Protein AF-A0A7S0BZ80-F1 (afdb_monomer_lite)

Radius of gyration: 44.47 Å; chains: 1; bounding box: 113×100×94 Å

pLDDT: mean 71.18, std 17.41, range [28.52, 96.19]

Structure (mmCIF, N/CA/C/O backbone):
data_AF-A0A7S0BZ80-F1
#
_entry.id   AF-A0A7S0BZ80-F1
#
loop_
_atom_site.group_PDB
_atom_site.id
_atom_site.type_symbol
_atom_site.label_atom_id
_atom_site.label_alt_id
_atom_site.label_comp_id
_atom_site.label_asym_id
_atom_site.label_entity_id
_atom_site.label_seq_id
_atom_site.pdbx_PDB_ins_code
_atom_site.Cartn_x
_atom_site.Cartn_y
_atom_site.Cartn_z
_atom_site.occupancy
_atom_site.B_iso_or_equiv
_atom_site.auth_seq_id
_atom_site.auth_comp_id
_atom_site.auth_asym_id
_atom_site.auth_atom_id
_atom_site.pdbx_PDB_model_num
ATOM 1 N N . THR A 1 1 ? 2.570 -4.871 -7.411 1.00 61.09 1 THR A N 1
ATOM 2 C CA . THR A 1 1 ? 2.122 -5.530 -8.653 1.00 61.09 1 THR A CA 1
ATOM 3 C C . THR A 1 1 ? 2.652 -4.822 -9.875 1.00 61.09 1 THR A C 1
ATOM 5 O O . THR A 1 1 ? 3.580 -5.373 -10.426 1.00 61.09 1 THR A O 1
ATOM 8 N N . LEU A 1 2 ? 2.209 -3.601 -10.216 1.00 59.81 2 LEU A N 1
ATOM 9 C CA . LEU A 1 2 ? 2.655 -2.862 -11.418 1.00 59.81 2 LEU A CA 1
ATOM 10 C C . LEU A 1 2 ? 4.177 -2.859 -11.657 1.00 59.81 2 LEU A C 1
ATOM 12 O O . LEU A 1 2 ? 4.611 -3.184 -12.752 1.00 59.81 2 LEU A O 1
ATOM 16 N N . ILE A 1 3 ? 4.985 -2.576 -10.628 1.00 62.12 3 ILE A N 1
ATOM 17 C CA . ILE A 1 3 ? 6.459 -2.603 -10.733 1.00 62.12 3 ILE A CA 1
ATOM 18 C C . ILE A 1 3 ? 6.972 -4.005 -11.102 1.00 62.12 3 ILE A C 1
ATOM 20 O O . ILE A 1 3 ? 7.811 -4.151 -11.981 1.00 62.12 3 ILE A O 1
ATOM 24 N N . ILE A 1 4 ? 6.429 -5.048 -10.468 1.00 64.81 4 ILE A N 1
ATOM 25 C CA . ILE A 1 4 ? 6.793 -6.447 -10.745 1.00 64.81 4 ILE A CA 1
ATOM 26 C C . ILE A 1 4 ? 6.360 -6.822 -12.167 1.00 64.81 4 ILE A C 1
ATOM 28 O O . ILE A 1 4 ? 7.112 -7.454 -12.892 1.00 64.81 4 ILE A O 1
ATOM 32 N N . SER A 1 5 ? 5.173 -6.389 -12.590 1.00 70.88 5 SER A N 1
ATOM 33 C CA . SER A 1 5 ? 4.642 -6.600 -13.941 1.00 70.88 5 SER A CA 1
ATOM 34 C C . SER A 1 5 ? 5.512 -5.948 -15.002 1.00 70.88 5 SER A C 1
ATOM 36 O O . SER A 1 5 ? 5.752 -6.551 -16.038 1.00 70.88 5 SER A O 1
ATOM 38 N N . TYR A 1 6 ? 6.006 -4.743 -14.722 1.00 68.50 6 TYR A N 1
ATOM 39 C CA . TYR A 1 6 ? 6.910 -4.013 -15.598 1.00 68.50 6 TYR A CA 1
ATOM 40 C C . TYR A 1 6 ? 8.269 -4.699 -15.730 1.00 68.50 6 TYR A C 1
ATOM 42 O O . TYR A 1 6 ? 8.770 -4.857 -16.838 1.00 68.50 6 TYR A O 1
ATOM 50 N N . VAL A 1 7 ? 8.831 -5.192 -14.626 1.00 64.06 7 VAL A N 1
ATOM 51 C CA . VAL A 1 7 ? 10.096 -5.938 -14.670 1.00 64.06 7 VAL A CA 1
ATOM 52 C C . VAL A 1 7 ? 9.931 -7.287 -15.376 1.00 64.06 7 VAL A C 1
ATOM 54 O O . VAL A 1 7 ? 10.749 -7.630 -16.220 1.00 64.06 7 VAL A O 1
ATOM 57 N N . VAL A 1 8 ? 8.842 -8.015 -15.112 1.00 66.00 8 VAL A N 1
ATOM 58 C CA . VAL A 1 8 ? 8.511 -9.263 -15.825 1.00 66.00 8 VAL A CA 1
ATOM 59 C C . VAL A 1 8 ? 8.281 -9.002 -17.318 1.00 66.00 8 VAL A C 1
ATOM 61 O O . VAL A 1 8 ? 8.725 -9.789 -18.147 1.00 66.00 8 VAL A O 1
ATOM 64 N N . TYR A 1 9 ? 7.646 -7.884 -17.675 1.00 68.88 9 TYR A N 1
ATOM 65 C CA . TYR A 1 9 ? 7.471 -7.464 -19.064 1.00 68.88 9 TYR A CA 1
ATOM 66 C C . TYR A 1 9 ? 8.809 -7.209 -19.760 1.00 68.88 9 TYR A C 1
ATOM 68 O O . TYR A 1 9 ? 9.027 -7.744 -20.843 1.00 68.88 9 TYR A O 1
ATOM 76 N N . ILE A 1 10 ? 9.709 -6.444 -19.132 1.00 67.38 10 ILE A N 1
ATOM 77 C CA . ILE A 1 10 ? 11.065 -6.209 -19.650 1.00 67.38 10 ILE A CA 1
ATOM 78 C C . ILE A 1 10 ? 11.790 -7.540 -19.866 1.00 67.38 10 ILE A C 1
ATOM 80 O O . ILE A 1 10 ? 12.389 -7.753 -20.916 1.00 67.38 10 ILE A O 1
ATOM 84 N N . PHE A 1 11 ? 11.689 -8.447 -18.894 1.00 62.00 11 PHE A N 1
ATOM 85 C CA . PHE A 1 11 ? 12.370 -9.736 -18.929 1.00 62.00 11 PHE A CA 1
ATOM 86 C C . PHE A 1 11 ? 11.834 -10.664 -20.032 1.00 62.00 11 PHE A C 1
ATOM 88 O O . PHE A 1 11 ? 12.603 -11.363 -20.684 1.00 62.00 11 PHE A O 1
ATOM 95 N N . LEU A 1 12 ? 10.518 -10.670 -20.265 1.00 64.88 12 LEU A N 1
ATOM 96 C CA . LEU A 1 12 ? 9.877 -11.576 -21.224 1.00 64.88 12 LEU A CA 1
ATOM 97 C C . LEU A 1 12 ? 9.815 -11.022 -22.655 1.00 64.88 12 LEU A C 1
ATOM 99 O O . LEU A 1 12 ? 9.837 -11.805 -23.600 1.00 64.88 12 LEU A O 1
ATOM 103 N N . ASN A 1 13 ? 9.745 -9.698 -22.829 1.00 63.22 13 ASN A N 1
ATOM 104 C CA . ASN A 1 13 ? 9.523 -9.052 -24.130 1.00 63.22 13 ASN A CA 1
ATOM 105 C C . ASN A 1 13 ? 10.693 -8.187 -24.614 1.00 63.2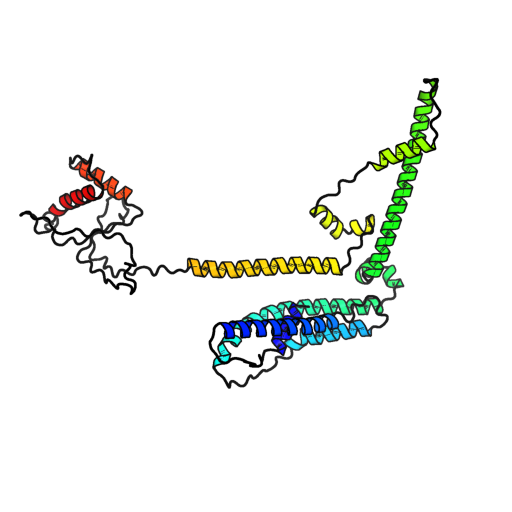2 13 ASN A C 1
ATOM 107 O O . ASN A 1 13 ? 10.500 -7.349 -25.494 1.00 63.22 13 ASN A O 1
ATOM 111 N N . GLY A 1 14 ? 11.916 -8.408 -24.118 1.00 56.41 14 GLY A N 1
ATOM 112 C CA . GLY A 1 14 ? 13.125 -7.765 -24.659 1.00 56.41 14 GLY A CA 1
ATOM 113 C C . GLY A 1 14 ? 13.329 -7.971 -26.173 1.00 56.41 14 GLY A C 1
ATOM 114 O O . GLY A 1 14 ? 14.105 -7.257 -26.797 1.00 56.41 14 GLY A O 1
ATOM 115 N N . LYS A 1 15 ? 12.590 -8.900 -26.795 1.00 53.91 15 LYS A N 1
ATOM 116 C CA . LYS A 1 15 ? 12.457 -9.022 -28.249 1.00 53.91 15 LYS A CA 1
ATOM 117 C C . LYS A 1 15 ? 11.191 -8.300 -28.717 1.00 53.91 15 LYS A C 1
ATOM 119 O O . LYS A 1 15 ? 10.129 -8.912 -28.808 1.00 53.91 15 LYS A O 1
ATOM 124 N N . GLN A 1 16 ? 11.296 -7.008 -29.036 1.00 56.62 16 GLN A N 1
ATOM 125 C CA . GLN A 1 16 ? 10.261 -6.334 -29.826 1.00 56.62 16 GLN A CA 1
ATOM 126 C C . GLN A 1 16 ? 10.130 -7.070 -31.164 1.00 56.62 16 GLN A C 1
ATOM 128 O O . GLN A 1 16 ? 11.043 -7.072 -31.985 1.00 56.62 16 GLN A O 1
ATOM 133 N N . SER A 1 17 ? 9.000 -7.734 -31.383 1.00 53.72 17 SER A N 1
ATOM 134 C CA . SER A 1 17 ? 8.664 -8.285 -32.690 1.00 53.72 17 SER A CA 1
ATOM 135 C C . SER A 1 17 ? 8.482 -7.122 -33.664 1.00 53.72 17 SER A C 1
ATOM 137 O O . SER A 1 17 ? 7.561 -6.322 -33.483 1.00 53.72 17 SER A O 1
ATOM 139 N N . ASN A 1 18 ? 9.353 -7.036 -34.672 1.00 54.84 18 ASN A N 1
ATOM 140 C CA . ASN A 1 18 ? 9.304 -6.079 -35.779 1.00 54.84 18 ASN A CA 1
ATOM 141 C C . ASN A 1 18 ? 8.043 -6.282 -36.643 1.00 54.84 18 ASN A C 1
ATOM 143 O O . ASN A 1 18 ? 8.123 -6.714 -37.787 1.00 54.84 18 ASN A O 1
ATOM 147 N N . LEU A 1 19 ? 6.857 -5.996 -36.108 1.00 56.94 19 LEU A N 1
ATOM 148 C CA . LEU A 1 19 ? 5.666 -5.781 -36.922 1.00 56.94 19 LEU A CA 1
ATOM 149 C C . LEU A 1 19 ? 5.657 -4.304 -37.332 1.00 56.94 19 LEU A C 1
ATOM 151 O O . LEU A 1 19 ? 5.110 -3.462 -36.620 1.00 56.94 19 LEU A O 1
ATOM 155 N N . SER A 1 20 ? 6.287 -3.969 -38.461 1.00 58.31 20 SER A N 1
ATOM 156 C CA . SER A 1 20 ? 6.087 -2.674 -39.121 1.00 58.31 20 SER A CA 1
ATOM 157 C C . SER A 1 20 ? 5.028 -2.816 -40.221 1.00 58.31 20 SER A C 1
ATOM 159 O O . SER A 1 20 ? 5.311 -3.347 -41.289 1.00 58.31 20 SER A O 1
ATOM 161 N N . PRO A 1 21 ? 3.792 -2.332 -40.013 1.00 62.00 21 PRO A N 1
ATOM 162 C CA . PRO A 1 21 ? 2.815 -2.226 -41.097 1.00 62.00 21 PRO A CA 1
ATOM 163 C C . PRO A 1 21 ? 3.090 -1.052 -42.059 1.00 62.00 21 PRO A C 1
ATOM 165 O O . PRO A 1 21 ? 2.369 -0.905 -43.039 1.00 62.00 21 PRO A O 1
ATOM 168 N N . CYS A 1 22 ? 4.110 -0.221 -41.806 1.00 71.94 22 CYS A N 1
ATOM 169 C CA . CYS A 1 22 ? 4.495 0.890 -42.677 1.00 71.94 22 CYS A CA 1
ATOM 170 C C . CYS A 1 22 ? 6.020 1.087 -42.694 1.00 71.94 22 CYS A C 1
ATOM 172 O O . CYS A 1 22 ? 6.618 1.317 -41.644 1.00 71.94 22 CYS A O 1
ATOM 174 N N . ASP A 1 23 ? 6.604 1.090 -43.894 1.00 75.31 23 ASP A N 1
ATOM 175 C CA . ASP A 1 23 ? 8.025 1.391 -44.153 1.00 75.31 23 ASP A CA 1
ATOM 176 C C . ASP A 1 23 ? 8.291 2.870 -44.481 1.00 75.31 23 ASP A C 1
ATOM 178 O O . ASP A 1 23 ? 9.432 3.280 -44.668 1.00 75.31 23 ASP A O 1
ATOM 182 N N . SER A 1 24 ? 7.258 3.715 -44.559 1.00 76.38 24 SER A N 1
ATOM 183 C CA . SER A 1 24 ? 7.467 5.127 -44.897 1.00 76.38 24 SER A CA 1
ATOM 184 C C . SER A 1 24 ? 7.975 5.928 -43.693 1.00 76.38 24 SER A C 1
ATOM 186 O O . SER A 1 24 ? 7.347 5.890 -42.633 1.00 76.38 24 SER A O 1
ATOM 188 N N . ASP A 1 25 ? 8.987 6.770 -43.898 1.00 81.56 25 ASP A N 1
ATOM 189 C CA . ASP A 1 25 ? 9.518 7.747 -42.930 1.00 81.56 25 ASP A CA 1
ATOM 190 C C . ASP A 1 25 ? 8.553 8.897 -42.569 1.00 81.56 25 ASP A C 1
ATOM 192 O O . ASP A 1 25 ? 8.912 9.848 -41.867 1.00 81.56 25 ASP A O 1
ATOM 196 N N . SER A 1 26 ? 7.308 8.824 -43.050 1.00 88.69 26 SER A N 1
ATOM 197 C CA . SER A 1 26 ? 6.290 9.842 -42.826 1.00 88.69 26 SER A CA 1
ATOM 198 C C . SER A 1 26 ? 5.999 10.033 -41.331 1.00 88.69 26 SER A C 1
ATOM 200 O O . SER A 1 26 ? 5.928 9.084 -40.546 1.00 88.69 26 SER A O 1
ATOM 202 N N . PHE A 1 27 ? 5.785 11.286 -40.927 1.00 83.31 27 PHE A N 1
ATOM 203 C CA . PHE A 1 27 ? 5.466 11.655 -39.544 1.00 83.31 27 PHE A CA 1
ATOM 204 C C . PHE A 1 27 ? 4.273 10.860 -38.977 1.00 83.31 27 PHE A C 1
ATOM 206 O O . PHE A 1 27 ? 4.323 10.376 -37.845 1.00 83.31 27 PHE A O 1
ATOM 213 N N . GLY A 1 28 ? 3.231 10.641 -39.791 1.00 81.31 28 GLY A N 1
ATOM 214 C CA . GLY A 1 28 ? 2.059 9.846 -39.409 1.00 81.31 28 GLY A CA 1
ATOM 215 C C . GLY A 1 28 ? 2.381 8.374 -39.128 1.00 81.31 28 GLY A C 1
ATOM 216 O O . GLY A 1 28 ? 1.832 7.789 -38.190 1.00 81.31 28 GLY A O 1
ATOM 217 N N . CYS A 1 29 ? 3.322 7.787 -39.874 1.00 81.12 29 CYS A N 1
ATOM 218 C CA . CYS A 1 29 ? 3.819 6.437 -39.619 1.00 81.12 29 CYS A CA 1
ATOM 219 C C . CYS A 1 29 ? 4.552 6.356 -38.269 1.00 81.12 29 CYS A C 1
ATOM 221 O O . CYS A 1 29 ? 4.257 5.471 -37.465 1.00 81.12 29 CYS A O 1
ATOM 223 N N . LYS A 1 30 ? 5.431 7.323 -37.965 1.00 80.62 30 LYS A N 1
ATOM 224 C CA . LYS A 1 30 ? 6.173 7.379 -36.689 1.00 80.62 30 LYS A CA 1
ATOM 225 C C . LYS A 1 30 ? 5.237 7.484 -35.480 1.00 80.62 30 LYS A C 1
ATOM 227 O O . LYS A 1 30 ? 5.409 6.744 -34.510 1.00 80.62 30 LYS A O 1
ATOM 232 N N . ILE A 1 31 ? 4.204 8.329 -35.558 1.00 82.19 31 ILE A N 1
ATOM 233 C CA . ILE A 1 31 ? 3.186 8.441 -34.499 1.00 82.19 31 ILE A CA 1
ATOM 234 C C . ILE A 1 31 ? 2.406 7.138 -34.346 1.00 82.19 31 ILE A C 1
ATOM 236 O O . ILE A 1 31 ? 2.258 6.649 -33.229 1.00 82.19 31 ILE A O 1
ATOM 240 N N . THR A 1 32 ? 1.924 6.558 -35.448 1.00 76.69 32 THR A N 1
ATOM 241 C CA . THR A 1 32 ? 1.112 5.333 -35.396 1.00 76.69 32 THR A CA 1
ATOM 242 C C . THR A 1 32 ? 1.921 4.166 -34.831 1.00 76.69 32 THR A C 1
ATOM 244 O O . THR A 1 32 ? 1.434 3.453 -33.958 1.00 76.69 32 THR A O 1
ATOM 247 N N . LYS A 1 33 ? 3.189 4.020 -35.242 1.00 79.31 33 LYS A N 1
ATOM 248 C CA . LYS A 1 33 ? 4.122 3.027 -34.691 1.00 79.31 33 LYS A CA 1
ATOM 249 C C . LYS A 1 33 ? 4.334 3.224 -33.188 1.00 79.31 33 LYS A C 1
ATOM 251 O O . LYS A 1 33 ? 4.295 2.253 -32.436 1.00 79.31 33 LYS A O 1
ATOM 256 N N . SER A 1 34 ? 4.500 4.472 -32.744 1.00 78.81 34 SER A N 1
ATOM 257 C CA . SER A 1 34 ? 4.619 4.802 -31.320 1.00 78.81 34 SER A CA 1
ATOM 258 C C . SER A 1 34 ? 3.344 4.441 -30.550 1.00 78.81 34 SER A C 1
ATOM 260 O O . SER A 1 34 ? 3.411 3.701 -29.572 1.00 78.81 34 SER A O 1
ATOM 262 N N . LEU A 1 35 ? 2.168 4.869 -31.022 1.00 76.50 35 LEU A N 1
ATOM 263 C CA . LEU A 1 35 ? 0.882 4.577 -30.381 1.00 76.50 35 LEU A CA 1
ATOM 264 C C . LEU A 1 35 ? 0.604 3.074 -30.287 1.00 76.50 35 LEU A C 1
ATOM 266 O O . LEU A 1 35 ? 0.235 2.596 -29.217 1.00 76.50 35 LEU A O 1
ATOM 270 N N . VAL A 1 36 ? 0.805 2.321 -31.373 1.00 77.94 36 VAL A N 1
ATOM 271 C CA . VAL A 1 36 ? 0.606 0.863 -31.386 1.00 77.94 36 VAL A CA 1
ATOM 272 C C . VAL A 1 36 ? 1.561 0.180 -30.407 1.00 77.94 36 VAL A C 1
ATOM 274 O O . VAL A 1 36 ? 1.120 -0.663 -29.628 1.00 77.94 36 VAL A O 1
ATOM 277 N N . SER A 1 37 ? 2.833 0.593 -30.378 1.00 77.94 37 SER A N 1
ATOM 278 C CA . SER A 1 37 ? 3.817 0.090 -29.413 1.00 77.94 37 SER A CA 1
ATOM 279 C C . SER A 1 37 ? 3.386 0.366 -27.968 1.00 77.94 37 SER A C 1
ATOM 281 O O . SER A 1 37 ? 3.345 -0.550 -27.149 1.00 77.94 37 SER A O 1
ATOM 283 N N . TRP A 1 38 ? 2.962 1.595 -27.657 1.00 81.44 38 TRP A N 1
ATOM 284 C CA . TRP A 1 38 ? 2.463 1.964 -26.329 1.00 81.44 38 TRP A CA 1
ATOM 285 C C . TRP A 1 38 ? 1.221 1.170 -25.919 1.00 81.44 38 TRP A C 1
ATOM 287 O O . TRP A 1 38 ? 1.160 0.675 -24.794 1.00 81.44 38 TRP A O 1
ATOM 297 N N . VAL A 1 39 ? 0.243 1.015 -26.815 1.00 77.12 39 VAL A N 1
ATOM 298 C CA . VAL A 1 39 ? -0.971 0.228 -26.550 1.00 77.12 39 VAL A CA 1
ATOM 299 C C . VAL A 1 39 ? -0.620 -1.238 -26.311 1.00 77.12 39 VAL A C 1
ATOM 301 O O . VAL A 1 39 ? -1.129 -1.835 -25.363 1.00 77.12 39 VAL A O 1
ATOM 304 N N . GLN A 1 40 ? 0.284 -1.808 -27.112 1.00 79.19 40 GLN A N 1
ATOM 305 C CA . GLN A 1 40 ? 0.754 -3.178 -26.935 1.00 79.19 40 GLN A CA 1
ATOM 306 C C . GLN A 1 40 ? 1.470 -3.351 -25.592 1.00 79.19 40 GLN A C 1
ATOM 308 O O . GLN A 1 40 ? 1.123 -4.270 -24.852 1.00 79.19 40 GLN A O 1
ATOM 313 N N . ILE A 1 41 ? 2.399 -2.452 -25.240 1.00 78.75 41 ILE A N 1
ATOM 314 C CA . ILE A 1 41 ? 3.088 -2.441 -23.940 1.00 78.75 41 ILE A CA 1
ATOM 315 C C . ILE A 1 41 ? 2.063 -2.380 -22.803 1.00 78.75 41 ILE A C 1
ATOM 317 O O . ILE A 1 41 ? 2.105 -3.205 -21.892 1.00 78.75 41 ILE A O 1
ATOM 321 N N . MET A 1 42 ? 1.109 -1.447 -22.861 1.00 78.88 42 MET A N 1
ATOM 322 C CA . MET A 1 42 ? 0.085 -1.282 -21.826 1.00 78.88 42 MET A CA 1
ATOM 323 C C . MET A 1 42 ? -0.787 -2.526 -21.679 1.00 78.88 42 MET A C 1
ATOM 325 O O . MET A 1 42 ? -1.009 -2.994 -20.564 1.00 78.88 42 MET A O 1
ATOM 329 N N . PHE A 1 43 ? -1.245 -3.104 -22.788 1.00 80.94 43 PHE A N 1
ATOM 330 C CA . PHE A 1 43 ? -2.045 -4.324 -22.774 1.00 80.94 43 PHE A CA 1
ATOM 331 C C . PHE A 1 43 ? -1.282 -5.496 -22.142 1.00 80.94 43 PHE A C 1
ATOM 333 O O . PHE A 1 43 ? -1.806 -6.193 -21.270 1.00 80.94 43 PHE A O 1
ATOM 340 N N . LEU A 1 44 ? -0.014 -5.671 -22.518 1.00 79.62 44 LEU A N 1
ATOM 341 C CA . LEU A 1 44 ? 0.841 -6.723 -21.979 1.00 79.62 44 LEU A CA 1
ATOM 342 C C . LEU A 1 44 ? 1.143 -6.515 -20.489 1.00 79.62 44 LEU A C 1
ATOM 344 O O . LEU A 1 44 ? 1.063 -7.468 -19.714 1.00 79.62 44 LEU A O 1
ATOM 348 N N . LEU A 1 45 ? 1.399 -5.275 -20.065 1.00 78.00 45 LEU A N 1
ATOM 349 C CA . LEU A 1 45 ? 1.559 -4.912 -18.655 1.00 78.00 45 LEU A CA 1
ATOM 350 C C . LEU A 1 45 ? 0.295 -5.194 -17.840 1.00 78.00 45 LEU A C 1
ATOM 352 O O . LEU A 1 45 ? 0.397 -5.659 -16.705 1.00 78.00 45 LEU A O 1
ATOM 356 N N . VAL A 1 46 ? -0.891 -4.956 -18.405 1.00 83.31 46 VAL A N 1
ATOM 357 C CA . VAL A 1 46 ? -2.171 -5.261 -17.751 1.00 83.31 46 VAL A CA 1
ATOM 358 C C . VAL A 1 46 ? -2.360 -6.768 -17.599 1.00 83.31 46 VAL A C 1
ATOM 360 O O . VAL A 1 46 ? -2.688 -7.221 -16.500 1.00 83.31 46 VAL A O 1
ATOM 363 N N . ILE A 1 47 ? -2.117 -7.564 -18.646 1.00 86.50 47 ILE A N 1
ATOM 364 C CA . ILE A 1 47 ? -2.238 -9.030 -18.576 1.00 86.50 47 ILE A CA 1
ATOM 365 C C . ILE A 1 47 ? -1.232 -9.601 -17.580 1.00 86.50 47 ILE A C 1
ATOM 367 O O . ILE A 1 47 ? -1.619 -10.308 -16.646 1.00 86.50 47 ILE A O 1
ATOM 371 N N . MET A 1 48 ? 0.051 -9.260 -17.733 1.00 84.31 48 MET A N 1
ATOM 372 C CA . MET A 1 48 ? 1.104 -9.736 -16.838 1.00 84.31 48 MET A CA 1
ATOM 373 C C . MET A 1 48 ? 0.865 -9.260 -15.412 1.00 84.31 48 MET A C 1
ATOM 375 O O . MET A 1 48 ? 1.032 -10.028 -14.469 1.00 84.31 48 MET A O 1
ATOM 379 N N . GLY A 1 49 ? 0.418 -8.020 -15.223 1.00 81.12 49 GLY A N 1
ATOM 380 C CA . GLY A 1 49 ? 0.139 -7.501 -13.895 1.00 81.12 49 GLY A CA 1
ATOM 381 C C . GLY A 1 49 ? -1.074 -8.097 -13.228 1.00 81.12 49 GLY A C 1
ATOM 382 O O . GLY A 1 49 ? -1.028 -8.359 -12.027 1.00 81.12 49 GLY A O 1
ATOM 383 N N . THR A 1 50 ? -2.109 -8.416 -13.990 1.00 86.19 50 THR A N 1
ATOM 384 C CA . THR A 1 50 ? -3.256 -9.154 -13.467 1.00 86.19 50 THR A CA 1
ATOM 385 C C . THR A 1 50 ? -2.852 -10.581 -13.110 1.00 86.19 50 THR A C 1
ATOM 387 O O . THR A 1 50 ? -3.197 -11.048 -12.026 1.00 86.19 50 THR A O 1
ATOM 390 N N . GLY A 1 51 ? -2.063 -11.252 -13.956 1.00 89.38 51 GLY A N 1
ATOM 391 C CA . GLY A 1 51 ? -1.551 -12.602 -13.707 1.00 89.38 51 GLY A CA 1
ATOM 392 C C . GLY A 1 51 ? -0.656 -12.672 -12.469 1.00 89.38 51 GLY A C 1
ATOM 393 O O . GLY A 1 51 ? -0.954 -13.413 -11.534 1.00 89.38 51 GLY A O 1
ATOM 394 N N . VAL A 1 52 ? 0.386 -11.837 -12.413 1.00 88.19 52 VAL A N 1
ATOM 395 C CA . VAL A 1 52 ? 1.306 -11.734 -11.268 1.00 88.19 52 VAL A CA 1
ATOM 396 C C . VAL A 1 52 ? 0.558 -11.299 -10.010 1.00 88.19 52 VAL A C 1
ATOM 398 O O . VAL A 1 52 ? 0.746 -11.879 -8.947 1.00 88.19 52 VAL A O 1
ATOM 401 N N . GLY A 1 53 ? -0.324 -10.303 -10.107 1.00 86.50 53 GLY A N 1
ATOM 402 C CA . GLY A 1 53 ? -1.116 -9.828 -8.974 1.00 86.50 53 GLY A CA 1
ATOM 403 C C . GLY A 1 53 ? -2.036 -10.905 -8.415 1.00 86.50 53 GLY A C 1
ATOM 404 O O . GLY A 1 53 ? -2.108 -11.076 -7.200 1.00 86.50 53 GLY A O 1
ATOM 405 N N . SER A 1 54 ? -2.687 -11.664 -9.295 1.00 89.94 54 SER A N 1
ATOM 406 C CA . SER A 1 54 ? -3.539 -12.785 -8.907 1.00 89.94 54 SER A CA 1
ATOM 407 C C . SER A 1 54 ? -2.709 -13.888 -8.264 1.00 89.94 54 SER A C 1
ATOM 409 O O . SER A 1 54 ? -3.033 -14.292 -7.154 1.00 89.94 54 SER A O 1
ATOM 411 N N . ALA A 1 55 ? -1.605 -14.306 -8.891 1.00 90.81 55 ALA A N 1
ATOM 412 C CA . ALA A 1 55 ? -0.723 -15.355 -8.385 1.00 90.81 55 ALA A CA 1
ATOM 413 C C . ALA A 1 55 ? -0.119 -15.016 -7.015 1.00 90.81 55 ALA A C 1
ATOM 415 O O . ALA A 1 55 ? -0.189 -15.825 -6.096 1.00 90.81 55 ALA A O 1
ATOM 416 N N . LEU A 1 56 ? 0.391 -13.793 -6.837 1.00 89.88 56 LEU A N 1
ATOM 417 C CA . LEU A 1 56 ? 0.907 -13.318 -5.547 1.00 89.88 56 LEU A CA 1
ATOM 418 C C . LEU A 1 56 ? -0.200 -13.141 -4.499 1.00 89.88 56 LEU A C 1
ATOM 420 O O . LEU A 1 56 ? 0.073 -13.138 -3.298 1.00 89.88 56 LEU A O 1
ATOM 424 N N . SER A 1 57 ? -1.449 -12.981 -4.942 1.00 88.88 57 SER A N 1
ATOM 425 C CA . SER A 1 57 ? -2.613 -12.906 -4.062 1.00 88.88 57 SER A CA 1
ATOM 426 C C . SER A 1 57 ? -3.185 -14.283 -3.699 1.00 88.88 57 SER A C 1
ATOM 428 O O . SER A 1 57 ? -3.979 -14.363 -2.752 1.00 88.88 57 SER A O 1
ATOM 430 N N . ILE A 1 58 ? -2.811 -15.362 -4.398 1.00 89.56 58 ILE A N 1
ATOM 431 C CA . ILE A 1 58 ? -3.162 -16.728 -3.999 1.00 89.56 58 ILE A CA 1
ATOM 432 C C . ILE A 1 58 ? -2.458 -16.990 -2.661 1.00 89.56 58 ILE A C 1
ATOM 434 O O . ILE A 1 58 ? -1.249 -16.844 -2.544 1.00 89.56 58 ILE A O 1
ATOM 438 N N . GLY A 1 59 ? -3.234 -17.271 -1.613 1.00 82.62 59 GLY A N 1
ATOM 439 C CA . GLY A 1 59 ? -2.714 -17.456 -0.251 1.00 82.62 59 GLY A CA 1
ATOM 440 C C . GLY A 1 59 ? -2.936 -16.295 0.714 1.00 82.62 59 GLY A C 1
ATOM 441 O O . GLY A 1 59 ? -2.879 -16.501 1.920 1.00 82.62 59 GLY A O 1
ATOM 442 N N . ASN A 1 60 ? -3.332 -15.116 0.224 1.00 84.06 60 ASN A N 1
ATOM 443 C CA . ASN A 1 60 ? -3.789 -14.018 1.089 1.00 84.06 60 ASN A CA 1
ATOM 444 C C . ASN A 1 60 ? -5.280 -14.110 1.460 1.00 84.06 60 ASN A C 1
ATOM 446 O O . ASN A 1 60 ? -5.846 -13.180 2.040 1.00 84.06 60 ASN A O 1
ATOM 450 N N . LYS A 1 61 ? -5.943 -15.229 1.140 1.00 81.44 61 LYS A N 1
ATOM 451 C CA . LYS A 1 61 ? -7.297 -15.490 1.629 1.00 81.44 61 LYS A CA 1
ATOM 452 C C . LYS A 1 61 ? -7.227 -15.800 3.118 1.00 81.44 61 LYS A C 1
ATOM 454 O O . LYS A 1 61 ? -6.637 -16.781 3.546 1.00 81.44 61 LYS A O 1
ATOM 459 N N . MET A 1 62 ? -7.876 -14.942 3.886 1.00 61.41 62 MET A N 1
ATOM 460 C CA . MET A 1 62 ? -7.843 -14.934 5.343 1.00 61.41 62 MET A CA 1
ATOM 461 C C . MET A 1 62 ? -8.527 -16.133 6.014 1.00 61.41 62 MET A C 1
ATOM 463 O O . MET A 1 62 ? -8.340 -16.357 7.203 1.00 61.41 62 MET A O 1
ATOM 467 N N . GLN A 1 63 ? -9.342 -16.860 5.254 1.00 66.12 63 GLN A N 1
ATOM 468 C CA . GLN A 1 63 ? -10.065 -18.069 5.656 1.00 66.12 63 GLN A CA 1
ATOM 469 C C . GLN A 1 63 ? -9.699 -19.210 4.704 1.00 66.12 63 GLN A C 1
ATOM 471 O O . GLN A 1 63 ? -10.555 -19.863 4.117 1.00 66.12 63 GLN A O 1
ATOM 476 N N . ALA A 1 64 ? -8.406 -19.373 4.431 1.00 71.69 64 ALA A N 1
ATOM 477 C CA . ALA A 1 64 ? -7.959 -20.585 3.776 1.00 71.69 64 ALA A CA 1
ATOM 478 C C . ALA A 1 64 ? -7.966 -21.700 4.827 1.00 71.69 64 ALA A C 1
ATOM 480 O O . ALA A 1 64 ? -7.067 -21.767 5.659 1.00 71.69 64 ALA A O 1
ATOM 481 N N . ASP A 1 65 ? -8.961 -22.583 4.764 1.00 83.81 65 ASP A N 1
ATOM 482 C CA . ASP A 1 65 ? -9.000 -23.795 5.599 1.00 83.81 65 ASP A CA 1
ATOM 483 C C . ASP A 1 65 ? -7.857 -24.768 5.253 1.00 83.81 65 ASP A C 1
ATOM 485 O O . ASP A 1 65 ? -7.612 -25.749 5.949 1.00 83.81 65 ASP A O 1
ATOM 489 N N . THR A 1 66 ? -7.137 -24.500 4.160 1.00 92.31 66 THR A N 1
ATOM 490 C CA . THR A 1 66 ? -6.067 -25.344 3.639 1.00 92.31 66 THR A CA 1
ATOM 491 C C . THR A 1 66 ? -4.753 -24.578 3.495 1.00 92.31 66 THR A C 1
ATOM 493 O O . THR A 1 66 ? -4.704 -23.432 3.043 1.00 9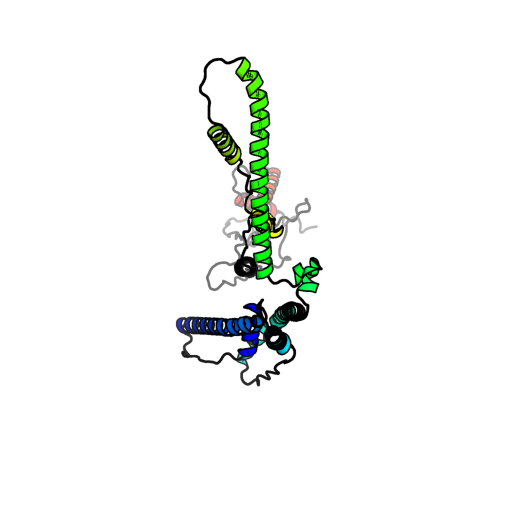2.31 66 THR A O 1
ATOM 496 N N . VAL A 1 67 ? -3.649 -25.256 3.821 1.00 93.75 67 VAL A N 1
ATOM 497 C CA . VAL A 1 67 ? -2.274 -24.725 3.736 1.00 93.75 67 VAL A CA 1
ATOM 498 C C . VAL A 1 67 ? -1.815 -24.513 2.282 1.00 93.75 67 VAL A C 1
ATOM 500 O O . VAL A 1 67 ? -0.882 -23.752 2.023 1.00 93.75 67 VAL A O 1
ATOM 503 N N . TYR A 1 68 ? -2.494 -25.134 1.312 1.00 94.19 68 TYR A N 1
ATOM 504 C CA . TYR A 1 68 ? -2.131 -25.071 -0.106 1.00 94.19 68 TYR A CA 1
ATOM 505 C C . TYR A 1 68 ? -2.127 -23.647 -0.671 1.00 94.19 68 TYR A C 1
ATOM 507 O O . TYR A 1 68 ? -1.256 -23.322 -1.472 1.00 94.19 68 TYR A O 1
ATOM 515 N N . GLY A 1 69 ? -3.050 -22.780 -0.242 1.00 93.81 69 GLY A N 1
ATOM 516 C CA . GLY A 1 69 ? -3.129 -21.404 -0.744 1.00 93.81 69 GLY A CA 1
ATOM 517 C C . GLY A 1 69 ? -1.839 -20.607 -0.498 1.00 93.81 69 GLY A C 1
ATOM 518 O O . GLY A 1 69 ? -1.201 -20.189 -1.465 1.00 93.81 69 GLY A O 1
ATOM 519 N N . PRO A 1 70 ? -1.432 -20.399 0.769 1.00 94.19 70 PRO A N 1
ATOM 520 C CA . PRO A 1 70 ? -0.179 -19.717 1.103 1.00 94.19 70 PRO A CA 1
ATOM 521 C C . PRO A 1 70 ? 1.070 -20.371 0.502 1.00 94.19 70 PRO A C 1
ATOM 523 O O . PRO A 1 70 ? 1.998 -19.666 0.109 1.00 94.19 70 PRO A O 1
ATOM 526 N N . LEU A 1 71 ? 1.088 -21.704 0.385 1.00 95.44 71 LEU A N 1
ATOM 527 C CA . LEU A 1 71 ? 2.208 -22.434 -0.211 1.00 95.44 71 LEU A CA 1
ATOM 528 C C . LEU A 1 71 ? 2.358 -22.127 -1.710 1.00 95.44 71 LEU A C 1
ATOM 530 O O . LEU A 1 71 ? 3.457 -21.812 -2.159 1.00 95.44 71 LEU A O 1
ATOM 534 N N . VAL A 1 72 ? 1.256 -22.129 -2.468 1.00 95.38 72 VAL A N 1
ATOM 535 C CA . VAL A 1 72 ? 1.251 -21.706 -3.880 1.00 95.38 72 VAL A CA 1
ATOM 536 C C . VAL A 1 72 ? 1.664 -20.237 -4.009 1.00 95.38 72 VAL A C 1
ATOM 538 O O . VAL A 1 72 ? 2.442 -19.903 -4.899 1.00 95.38 72 VAL A O 1
ATOM 541 N N . GLY A 1 73 ? 1.217 -19.370 -3.096 1.00 94.25 73 GLY A N 1
ATOM 542 C CA . GLY A 1 73 ? 1.647 -17.970 -3.042 1.00 94.25 73 GLY A CA 1
ATOM 543 C C . GLY A 1 73 ? 3.153 -17.807 -2.823 1.00 94.25 73 GLY A C 1
ATOM 544 O O . GLY A 1 73 ? 3.786 -16.975 -3.469 1.00 94.25 73 GLY A O 1
ATOM 545 N N . LEU A 1 74 ? 3.750 -18.625 -1.953 1.00 95.75 74 LEU A N 1
ATOM 546 C CA . LEU A 1 74 ? 5.192 -18.628 -1.694 1.00 95.75 74 LEU A CA 1
ATOM 547 C C . LEU A 1 74 ? 5.982 -19.110 -2.919 1.00 95.75 74 LEU A C 1
ATOM 549 O O . LEU A 1 74 ? 6.976 -18.486 -3.289 1.00 95.75 74 LEU A O 1
ATOM 553 N N . VAL A 1 75 ? 5.505 -20.158 -3.598 1.00 96.19 75 VAL A N 1
ATOM 554 C CA . VAL A 1 75 ? 6.084 -20.615 -4.873 1.00 96.19 75 VAL A CA 1
ATOM 555 C C . VAL A 1 75 ? 5.967 -19.528 -5.944 1.00 96.19 75 VAL A C 1
ATOM 557 O O . VAL A 1 75 ? 6.937 -19.262 -6.647 1.00 96.19 75 VAL A O 1
ATOM 560 N N . ALA A 1 76 ? 4.829 -18.833 -6.034 1.00 95.25 76 ALA A N 1
ATOM 561 C CA . ALA A 1 76 ? 4.657 -17.719 -6.962 1.00 95.25 76 ALA A CA 1
ATOM 562 C C . ALA A 1 76 ? 5.643 -16.573 -6.671 1.00 95.25 76 ALA A C 1
ATOM 564 O O . ALA A 1 76 ? 6.252 -16.046 -7.598 1.00 95.25 76 ALA A O 1
ATOM 565 N N . VAL A 1 77 ? 5.862 -16.217 -5.400 1.00 94.44 77 VAL A N 1
ATOM 566 C CA . VAL A 1 77 ? 6.898 -15.243 -5.010 1.00 94.44 77 VAL A CA 1
ATOM 567 C C . VAL A 1 77 ? 8.286 -15.710 -5.461 1.00 94.44 77 VAL A C 1
ATOM 569 O O . VAL A 1 77 ? 9.035 -14.920 -6.034 1.00 94.44 77 VAL A O 1
ATOM 572 N N . ALA A 1 78 ? 8.614 -16.992 -5.269 1.00 94.56 78 ALA A N 1
ATOM 573 C CA . ALA A 1 78 ? 9.885 -17.561 -5.708 1.00 94.56 78 ALA A CA 1
ATOM 574 C C . ALA A 1 78 ? 10.092 -17.472 -7.224 1.00 94.56 78 ALA A C 1
ATOM 576 O O . ALA A 1 78 ? 11.130 -16.990 -7.679 1.00 94.56 78 ALA A O 1
ATOM 577 N N . VAL A 1 79 ? 9.079 -17.861 -7.995 1.00 93.50 79 VAL A N 1
ATOM 578 C CA . VAL A 1 79 ? 9.128 -17.863 -9.459 1.00 93.50 79 VAL A CA 1
ATOM 579 C C . VAL A 1 79 ? 9.142 -16.446 -10.033 1.00 93.50 79 VAL A C 1
ATOM 581 O O . VAL A 1 79 ? 9.912 -16.174 -10.941 1.00 93.50 79 VAL A O 1
ATOM 584 N N . PHE A 1 80 ? 8.333 -15.516 -9.524 1.00 90.38 80 PHE A N 1
ATOM 585 C CA . PHE A 1 80 ? 8.229 -14.184 -10.134 1.00 90.38 80 PHE A CA 1
ATOM 586 C C . PHE A 1 80 ? 9.278 -13.182 -9.649 1.00 90.38 80 PHE A C 1
ATOM 588 O O . PHE A 1 80 ? 9.554 -12.223 -10.364 1.00 90.38 80 PHE A O 1
ATOM 595 N N . ILE A 1 81 ? 9.837 -13.356 -8.446 1.00 90.19 81 ILE A N 1
ATOM 596 C CA . ILE A 1 81 ? 10.764 -12.374 -7.862 1.00 90.19 81 ILE A CA 1
ATOM 597 C C . ILE A 1 81 ? 12.199 -12.894 -7.832 1.00 90.19 81 ILE A C 1
ATOM 599 O O . ILE A 1 81 ? 13.116 -12.157 -8.186 1.00 90.19 81 ILE A O 1
ATOM 603 N N . PHE A 1 82 ? 12.414 -14.144 -7.418 1.00 89.81 82 PHE A N 1
ATOM 604 C CA . PHE A 1 82 ? 13.768 -14.676 -7.262 1.00 89.81 82 PHE A CA 1
ATOM 605 C C . PHE A 1 82 ? 14.294 -15.317 -8.551 1.00 89.81 82 PHE A C 1
ATOM 607 O O . PHE A 1 82 ? 15.455 -15.106 -8.890 1.00 89.81 82 PHE A O 1
ATOM 614 N N . LEU A 1 83 ? 13.459 -16.039 -9.305 1.00 88.50 83 LEU A N 1
ATOM 615 C CA . LEU A 1 83 ? 13.895 -16.749 -10.514 1.00 88.50 83 LEU A CA 1
ATOM 616 C C . LEU A 1 83 ? 14.514 -15.840 -11.593 1.00 88.50 83 LEU A C 1
ATOM 618 O O . LEU A 1 83 ? 15.579 -16.215 -12.076 1.00 88.50 83 LEU A O 1
ATOM 622 N N . PRO A 1 84 ? 13.977 -14.641 -11.919 1.00 83.25 84 PRO A N 1
ATOM 623 C CA . PRO A 1 84 ? 14.583 -13.760 -12.927 1.00 83.25 84 PRO A CA 1
ATOM 624 C C . PRO A 1 84 ? 15.993 -13.274 -12.568 1.00 83.25 84 PRO A C 1
ATOM 626 O O . PRO A 1 84 ? 16.721 -12.807 -13.432 1.00 83.25 84 PRO A O 1
ATOM 629 N N . LYS A 1 85 ? 16.376 -13.348 -11.286 1.00 81.62 85 LYS A N 1
ATOM 630 C CA . LYS A 1 85 ? 17.731 -13.016 -10.832 1.00 81.62 85 LYS A CA 1
ATOM 631 C C . LYS A 1 85 ? 18.701 -14.185 -11.012 1.00 81.62 85 LYS A C 1
ATOM 633 O O . LYS A 1 85 ? 19.878 -13.957 -11.244 1.00 81.62 85 LYS A O 1
ATOM 638 N N . PHE A 1 86 ? 18.230 -15.415 -10.811 1.00 82.56 86 PHE A N 1
ATOM 639 C CA . PHE A 1 86 ? 19.078 -16.611 -10.860 1.00 82.56 86 PHE A CA 1
ATOM 640 C C . PHE A 1 86 ? 19.189 -17.199 -12.263 1.00 82.56 86 PHE A C 1
ATOM 642 O O . PHE A 1 86 ? 20.213 -17.781 -12.599 1.00 82.56 86 PHE A O 1
ATOM 649 N N . TYR A 1 87 ? 18.146 -17.040 -13.072 1.00 80.88 87 TYR A N 1
ATOM 650 C CA . TYR A 1 87 ? 18.225 -17.235 -14.507 1.00 80.88 87 TYR A CA 1
ATOM 651 C C . TYR A 1 87 ? 18.699 -15.920 -15.120 1.00 80.88 87 TYR A C 1
ATOM 653 O O . TYR A 1 87 ? 17.893 -15.136 -15.617 1.00 80.88 87 TYR A O 1
ATOM 661 N N . GLU A 1 88 ? 20.009 -15.673 -15.074 1.00 65.06 88 GLU A N 1
ATOM 662 C CA . GLU A 1 88 ? 20.628 -14.865 -16.121 1.00 65.06 88 GLU A CA 1
ATOM 663 C C . GLU A 1 88 ? 20.317 -15.604 -17.418 1.00 65.06 88 GLU A C 1
ATOM 665 O O . GLU A 1 88 ? 20.878 -16.656 -17.725 1.00 65.06 88 GLU A O 1
ATOM 670 N N . PHE A 1 89 ? 19.280 -15.145 -18.113 1.00 59.62 89 PHE A N 1
ATOM 671 C CA . PHE A 1 89 ? 19.045 -15.595 -19.463 1.00 59.62 89 PHE A CA 1
ATOM 672 C C . PHE A 1 89 ? 20.274 -15.096 -20.211 1.00 59.62 89 PHE A C 1
ATOM 674 O O . PHE A 1 89 ? 20.375 -13.895 -20.464 1.00 59.62 89 PHE A O 1
ATOM 681 N N . ASP A 1 90 ? 21.203 -16.000 -20.528 1.00 54.56 90 ASP A N 1
ATOM 682 C CA . ASP A 1 90 ? 22.160 -15.826 -21.615 1.00 54.56 90 ASP A CA 1
ATOM 683 C C . ASP A 1 90 ? 21.325 -15.679 -22.889 1.00 54.56 90 ASP A C 1
ATOM 685 O O . ASP A 1 90 ? 21.205 -16.569 -23.735 1.00 54.56 90 ASP A O 1
ATOM 689 N N . ALA A 1 91 ? 20.665 -14.531 -23.014 1.00 55.69 91 ALA A N 1
ATOM 690 C CA . ALA A 1 91 ? 20.177 -14.001 -24.251 1.00 55.69 91 ALA A CA 1
ATOM 691 C C . ALA A 1 91 ? 21.437 -13.599 -25.011 1.00 55.69 91 ALA A C 1
ATOM 693 O O . ALA A 1 91 ? 21.730 -12.423 -25.193 1.00 55.69 91 ALA A O 1
ATOM 694 N N . ASN A 1 92 ? 22.178 -14.616 -25.455 1.00 50.06 92 ASN A N 1
ATOM 695 C CA . ASN A 1 92 ? 23.088 -14.543 -26.575 1.00 50.06 92 ASN A CA 1
ATOM 696 C C . ASN A 1 92 ? 22.216 -14.185 -27.779 1.00 50.06 92 ASN A C 1
ATOM 698 O O . ASN A 1 92 ? 21.816 -15.030 -28.583 1.00 50.06 92 ASN A O 1
ATOM 702 N N . VAL A 1 93 ? 21.820 -12.914 -27.837 1.00 54.56 93 VAL A N 1
ATOM 703 C CA . VAL A 1 93 ? 21.288 -12.262 -29.016 1.00 54.56 93 VAL A CA 1
ATOM 704 C C . VAL A 1 93 ? 22.461 -12.289 -29.971 1.00 54.56 93 VAL A C 1
ATOM 706 O O . VAL A 1 93 ? 23.372 -11.472 -29.885 1.00 54.56 93 VAL A O 1
ATOM 709 N N . SER A 1 94 ? 22.486 -13.338 -30.792 1.00 54.56 94 SER A N 1
ATOM 710 C CA . SER A 1 94 ? 23.407 -13.472 -31.905 1.00 54.56 94 SER A CA 1
ATOM 711 C C . SER A 1 94 ? 23.369 -12.154 -32.670 1.00 54.56 94 SER A C 1
ATOM 713 O O . SER A 1 94 ? 22.336 -11.757 -33.208 1.00 54.56 94 SER A O 1
ATOM 715 N N . SER A 1 95 ? 24.484 -11.444 -32.581 1.00 49.53 95 SER A N 1
ATOM 716 C CA . SER A 1 95 ? 24.759 -10.116 -33.102 1.00 49.53 95 SER A CA 1
ATOM 717 C C . SER A 1 95 ? 24.768 -10.141 -34.631 1.00 49.53 95 SER A C 1
ATOM 719 O O . SER A 1 95 ? 25.819 -10.105 -35.262 1.00 49.53 95 SER A O 1
ATOM 721 N N . GLY A 1 96 ? 23.580 -10.266 -35.225 1.00 55.75 96 GLY A N 1
ATOM 722 C CA . GLY A 1 96 ? 23.373 -10.192 -36.670 1.00 55.75 96 GLY A CA 1
ATOM 723 C C . GLY A 1 96 ? 23.210 -8.766 -37.197 1.00 55.75 96 GLY A C 1
ATOM 724 O O . GLY A 1 96 ? 23.625 -8.505 -38.317 1.00 55.75 96 GLY A O 1
ATOM 725 N N . ASP A 1 97 ? 22.689 -7.837 -36.385 1.00 57.84 97 ASP A N 1
ATOM 726 C CA . ASP A 1 97 ? 22.357 -6.476 -36.826 1.00 57.84 97 ASP A CA 1
ATOM 727 C C . ASP A 1 97 ? 23.002 -5.424 -35.911 1.00 57.84 97 ASP A C 1
ATOM 729 O O . ASP A 1 97 ? 22.655 -5.293 -34.735 1.00 57.84 97 ASP A O 1
ATOM 733 N N . GLN A 1 98 ? 23.960 -4.666 -36.454 1.00 57.88 98 GLN A N 1
ATOM 734 C CA . GLN A 1 98 ? 24.722 -3.636 -35.731 1.00 57.88 98 GLN A CA 1
ATOM 735 C C . GLN A 1 98 ? 23.865 -2.440 -35.273 1.00 57.88 98 GLN A C 1
ATOM 737 O O . GLN A 1 98 ? 24.256 -1.747 -34.332 1.00 57.88 98 GLN A O 1
ATOM 742 N N . ASP A 1 99 ? 22.674 -2.250 -35.843 1.00 56.66 99 ASP A N 1
ATOM 743 C CA . ASP A 1 99 ? 21.819 -1.088 -35.568 1.00 56.66 99 ASP A CA 1
ATOM 744 C C . ASP A 1 99 ? 20.931 -1.245 -34.318 1.00 56.66 99 ASP A C 1
ATOM 746 O O . ASP A 1 99 ? 20.392 -0.266 -33.801 1.00 56.66 99 ASP A O 1
ATOM 750 N N . ALA A 1 100 ? 20.812 -2.455 -33.760 1.00 54.91 100 ALA A N 1
ATOM 751 C CA . ALA A 1 100 ? 20.054 -2.692 -32.525 1.00 54.91 100 ALA A CA 1
ATOM 752 C C . ALA A 1 100 ? 20.825 -2.309 -31.239 1.00 54.91 100 ALA A C 1
ATOM 754 O O . ALA A 1 100 ? 20.251 -2.288 -30.147 1.00 54.91 100 ALA A O 1
ATOM 755 N N . ASN A 1 101 ? 22.116 -1.974 -31.348 1.00 53.09 101 ASN A N 1
ATOM 756 C CA . ASN A 1 101 ? 23.021 -1.810 -30.203 1.00 53.09 101 ASN A CA 1
ATOM 757 C C . ASN A 1 101 ? 22.879 -0.476 -29.444 1.00 53.09 101 ASN A C 1
ATOM 759 O O . ASN A 1 101 ? 23.424 -0.336 -28.349 1.00 53.09 101 ASN A O 1
ATOM 763 N N . MET A 1 102 ? 22.142 0.508 -29.974 1.00 50.16 102 MET A N 1
ATOM 764 C CA . MET A 1 102 ? 22.016 1.821 -29.318 1.00 50.16 102 MET A CA 1
ATOM 765 C C . MET A 1 102 ? 20.931 1.861 -28.224 1.00 50.16 102 MET A C 1
ATOM 767 O O . MET A 1 102 ? 20.965 2.726 -27.353 1.00 50.16 102 MET A O 1
ATOM 771 N N . PHE A 1 103 ? 19.976 0.920 -28.230 1.00 51.09 103 PHE A N 1
ATOM 772 C CA . PHE A 1 103 ? 18.922 0.855 -27.205 1.00 51.09 103 PHE A CA 1
ATOM 773 C C . PHE A 1 103 ? 19.256 -0.113 -26.056 1.00 51.09 103 PHE A C 1
ATOM 775 O O . PHE A 1 103 ? 18.734 0.049 -24.954 1.00 51.09 103 PHE A O 1
ATOM 782 N N . SER A 1 104 ? 20.139 -1.097 -26.275 1.00 54.25 104 SER A N 1
ATOM 783 C CA . SER A 1 104 ? 20.490 -2.095 -25.251 1.00 54.25 104 SER A CA 1
ATOM 784 C C . SER A 1 104 ? 21.436 -1.549 -24.176 1.00 54.25 104 SER A C 1
ATOM 786 O O . SER A 1 104 ? 21.241 -1.833 -22.996 1.00 54.25 104 SER A O 1
ATOM 788 N N . THR A 1 105 ? 22.395 -0.699 -24.548 1.00 54.91 105 THR A N 1
ATOM 789 C CA . THR A 1 105 ? 23.431 -0.178 -23.637 1.00 54.91 105 THR A CA 1
ATOM 790 C C . THR A 1 105 ? 22.874 0.736 -22.544 1.00 54.91 105 THR A C 1
ATOM 792 O O . THR A 1 105 ? 23.294 0.649 -21.394 1.00 54.91 105 THR A O 1
ATOM 795 N N . ASN A 1 106 ? 21.845 1.535 -22.838 1.00 55.69 106 ASN A N 1
ATOM 796 C CA . ASN A 1 106 ? 21.200 2.384 -21.825 1.00 55.69 106 ASN A CA 1
ATOM 797 C C . ASN A 1 106 ? 20.281 1.604 -20.867 1.00 55.69 106 ASN A C 1
ATOM 799 O O . ASN A 1 106 ? 19.901 2.105 -19.806 1.00 55.69 106 ASN A O 1
ATOM 803 N N . MET A 1 107 ? 19.888 0.382 -21.233 1.00 55.81 107 MET A N 1
ATOM 804 C CA . MET A 1 107 ? 18.993 -0.436 -20.416 1.00 55.81 107 MET A CA 1
ATOM 805 C C . MET A 1 107 ? 19.754 -1.212 -19.330 1.00 55.81 107 MET A C 1
ATOM 807 O O . MET A 1 107 ? 19.205 -1.469 -18.254 1.00 55.81 107 MET A O 1
ATOM 811 N N . GLU A 1 108 ? 21.029 -1.518 -19.583 1.00 60.44 108 GLU A N 1
ATOM 812 C CA . GLU A 1 108 ? 21.902 -2.283 -18.691 1.00 60.44 108 GLU A CA 1
ATOM 813 C C . GLU A 1 108 ? 22.229 -1.524 -17.390 1.00 60.44 108 GLU A C 1
ATOM 815 O O . GLU A 1 108 ? 22.227 -2.118 -16.311 1.00 60.44 108 GLU A O 1
ATOM 820 N N . GLU A 1 109 ? 22.371 -0.193 -17.438 1.00 63.72 109 GLU A N 1
ATOM 821 C CA . GLU A 1 109 ? 22.621 0.619 -16.233 1.00 63.72 109 GLU A CA 1
ATOM 822 C C . GLU A 1 109 ? 21.382 0.805 -15.338 1.00 63.72 109 GLU A C 1
ATOM 824 O O . GLU A 1 109 ? 21.505 0.963 -14.119 1.00 63.72 109 GLU A O 1
ATOM 829 N N . SER A 1 110 ? 20.166 0.750 -15.896 1.00 64.19 110 SER A N 1
ATOM 830 C CA . SER A 1 110 ? 18.930 0.996 -15.130 1.00 64.19 110 SER A CA 1
ATOM 831 C C . SER A 1 110 ? 18.397 -0.260 -14.417 1.00 64.19 110 SER A C 1
ATOM 833 O O . SER A 1 110 ? 17.793 -0.188 -13.340 1.00 64.19 110 SER A O 1
ATOM 835 N N . TYR A 1 111 ? 18.666 -1.443 -14.976 1.00 66.12 111 TYR A N 1
ATOM 836 C CA . TYR A 1 111 ? 18.234 -2.737 -14.441 1.00 66.12 111 TYR A CA 1
ATOM 837 C C . TYR A 1 111 ? 18.707 -3.062 -13.003 1.00 66.12 111 TYR A C 1
ATOM 839 O O . TYR A 1 111 ? 17.872 -3.486 -12.186 1.00 66.12 111 TYR A O 1
ATOM 847 N N . PRO A 1 112 ? 19.981 -2.835 -12.606 1.00 72.69 112 PRO A N 1
ATOM 848 C CA . PRO A 1 112 ? 20.448 -3.189 -11.264 1.00 72.69 112 PRO A CA 1
ATOM 849 C C . PRO A 1 112 ? 19.730 -2.408 -10.156 1.00 72.69 112 PRO A C 1
ATOM 851 O O . PRO A 1 112 ? 19.589 -2.921 -9.043 1.00 72.69 112 PRO A O 1
ATOM 854 N N . GLY A 1 113 ? 19.230 -1.199 -10.439 1.00 74.44 113 GLY A N 1
ATOM 855 C CA . GLY A 1 113 ? 18.476 -0.393 -9.475 1.00 74.44 113 GLY A CA 1
ATOM 856 C C . GLY A 1 113 ? 17.132 -1.023 -9.097 1.00 74.44 113 GLY A C 1
ATOM 857 O O . GLY A 1 113 ? 16.826 -1.190 -7.915 1.00 74.44 113 GLY A O 1
ATOM 858 N N . MET A 1 114 ? 16.348 -1.443 -10.093 1.00 71.25 114 MET A N 1
ATOM 859 C CA . MET A 1 114 ? 15.032 -2.065 -9.880 1.00 71.25 114 MET A CA 1
ATOM 860 C C . MET A 1 114 ? 15.142 -3.438 -9.207 1.00 71.25 114 MET A C 1
ATOM 862 O O . MET A 1 114 ? 14.383 -3.743 -8.281 1.00 71.25 114 MET A O 1
ATOM 866 N N . ALA A 1 115 ? 16.123 -4.249 -9.615 1.00 77.00 115 ALA A N 1
ATOM 867 C CA . ALA A 1 115 ? 16.365 -5.566 -9.028 1.00 77.00 115 ALA A CA 1
ATOM 868 C C . ALA A 1 115 ? 16.683 -5.484 -7.522 1.00 77.00 115 ALA A C 1
ATOM 870 O O . ALA A 1 115 ? 16.216 -6.314 -6.737 1.00 77.00 115 ALA A O 1
ATOM 871 N N . ARG A 1 116 ? 17.411 -4.443 -7.087 1.00 82.75 116 ARG A N 1
ATOM 872 C CA . ARG A 1 116 ? 17.718 -4.205 -5.664 1.00 82.75 116 ARG A CA 1
ATOM 873 C C . ARG A 1 116 ? 16.476 -3.918 -4.819 1.00 82.75 116 ARG A C 1
ATOM 875 O O . ARG A 1 116 ? 16.460 -4.301 -3.655 1.00 82.75 116 ARG A O 1
ATOM 882 N N . ILE A 1 117 ? 15.438 -3.294 -5.384 1.00 82.69 117 ILE A N 1
ATOM 883 C CA . ILE A 1 117 ? 14.173 -2.997 -4.682 1.00 82.69 117 ILE A CA 1
ATOM 884 C C . ILE A 1 117 ? 13.253 -4.228 -4.649 1.00 82.69 117 ILE A C 1
ATOM 886 O O . ILE A 1 117 ? 12.523 -4.446 -3.680 1.00 82.69 117 ILE A O 1
ATOM 890 N N . LEU A 1 118 ? 13.302 -5.071 -5.682 1.00 85.06 118 LEU A N 1
ATOM 891 C CA . LEU A 1 118 ? 12.471 -6.273 -5.778 1.00 85.06 118 LEU A CA 1
ATOM 892 C C . LEU A 1 118 ? 12.812 -7.331 -4.726 1.00 85.06 118 LEU A C 1
ATOM 894 O O . LEU A 1 118 ? 11.903 -7.946 -4.173 1.00 85.06 118 LEU A O 1
ATOM 898 N N . ILE A 1 119 ? 14.095 -7.518 -4.410 1.00 88.19 119 ILE A N 1
ATOM 899 C CA . ILE A 1 119 ? 14.551 -8.509 -3.421 1.00 88.19 119 ILE A CA 1
ATOM 900 C C . ILE A 1 119 ? 13.925 -8.286 -2.030 1.00 88.19 119 ILE A C 1
ATOM 902 O O . ILE A 1 119 ? 13.277 -9.211 -1.532 1.00 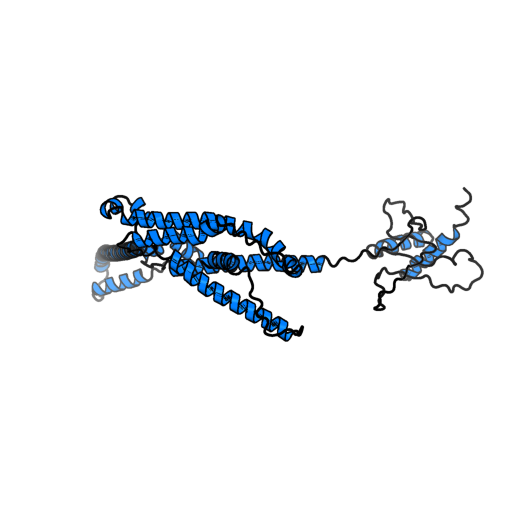88.19 119 ILE A O 1
ATOM 906 N N . PRO A 1 120 ? 14.050 -7.108 -1.381 1.00 91.31 120 PRO A N 1
ATOM 907 C CA . PRO A 1 120 ? 13.454 -6.887 -0.065 1.00 91.31 120 PRO A CA 1
ATOM 908 C C . PRO A 1 120 ? 11.926 -6.978 -0.110 1.00 91.31 120 PRO A C 1
ATOM 910 O O . PRO A 1 120 ? 11.320 -7.493 0.830 1.00 91.31 120 PRO A O 1
ATOM 913 N N . LEU A 1 121 ? 11.295 -6.561 -1.215 1.00 89.12 121 LEU A N 1
ATOM 914 C CA . LEU A 1 121 ? 9.855 -6.727 -1.402 1.00 89.12 121 LEU A CA 1
ATOM 915 C C . LEU A 1 121 ? 9.461 -8.211 -1.477 1.00 89.12 121 LEU A C 1
ATOM 917 O O . LEU A 1 121 ? 8.476 -8.613 -0.863 1.00 89.12 121 LEU A O 1
ATOM 921 N N . GLY A 1 122 ? 10.240 -9.039 -2.175 1.00 91.00 122 GLY A N 1
ATOM 922 C CA . GLY A 1 122 ? 10.034 -10.485 -2.247 1.00 91.00 122 GLY A CA 1
ATOM 923 C C . GLY A 1 122 ? 10.218 -11.183 -0.906 1.00 91.00 122 GLY A C 1
ATOM 924 O O . GLY A 1 122 ? 9.406 -12.036 -0.544 1.00 91.00 122 GLY A O 1
ATOM 925 N N . VAL A 1 123 ? 11.221 -10.778 -0.124 1.00 94.38 123 VAL A N 1
ATOM 926 C CA . VAL A 1 123 ? 11.408 -11.265 1.252 1.00 94.38 123 VAL A CA 1
ATOM 927 C C . VAL A 1 123 ? 10.207 -10.883 2.117 1.00 94.38 123 VAL A C 1
ATOM 929 O O . VAL A 1 123 ? 9.646 -11.743 2.793 1.00 94.38 123 VAL A O 1
ATOM 932 N N . LEU A 1 124 ? 9.748 -9.630 2.050 1.00 93.19 124 LEU A N 1
ATOM 933 C CA . LEU A 1 124 ? 8.579 -9.168 2.798 1.00 93.19 124 LEU A CA 1
ATOM 934 C C . LEU A 1 124 ? 7.313 -9.957 2.431 1.00 93.19 124 LEU A C 1
ATOM 936 O O . LEU A 1 124 ? 6.584 -10.400 3.318 1.00 93.19 124 LEU A O 1
ATOM 940 N N . LEU A 1 125 ? 7.064 -10.175 1.136 1.00 92.00 125 LEU A N 1
ATOM 941 C CA . LEU A 1 125 ? 5.932 -10.975 0.663 1.00 92.00 125 LEU A CA 1
ATOM 942 C C . LEU A 1 125 ? 6.036 -12.434 1.124 1.00 92.00 125 LEU A C 1
ATOM 944 O O . LEU A 1 125 ? 5.040 -13.004 1.565 1.00 92.00 125 LEU A O 1
ATOM 948 N N . SER A 1 126 ? 7.237 -13.013 1.102 1.00 94.69 126 SER A N 1
ATOM 949 C CA . SER A 1 126 ? 7.483 -14.370 1.606 1.00 94.69 126 SER A CA 1
ATOM 950 C C . SER A 1 126 ? 7.186 -14.473 3.102 1.00 94.69 126 SER A C 1
ATOM 952 O O . SER A 1 126 ? 6.497 -15.396 3.529 1.00 94.69 126 SER A O 1
ATOM 954 N N . LEU A 1 127 ? 7.625 -13.493 3.901 1.00 94.31 127 LEU A N 1
ATOM 955 C CA . LEU A 1 127 ? 7.332 -13.431 5.336 1.00 94.31 127 LEU A CA 1
ATOM 956 C C . LEU A 1 127 ? 5.827 -13.331 5.614 1.00 94.31 127 LEU A C 1
ATOM 958 O O . LEU A 1 127 ? 5.341 -13.956 6.556 1.00 94.31 127 LEU A O 1
ATOM 962 N N . ILE A 1 128 ? 5.074 -12.599 4.786 1.00 91.50 128 ILE A N 1
ATOM 963 C CA . ILE A 1 128 ? 3.608 -12.532 4.888 1.00 91.50 128 ILE A CA 1
ATOM 964 C C . ILE A 1 128 ? 2.977 -13.907 4.617 1.00 91.50 128 ILE A C 1
ATOM 966 O O . ILE A 1 128 ? 2.095 -14.323 5.367 1.00 91.50 128 ILE A O 1
ATOM 970 N N . GLN A 1 129 ? 3.446 -14.645 3.607 1.00 93.00 129 GLN A N 1
ATOM 971 C CA . GLN A 1 129 ? 2.931 -15.992 3.328 1.00 93.00 129 GLN A CA 1
ATOM 972 C C . GLN A 1 129 ? 3.296 -16.987 4.438 1.00 93.00 129 GLN A C 1
ATOM 974 O O . GLN A 1 129 ? 2.437 -17.738 4.895 1.00 93.00 129 GLN A O 1
ATOM 979 N N . ILE A 1 130 ? 4.532 -16.943 4.946 1.00 93.25 130 ILE A N 1
ATOM 980 C CA . ILE A 1 130 ? 4.973 -17.759 6.090 1.00 93.25 130 ILE A CA 1
ATOM 981 C C . ILE A 1 130 ? 4.108 -17.465 7.317 1.00 93.25 130 ILE A C 1
ATOM 983 O O . ILE A 1 130 ? 3.646 -18.383 7.992 1.00 93.25 130 ILE A O 1
ATOM 987 N N . LYS A 1 131 ? 3.825 -16.188 7.582 1.00 91.75 131 LYS A N 1
ATOM 988 C CA . LYS A 1 131 ? 2.922 -15.775 8.655 1.00 91.75 131 LYS A CA 1
ATOM 989 C C . LYS A 1 131 ? 1.525 -16.385 8.485 1.00 91.75 131 LYS A C 1
ATOM 991 O O . LYS A 1 131 ? 0.968 -16.854 9.474 1.00 91.75 131 LYS A O 1
ATOM 996 N N . ASN A 1 132 ? 0.972 -16.406 7.270 1.00 90.19 132 ASN A N 1
ATOM 997 C CA . ASN A 1 132 ? -0.329 -17.027 7.002 1.00 90.19 132 ASN A CA 1
ATOM 998 C C . ASN A 1 132 ? -0.296 -18.547 7.245 1.00 90.19 132 ASN A C 1
ATOM 1000 O O . ASN A 1 132 ? -1.227 -19.083 7.836 1.00 90.19 132 ASN A O 1
ATOM 1004 N N . ILE A 1 133 ? 0.790 -19.234 6.871 1.00 92.69 133 ILE A N 1
ATOM 1005 C CA . ILE A 1 133 ? 0.978 -20.668 7.165 1.00 92.69 133 ILE A CA 1
ATOM 1006 C C . ILE A 1 133 ? 1.002 -20.904 8.679 1.00 92.69 133 ILE A C 1
ATOM 1008 O O . ILE A 1 133 ? 0.284 -21.762 9.187 1.00 92.69 133 ILE A O 1
ATOM 1012 N N . ILE A 1 134 ? 1.782 -20.109 9.415 1.00 92.06 134 ILE A N 1
ATOM 1013 C CA . ILE A 1 134 ? 1.871 -20.200 10.877 1.00 92.06 134 ILE A CA 1
ATOM 1014 C C . ILE A 1 134 ? 0.503 -19.935 11.525 1.00 92.06 134 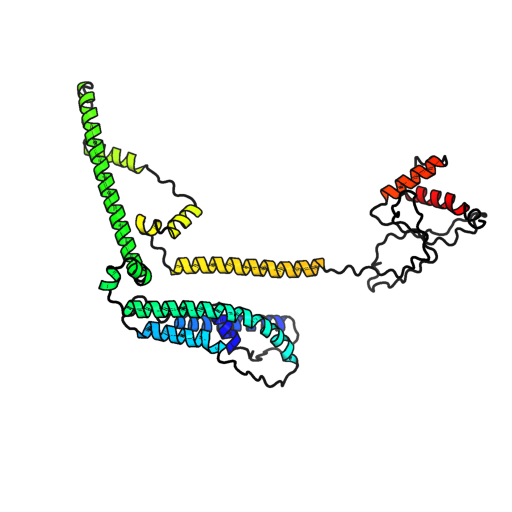ILE A C 1
ATOM 1016 O O . ILE A 1 134 ? 0.140 -20.633 12.469 1.00 92.06 134 ILE A O 1
ATOM 1020 N N . ALA A 1 135 ? -0.276 -18.977 11.008 1.00 89.12 135 ALA A N 1
ATOM 1021 C CA . ALA A 1 135 ? -1.620 -18.680 11.508 1.00 89.12 135 ALA A CA 1
ATOM 1022 C C . ALA A 1 135 ? -2.567 -19.886 11.408 1.00 89.12 135 ALA A C 1
ATOM 1024 O O . ALA A 1 135 ? -3.368 -20.090 12.311 1.00 89.12 135 ALA A O 1
ATOM 1025 N N . ILE A 1 136 ? -2.459 -20.682 10.337 1.00 89.69 136 ILE A N 1
ATOM 1026 C CA . ILE A 1 136 ? -3.271 -21.894 10.137 1.00 89.69 136 ILE A CA 1
ATOM 1027 C C . ILE A 1 136 ? -2.830 -23.013 11.095 1.00 89.69 136 ILE A C 1
ATOM 1029 O O . ILE A 1 136 ? -3.660 -23.764 11.599 1.00 89.69 136 ILE A O 1
ATOM 1033 N N . VAL A 1 137 ? -1.525 -23.128 11.362 1.00 91.56 137 VAL A N 1
ATOM 1034 C CA . VAL A 1 137 ? -0.962 -24.193 12.211 1.00 91.56 137 VAL A CA 1
ATOM 1035 C C . VAL A 1 137 ? -1.196 -23.937 13.705 1.00 91.56 137 VAL A C 1
ATOM 1037 O O . VAL A 1 137 ? -1.369 -24.882 14.478 1.00 91.56 137 VAL A O 1
ATOM 1040 N N . ILE A 1 138 ? -1.188 -22.678 14.152 1.00 91.69 138 ILE A N 1
ATOM 1041 C CA . ILE A 1 138 ? -1.403 -22.351 15.566 1.00 91.69 138 ILE A CA 1
ATOM 1042 C C . ILE A 1 138 ? -2.897 -22.419 15.893 1.00 91.69 138 ILE A C 1
ATOM 1044 O O . ILE A 1 138 ? -3.706 -21.705 15.310 1.00 91.69 138 ILE A O 1
ATOM 1048 N N . SER A 1 139 ? -3.267 -23.225 16.895 1.00 87.12 139 SER A N 1
ATOM 1049 C CA . SER A 1 139 ? -4.658 -23.304 17.346 1.00 87.12 139 SER A CA 1
ATOM 1050 C C . SER A 1 139 ? -5.183 -21.943 17.824 1.00 87.12 139 SER A C 1
ATOM 1052 O O . SER A 1 139 ? -4.509 -21.214 18.563 1.00 87.12 139 SER A O 1
ATOM 1054 N N . ASN A 1 140 ? -6.429 -21.628 17.455 1.00 84.69 140 ASN A N 1
ATOM 1055 C CA . ASN A 1 140 ? -7.113 -20.386 17.838 1.00 84.69 140 ASN A CA 1
ATOM 1056 C C . ASN A 1 140 ? -7.106 -20.141 19.359 1.00 84.69 140 ASN A C 1
ATOM 1058 O O . ASN A 1 140 ? -7.062 -18.997 19.808 1.00 84.69 140 ASN A O 1
ATOM 1062 N N . GLU A 1 141 ? -7.091 -21.213 20.154 1.00 88.31 141 GLU A N 1
ATOM 1063 C CA . GLU A 1 141 ? -7.036 -21.159 21.616 1.00 88.31 141 GLU A CA 1
ATOM 1064 C C . GLU A 1 141 ? -5.698 -20.616 22.146 1.00 88.31 141 GLU A C 1
ATOM 1066 O O . GLU A 1 141 ? -5.665 -19.780 23.049 1.00 88.31 141 GLU A O 1
ATOM 1071 N N . LYS A 1 142 ? -4.567 -21.020 21.549 1.00 89.31 142 LYS A N 1
ATOM 1072 C CA . LYS A 1 142 ? -3.254 -20.457 21.909 1.00 89.31 142 LYS A CA 1
ATOM 1073 C C . LYS A 1 142 ? -3.129 -19.008 21.448 1.00 89.31 142 LYS A C 1
ATOM 1075 O O . LYS A 1 142 ? -2.504 -18.196 22.133 1.00 89.31 142 LYS A O 1
ATOM 1080 N N . LEU A 1 143 ? -3.732 -18.688 20.303 1.00 87.31 143 LEU A N 1
ATOM 1081 C CA . LEU A 1 143 ? -3.718 -17.348 19.728 1.00 87.31 143 LEU A CA 1
ATOM 1082 C C . LEU A 1 143 ? -4.479 -16.345 20.607 1.00 87.31 143 LEU A C 1
ATOM 1084 O O . LEU A 1 143 ? -3.986 -15.243 20.836 1.00 87.31 143 LEU A O 1
ATOM 1088 N N . SER A 1 144 ? -5.644 -16.733 21.137 1.00 85.88 144 SER A N 1
ATOM 1089 C CA . SER A 1 144 ? -6.484 -15.864 21.974 1.00 85.88 144 SER A CA 1
ATOM 1090 C C . SER A 1 144 ? -5.846 -15.541 23.328 1.00 85.88 144 SER A C 1
ATOM 1092 O O . SER A 1 144 ? -6.021 -14.435 23.842 1.00 85.88 144 SER A O 1
ATOM 1094 N N . LYS A 1 145 ? -5.045 -16.463 23.882 1.00 93.69 145 LYS A N 1
ATOM 1095 C CA . LYS A 1 145 ? -4.364 -16.273 25.171 1.00 93.69 145 LYS A CA 1
ATOM 1096 C C . LYS A 1 145 ? -3.285 -15.187 25.122 1.00 93.69 145 LYS A C 1
ATOM 1098 O O . LYS A 1 145 ? -3.050 -14.515 26.125 1.00 93.69 145 LYS A O 1
ATOM 1103 N N . ASN A 1 146 ? -2.627 -14.991 23.978 1.00 91.88 146 ASN A N 1
ATOM 1104 C CA . ASN A 1 146 ? -1.580 -13.983 23.830 1.00 91.88 146 ASN A CA 1
ATOM 1105 C C . ASN A 1 146 ? -2.037 -12.834 22.922 1.00 91.88 146 ASN A C 1
ATOM 1107 O O . ASN A 1 146 ? -2.055 -12.954 21.699 1.00 91.88 146 ASN A O 1
ATOM 1111 N N . ARG A 1 147 ? -2.313 -11.670 23.526 1.00 87.25 147 ARG A N 1
ATOM 1112 C CA . ARG A 1 147 ? -2.754 -10.449 22.828 1.00 87.25 147 ARG A CA 1
ATOM 1113 C C . ARG A 1 147 ? -1.818 -10.032 21.682 1.00 87.25 147 ARG A C 1
ATOM 1115 O O . ARG A 1 147 ? -2.288 -9.476 20.690 1.00 87.25 147 ARG A O 1
ATOM 1122 N N . PHE A 1 148 ? -0.514 -10.281 21.801 1.00 88.25 148 PHE A N 1
ATOM 1123 C CA . PHE A 1 148 ? 0.447 -9.940 20.752 1.00 88.25 148 PHE A CA 1
ATOM 1124 C C . PHE A 1 148 ? 0.331 -10.876 19.541 1.00 88.25 148 PHE A C 1
ATOM 1126 O O . PHE A 1 148 ? 0.225 -10.401 18.410 1.00 88.25 148 PHE A O 1
ATOM 1133 N N . LEU A 1 149 ? 0.263 -12.192 19.777 1.00 87.75 149 LEU A N 1
ATOM 1134 C CA . LEU A 1 149 ? 0.048 -13.185 18.717 1.00 87.75 149 LEU A CA 1
ATOM 1135 C C . LEU A 1 149 ? -1.314 -12.991 18.053 1.00 87.75 149 LEU A C 1
ATOM 1137 O O . LEU A 1 149 ? -1.393 -12.983 16.831 1.00 87.75 149 LEU A O 1
ATOM 1141 N N . ALA A 1 150 ? -2.356 -12.736 18.844 1.00 86.44 150 ALA A N 1
ATOM 1142 C CA . ALA A 1 150 ? -3.670 -12.354 18.353 1.00 86.44 150 ALA A CA 1
ATOM 1143 C C . ALA A 1 150 ? -3.572 -11.172 17.374 1.00 86.44 150 ALA A C 1
ATOM 1145 O O . ALA A 1 150 ? -4.047 -11.261 16.249 1.00 86.44 150 ALA A O 1
ATOM 1146 N N . ARG A 1 151 ? -2.889 -10.080 17.739 1.00 85.00 151 ARG A N 1
ATOM 1147 C CA . ARG A 1 151 ? -2.759 -8.903 16.861 1.00 85.00 151 ARG A CA 1
ATOM 1148 C C . ARG A 1 151 ? -2.007 -9.200 15.562 1.00 85.00 151 ARG A C 1
ATOM 1150 O O . ARG A 1 151 ? -2.350 -8.628 14.528 1.00 85.00 151 ARG A O 1
ATOM 1157 N N . LEU A 1 152 ? -0.980 -10.048 15.612 1.00 86.19 152 LEU A N 1
ATOM 1158 C CA . LEU A 1 152 ? -0.217 -10.405 14.422 1.00 86.19 152 LEU A CA 1
ATOM 1159 C C . LEU A 1 152 ? -1.000 -11.368 13.530 1.00 86.19 152 LEU A C 1
ATOM 1161 O O . LEU A 1 152 ? -1.151 -11.082 12.349 1.00 86.19 152 LEU A O 1
ATOM 1165 N N . PHE A 1 153 ? -1.504 -12.475 14.065 1.00 86.94 153 PHE A N 1
ATOM 1166 C CA . PHE A 1 153 ? -2.006 -13.603 13.281 1.00 86.94 153 PHE A CA 1
ATOM 1167 C C . PHE A 1 153 ? -3.527 -13.610 13.071 1.00 86.94 153 PHE A C 1
ATOM 1169 O O . PHE A 1 153 ? -3.978 -14.227 12.110 1.00 86.94 153 PHE A O 1
ATOM 1176 N N . LEU A 1 154 ? -4.327 -12.903 13.887 1.00 83.06 154 LEU A N 1
ATOM 1177 C CA . LEU A 1 154 ? -5.754 -12.730 13.582 1.00 83.06 154 LEU A CA 1
ATOM 1178 C C . LEU A 1 154 ? -5.868 -11.909 12.310 1.00 83.06 154 LEU A C 1
ATOM 1180 O O . LEU A 1 154 ? -5.354 -10.792 12.235 1.00 83.06 154 LEU A O 1
ATOM 1184 N N . GLY A 1 155 ? -6.561 -12.438 11.313 1.00 81.38 155 GLY A N 1
ATOM 1185 C CA . GLY A 1 155 ? -6.716 -11.699 10.078 1.00 81.38 155 GLY A CA 1
ATOM 1186 C C . GLY A 1 155 ? -7.656 -10.488 10.219 1.00 81.38 155 GLY A C 1
ATOM 1187 O O . GLY A 1 155 ? -8.441 -10.375 11.166 1.00 81.38 155 GLY A O 1
ATOM 1188 N N . SER A 1 156 ? -7.594 -9.587 9.236 1.00 81.81 156 SER A N 1
ATOM 1189 C CA . SER A 1 156 ? -8.347 -8.331 9.180 1.00 81.81 156 SER A CA 1
ATOM 1190 C C . SER A 1 156 ? -9.849 -8.453 9.444 1.00 81.81 156 SER A C 1
ATOM 1192 O O . SER A 1 156 ? -10.366 -7.614 10.159 1.00 81.81 156 SER A O 1
ATOM 1194 N N . ASN A 1 157 ? -10.559 -9.457 8.920 1.00 83.62 157 ASN A N 1
ATOM 1195 C CA . ASN A 1 157 ? -12.014 -9.580 9.097 1.00 83.62 157 ASN A CA 1
ATOM 1196 C C . ASN A 1 157 ? -12.397 -9.921 10.540 1.00 83.62 157 ASN A C 1
ATOM 1198 O O . ASN A 1 157 ? -13.326 -9.334 11.078 1.00 83.62 157 ASN A O 1
ATOM 1202 N N . VAL A 1 158 ? -11.650 -10.818 11.188 1.00 84.00 158 VAL A N 1
ATOM 1203 C CA . VAL A 1 158 ? -11.872 -11.170 12.596 1.00 84.00 158 VAL A CA 1
ATOM 1204 C C . VAL A 1 158 ? -11.528 -9.976 13.480 1.00 84.00 158 VAL A C 1
ATOM 1206 O O . VAL A 1 158 ? -12.252 -9.666 14.420 1.00 84.00 158 VAL A O 1
ATOM 1209 N N . GLN A 1 159 ? -10.458 -9.246 13.145 1.00 85.06 159 GLN A N 1
ATOM 1210 C CA . GLN A 1 159 ? -10.150 -7.985 13.815 1.00 85.06 159 GLN A CA 1
ATOM 1211 C C . GLN A 1 159 ? -11.230 -6.922 13.579 1.00 85.06 159 GLN A C 1
ATOM 1213 O O . GLN A 1 159 ? -11.557 -6.194 14.512 1.00 85.06 159 GLN A O 1
ATOM 1218 N N . ALA A 1 160 ? -11.788 -6.836 12.371 1.00 86.56 160 ALA A N 1
ATOM 1219 C CA . ALA A 1 160 ? -12.861 -5.910 12.032 1.00 86.56 160 ALA A CA 1
ATOM 1220 C C . ALA A 1 160 ? -14.103 -6.206 12.863 1.00 86.56 160 ALA A C 1
ATOM 1222 O O . ALA A 1 160 ? -14.611 -5.323 13.542 1.00 86.56 160 ALA A O 1
ATOM 1223 N N . GLU A 1 161 ? -14.537 -7.465 12.880 1.00 88.75 161 GLU A N 1
ATOM 1224 C CA . GLU A 1 161 ? -15.678 -7.913 13.669 1.00 88.75 161 GLU A CA 1
ATOM 1225 C C . GLU A 1 161 ? -15.449 -7.673 15.166 1.00 88.75 161 GLU A C 1
ATOM 1227 O O . GLU A 1 161 ? -16.320 -7.132 15.846 1.00 88.75 161 GLU A O 1
ATOM 1232 N N . PHE A 1 162 ? -14.259 -8.004 15.678 1.00 88.75 162 PHE A N 1
ATOM 1233 C CA . PHE A 1 162 ? -13.891 -7.738 17.067 1.00 88.75 162 PHE A CA 1
ATOM 1234 C C . PHE A 1 162 ? -13.970 -6.243 17.401 1.00 88.75 162 PHE A C 1
ATOM 1236 O O . PHE A 1 162 ? -14.545 -5.877 18.425 1.00 88.75 162 PHE A O 1
ATOM 1243 N N . ARG A 1 163 ? -13.434 -5.367 16.540 1.00 88.31 163 ARG A N 1
ATOM 1244 C CA . ARG A 1 163 ? -13.462 -3.913 16.762 1.00 88.31 163 ARG A CA 1
ATOM 1245 C C . ARG A 1 163 ? -14.864 -3.330 16.635 1.00 88.31 163 ARG A C 1
ATOM 1247 O O . ARG A 1 163 ? -15.220 -2.484 17.443 1.00 88.31 163 ARG A O 1
ATOM 1254 N N . ILE A 1 164 ? -15.676 -3.812 15.696 1.00 92.31 164 ILE A N 1
ATOM 1255 C CA . ILE A 1 164 ? -17.082 -3.408 15.566 1.00 92.31 164 ILE A CA 1
ATOM 1256 C C . ILE A 1 164 ? -17.855 -3.789 16.833 1.00 92.31 164 ILE A C 1
ATOM 1258 O O . ILE A 1 164 ? -18.567 -2.956 17.390 1.00 92.31 164 ILE A O 1
ATOM 1262 N N . LYS A 1 165 ? -17.665 -5.012 17.348 1.00 94.06 165 LYS A N 1
ATOM 1263 C CA . LYS A 1 165 ? -18.263 -5.440 18.623 1.00 94.06 165 LYS A CA 1
ATOM 1264 C C . LYS A 1 165 ? -17.772 -4.585 19.789 1.00 94.06 165 LYS A C 1
ATOM 1266 O O . LYS A 1 165 ? -18.575 -4.170 20.616 1.00 94.06 165 LYS A O 1
ATOM 1271 N N . GLN A 1 166 ? -16.479 -4.270 19.829 1.00 92.56 166 GLN A N 1
ATOM 1272 C CA . GLN A 1 166 ? -15.902 -3.401 20.852 1.00 92.56 166 GLN A CA 1
ATOM 1273 C C . GLN A 1 166 ? -16.493 -1.983 20.811 1.00 92.56 166 GLN A C 1
ATOM 1275 O O . GLN A 1 166 ? -16.829 -1.446 21.864 1.00 92.56 166 GLN A O 1
ATOM 1280 N N . ALA A 1 167 ? -16.666 -1.402 19.623 1.00 94.31 167 ALA A N 1
ATOM 1281 C CA . ALA A 1 167 ? -17.285 -0.091 19.444 1.00 94.31 167 ALA A CA 1
ATOM 1282 C C . ALA A 1 167 ? -18.765 -0.096 19.840 1.00 94.31 167 ALA A C 1
ATOM 1284 O O . ALA A 1 167 ? -19.227 0.817 20.521 1.00 94.31 167 ALA A O 1
ATOM 1285 N N . ALA A 1 168 ? -19.499 -1.158 19.500 1.00 95.25 168 ALA A N 1
ATOM 1286 C CA . ALA A 1 168 ? -20.872 -1.336 19.957 1.00 95.25 168 ALA A CA 1
ATOM 1287 C C . ALA A 1 168 ? -20.945 -1.408 21.492 1.00 95.25 168 ALA A C 1
ATOM 1289 O O . ALA A 1 168 ? -21.735 -0.688 22.100 1.00 95.25 168 ALA A O 1
ATOM 1290 N N . SER A 1 169 ? -20.080 -2.201 22.137 1.00 95.69 169 SER A N 1
ATOM 1291 C CA . SER A 1 169 ? -19.997 -2.257 23.603 1.00 95.69 169 SER A CA 1
ATOM 1292 C C . SER A 1 169 ? -19.622 -0.908 24.218 1.00 95.69 169 SER A C 1
ATOM 1294 O O . SER A 1 169 ? -20.179 -0.534 25.246 1.00 95.69 169 SER A O 1
ATOM 1296 N N . TYR A 1 170 ? -18.713 -0.157 23.590 1.00 94.50 170 TYR A N 1
ATOM 1297 C CA . TYR A 1 170 ? -18.343 1.185 24.032 1.00 94.50 170 TYR A CA 1
ATOM 1298 C C . TYR A 1 170 ? -19.540 2.143 23.988 1.00 94.50 170 TYR A C 1
ATOM 1300 O O . TYR A 1 170 ? -19.850 2.766 25.002 1.00 94.50 170 TYR A O 1
ATOM 1308 N N . LYS A 1 171 ? -20.271 2.189 22.866 1.00 93.31 171 LYS A N 1
ATOM 1309 C CA . LYS A 1 171 ? -21.469 3.029 22.703 1.00 93.31 171 LYS A CA 1
ATOM 1310 C C . LYS A 1 171 ? -22.589 2.630 23.666 1.00 93.31 171 LYS A C 1
ATOM 1312 O O . LYS A 1 171 ? -23.216 3.501 24.258 1.00 93.31 171 LYS A O 1
ATOM 1317 N N . VAL A 1 172 ? -22.805 1.333 23.899 1.00 95.50 172 VAL A N 1
ATOM 1318 C CA . VAL A 1 172 ? -23.776 0.849 24.899 1.00 95.50 172 VAL A CA 1
ATOM 1319 C C . VAL A 1 172 ? -23.382 1.279 26.310 1.00 95.50 172 VAL A C 1
ATOM 1321 O O . VAL A 1 172 ? -24.213 1.822 27.034 1.00 95.50 172 VAL A O 1
ATOM 1324 N N . ASN A 1 173 ? -22.114 1.118 26.691 1.00 95.56 173 ASN A N 1
ATOM 1325 C CA . ASN A 1 173 ? -21.629 1.572 27.995 1.00 95.56 173 ASN A CA 1
ATOM 1326 C C . ASN A 1 173 ? -21.750 3.093 28.151 1.00 95.56 173 ASN A C 1
ATOM 1328 O O . ASN A 1 173 ? -22.103 3.572 29.227 1.00 95.56 173 ASN A O 1
ATOM 1332 N N . GLN A 1 174 ? -21.510 3.851 27.080 1.00 91.38 174 GLN A N 1
ATOM 1333 C CA . GLN A 1 174 ? -21.695 5.298 27.067 1.00 91.38 174 GLN A CA 1
ATOM 1334 C C . GLN A 1 174 ? -23.174 5.679 27.215 1.00 91.38 174 GLN A C 1
ATOM 1336 O O . GLN A 1 174 ? -23.485 6.561 28.008 1.00 91.38 174 GLN A O 1
ATOM 1341 N N . MET A 1 175 ? -24.096 4.982 26.543 1.00 89.69 175 MET A N 1
ATOM 1342 C CA . MET A 1 175 ? -25.539 5.186 26.723 1.00 89.69 175 MET A CA 1
ATOM 1343 C C . MET A 1 175 ? -25.984 4.893 28.161 1.00 89.69 175 MET A C 1
ATOM 1345 O O . MET A 1 175 ? -26.712 5.692 28.742 1.00 89.69 175 MET A O 1
ATOM 1349 N N . ILE A 1 176 ? -25.506 3.796 28.760 1.00 95.38 176 ILE A N 1
ATOM 1350 C CA . ILE A 1 176 ? -25.799 3.445 30.159 1.00 95.38 176 ILE A CA 1
ATOM 1351 C C . ILE A 1 176 ? -25.236 4.508 31.109 1.00 95.38 176 ILE A C 1
ATOM 1353 O O . ILE A 1 176 ? -25.935 4.956 32.017 1.00 95.38 176 ILE A O 1
ATOM 1357 N N . SER A 1 177 ? -23.996 4.951 30.884 1.00 91.62 177 SER A N 1
ATOM 1358 C CA . SER A 1 177 ? -23.370 6.021 31.667 1.00 91.62 177 SER A CA 1
ATOM 1359 C C . SER A 1 177 ? -24.165 7.322 31.567 1.00 91.62 177 SER A C 1
ATOM 1361 O O . SER A 1 177 ? -24.436 7.946 32.589 1.00 91.62 177 SER A O 1
ATOM 1363 N N . ASN A 1 178 ? -24.589 7.703 30.359 1.00 86.31 178 ASN A N 1
ATOM 1364 C CA . ASN A 1 178 ? -25.377 8.908 30.118 1.00 86.31 178 ASN A CA 1
ATOM 1365 C C . ASN A 1 178 ? -26.760 8.826 30.786 1.00 86.31 178 ASN A C 1
ATOM 1367 O O . ASN A 1 178 ? -27.202 9.787 31.417 1.00 86.31 178 ASN A O 1
ATOM 1371 N N . ALA A 1 179 ? -27.424 7.669 30.709 1.00 86.38 179 ALA A N 1
ATOM 1372 C CA . ALA A 1 179 ? -28.692 7.428 31.395 1.00 86.38 179 ALA A CA 1
ATOM 1373 C C . ALA A 1 179 ? -28.535 7.525 32.921 1.00 86.38 179 ALA A C 1
ATOM 1375 O O . ALA A 1 179 ? -29.339 8.168 33.594 1.00 86.38 179 ALA A O 1
ATOM 1376 N N . TYR A 1 180 ? -27.456 6.959 33.470 1.00 90.31 180 TYR A N 1
ATOM 1377 C CA . TYR A 1 180 ? -27.149 7.058 34.894 1.00 90.31 180 TYR A CA 1
ATOM 1378 C C . TYR A 1 180 ? -26.876 8.505 35.329 1.00 90.31 180 TYR A C 1
ATOM 1380 O O . TYR A 1 180 ? -27.371 8.941 36.370 1.00 90.31 180 TYR A O 1
ATOM 1388 N N . THR A 1 181 ? -26.127 9.278 34.535 1.00 86.94 181 THR A N 1
ATOM 1389 C CA . THR A 1 181 ? -25.892 10.700 34.829 1.00 86.94 181 THR A CA 1
ATOM 1390 C C . THR A 1 181 ? -27.181 11.512 34.788 1.00 86.94 181 THR A C 1
ATOM 1392 O O . THR A 1 181 ? -27.394 12.318 35.690 1.00 86.94 181 THR A O 1
ATOM 1395 N N . LEU A 1 182 ? -28.071 11.242 33.826 1.00 83.00 182 LEU A N 1
ATOM 1396 C CA . LEU A 1 182 ? -29.364 11.917 33.706 1.00 83.00 182 LEU A CA 1
ATOM 1397 C C . LEU A 1 182 ? -30.247 11.656 34.938 1.00 83.00 182 LEU A C 1
ATOM 1399 O O . LEU A 1 182 ? -30.778 12.596 35.526 1.00 83.00 182 LEU A O 1
ATOM 1403 N N . HIS A 1 183 ? -30.330 10.401 35.396 1.00 83.06 183 HIS A N 1
ATOM 1404 C CA . HIS A 1 183 ? -31.063 10.052 36.618 1.00 83.06 183 HIS A CA 1
ATOM 1405 C C . HIS A 1 183 ? -30.469 10.706 37.874 1.00 83.06 183 HIS A C 1
ATOM 1407 O O . HIS A 1 183 ? -31.198 11.221 38.721 1.00 83.06 183 HIS A O 1
ATOM 1413 N N . LYS A 1 184 ? -29.138 10.737 37.992 1.00 85.62 184 LYS A N 1
ATOM 1414 C CA . LYS A 1 184 ? -28.453 11.338 39.145 1.00 85.62 184 LYS A CA 1
ATOM 1415 C C . LYS A 1 184 ? -28.606 12.862 39.199 1.00 85.62 184 LYS A C 1
ATOM 1417 O O . LYS A 1 184 ? -28.622 13.445 40.286 1.00 85.62 184 LYS A O 1
ATOM 1422 N N . GLU A 1 185 ? -28.669 13.526 38.049 1.00 80.00 185 GLU A N 1
ATOM 1423 C CA . GLU A 1 185 ? -28.917 14.969 37.962 1.00 80.00 185 GLU A CA 1
ATOM 1424 C C . GLU A 1 185 ? -30.365 15.327 38.315 1.00 80.00 185 GLU A C 1
ATOM 1426 O O . GLU A 1 185 ? -30.591 16.351 38.968 1.00 80.00 185 GLU A O 1
ATOM 1431 N N . ASP A 1 186 ? -31.323 14.460 37.979 1.00 76.00 186 ASP A N 1
ATOM 1432 C CA . ASP A 1 186 ? -32.729 14.632 38.349 1.00 76.00 186 ASP A CA 1
ATOM 1433 C C . ASP A 1 186 ? -32.937 14.496 39.867 1.00 76.00 186 ASP A C 1
ATOM 1435 O O . ASP A 1 186 ? -33.592 15.338 40.476 1.00 76.00 186 ASP A O 1
ATOM 1439 N N . GLU A 1 187 ? -32.272 13.545 40.537 1.00 79.44 187 GLU A N 1
ATOM 1440 C CA . GLU A 1 187 ? -32.302 13.448 42.008 1.00 79.44 187 GLU A CA 1
ATOM 1441 C C . GLU A 1 187 ? -31.752 14.706 42.701 1.00 79.44 187 GLU A C 1
ATOM 1443 O O . GLU A 1 187 ? -32.311 15.190 43.694 1.00 79.44 187 GLU A O 1
ATOM 1448 N N . LYS A 1 188 ? -30.648 15.263 42.185 1.00 77.56 188 LYS A N 1
ATOM 1449 C CA . LYS A 1 188 ? -30.049 16.496 42.723 1.00 77.56 188 LYS A CA 1
ATOM 1450 C C . LYS A 1 188 ? -30.955 17.704 42.498 1.00 77.56 188 LYS A C 1
ATOM 1452 O O . LYS A 1 188 ? -31.131 18.513 43.414 1.00 77.56 188 LYS A O 1
ATOM 1457 N N . SER A 1 189 ? -31.538 17.807 41.306 1.00 70.75 189 SER A N 1
ATOM 1458 C CA . SER A 1 189 ? -32.464 18.879 40.940 1.00 70.75 189 SER A CA 1
ATOM 1459 C C . SER A 1 189 ? -33.755 18.776 41.742 1.00 70.75 189 SER A C 1
ATOM 1461 O O . SER A 1 189 ? -34.212 19.781 42.279 1.00 70.75 189 SER A O 1
ATOM 1463 N N . SER A 1 190 ? -34.292 17.572 41.937 1.00 66.94 190 SER A N 1
ATOM 1464 C CA . SER A 1 190 ? -35.454 17.306 42.785 1.00 66.94 190 SER A CA 1
ATOM 1465 C C . SER A 1 190 ? -35.215 17.771 44.223 1.00 66.94 190 SER A C 1
ATOM 1467 O O . SER A 1 190 ? -36.017 18.548 44.738 1.00 66.94 190 SER A O 1
ATOM 1469 N N . ARG A 1 191 ? -34.058 17.454 44.833 1.00 65.19 191 ARG A N 1
ATOM 1470 C CA . ARG A 1 191 ? -33.705 17.940 46.185 1.00 65.19 191 ARG A CA 1
ATOM 1471 C C . ARG A 1 191 ? -33.624 19.468 46.284 1.00 65.19 191 ARG A C 1
ATOM 1473 O O . ARG A 1 191 ? -34.141 20.044 47.242 1.00 65.19 191 ARG A O 1
ATOM 1480 N N . GLN A 1 192 ? -33.021 20.148 45.306 1.00 63.03 192 GLN A N 1
ATOM 1481 C CA . GLN A 1 192 ? -32.994 21.621 45.282 1.00 63.03 192 GLN A CA 1
ATOM 1482 C C . GLN A 1 192 ? -34.380 22.228 45.018 1.00 63.03 192 GLN A C 1
ATOM 1484 O O . GLN A 1 192 ? -34.715 23.289 45.552 1.00 63.03 192 GLN A O 1
ATOM 1489 N N . THR A 1 193 ? -35.206 21.550 44.224 1.00 58.56 193 THR A N 1
ATOM 1490 C CA . THR A 1 193 ? -36.544 22.016 43.855 1.00 58.56 193 THR A CA 1
ATOM 1491 C C . THR A 1 193 ? -37.541 21.796 44.986 1.00 58.56 193 THR A C 1
ATOM 1493 O O . THR A 1 193 ? -38.393 22.652 45.169 1.00 58.56 193 THR A O 1
ATOM 1496 N N . SER A 1 194 ? -37.410 20.758 45.821 1.00 59.81 194 SER A N 1
ATOM 1497 C CA . SER A 1 194 ? -38.221 20.603 47.041 1.00 59.81 194 SER A CA 1
ATOM 1498 C C . SER A 1 194 ? -38.024 21.752 48.036 1.00 59.81 194 SER A C 1
ATOM 1500 O O . SER A 1 194 ? -38.989 22.188 48.657 1.00 59.81 194 SER A O 1
ATOM 1502 N N . VAL A 1 195 ? -36.816 22.325 48.120 1.00 60.66 195 VAL A N 1
ATOM 1503 C CA . VAL A 1 195 ? -36.554 23.513 48.955 1.00 60.66 195 VAL A CA 1
ATOM 1504 C C . VAL A 1 195 ? -37.156 24.784 48.333 1.00 60.66 195 VAL A C 1
ATOM 1506 O O . VAL A 1 195 ? -37.676 25.632 49.051 1.00 60.66 195 VAL A O 1
ATOM 1509 N N . LYS A 1 196 ? -37.162 24.914 46.996 1.00 58.06 196 LYS A N 1
ATOM 1510 C CA . LYS A 1 196 ? -37.773 26.061 46.287 1.00 58.06 196 LYS A CA 1
ATOM 1511 C C . LYS A 1 196 ? -39.300 25.968 46.125 1.00 58.06 196 LYS A C 1
ATOM 1513 O O . LYS A 1 196 ? -39.960 27.003 46.123 1.00 58.06 196 LYS A O 1
ATOM 1518 N N . LYS A 1 197 ? -39.877 24.766 46.008 1.00 53.22 197 LYS A N 1
ATOM 1519 C CA . LYS A 1 197 ? -41.333 24.522 45.910 1.00 53.22 197 LYS A CA 1
ATOM 1520 C C . LYS A 1 197 ? -42.061 24.858 47.207 1.00 53.22 197 LYS A C 1
ATOM 1522 O O . LYS A 1 197 ? -43.197 25.306 47.140 1.00 53.22 197 LYS A O 1
ATOM 1527 N N . ALA A 1 198 ? -41.394 24.757 48.359 1.00 57.81 198 ALA A N 1
ATOM 1528 C CA . ALA A 1 198 ? -41.927 25.285 49.615 1.00 57.81 198 ALA A CA 1
ATOM 1529 C C . ALA A 1 198 ? -42.173 26.812 49.576 1.00 57.81 198 ALA A C 1
ATOM 1531 O O . ALA A 1 198 ? -42.934 27.323 50.388 1.00 57.81 198 ALA A O 1
ATOM 1532 N N . PHE A 1 199 ? -41.566 27.537 48.625 1.00 58.16 199 PHE A N 1
ATOM 1533 C CA . PHE A 1 199 ? -41.627 28.999 48.527 1.00 58.16 199 PHE A CA 1
ATOM 1534 C C . PHE A 1 199 ? -42.392 29.533 47.300 1.00 58.16 199 PHE A C 1
ATOM 1536 O O . PHE A 1 199 ? -42.574 30.742 47.178 1.00 58.16 199 PHE A O 1
ATOM 1543 N N . LYS A 1 200 ? -42.837 28.671 46.374 1.00 55.16 200 LYS A N 1
ATOM 1544 C CA . LYS A 1 200 ? -43.549 29.073 45.147 1.00 55.16 200 LYS A CA 1
ATOM 1545 C C . LYS A 1 200 ? -44.866 28.307 45.021 1.00 55.16 200 LYS A C 1
ATOM 1547 O O . LYS A 1 200 ? -44.924 27.220 44.453 1.00 55.16 200 LYS A O 1
ATOM 1552 N N . THR A 1 201 ? -45.923 28.885 45.575 1.00 52.56 201 THR A N 1
ATOM 1553 C CA . THR A 1 201 ? -47.309 28.469 45.365 1.00 52.56 201 THR A CA 1
ATOM 1554 C C . THR A 1 201 ? -47.730 28.759 43.921 1.00 52.56 201 THR A C 1
ATOM 1556 O O . THR A 1 201 ? -47.487 29.844 43.396 1.00 52.56 201 THR A O 1
ATOM 1559 N N . THR A 1 202 ? -48.440 27.808 43.305 1.00 54.91 202 THR A N 1
ATOM 1560 C CA . THR A 1 202 ? -49.166 27.946 42.022 1.00 54.91 202 THR A CA 1
ATOM 1561 C C . THR A 1 202 ? -48.314 27.984 40.744 1.00 54.91 202 THR A C 1
ATOM 1563 O O . THR A 1 202 ? -48.205 29.012 40.094 1.00 54.91 202 THR A O 1
ATOM 1566 N N . THR A 1 203 ? -47.789 26.834 40.305 1.00 52.44 203 THR A N 1
ATOM 1567 C CA . THR A 1 203 ? -47.612 26.556 38.862 1.00 52.44 203 THR A CA 1
ATOM 1568 C C . THR A 1 203 ? -47.569 25.048 38.606 1.00 52.44 203 THR A C 1
ATOM 1570 O O . THR A 1 203 ? -46.843 24.329 39.289 1.00 52.44 203 THR A O 1
ATOM 1573 N N . THR A 1 204 ? -48.383 24.630 37.635 1.00 60.28 204 THR A N 1
ATOM 1574 C CA . THR A 1 204 ? -48.474 23.352 36.903 1.00 60.28 204 THR A CA 1
ATOM 1575 C C . THR A 1 204 ? -47.372 22.318 37.158 1.00 60.28 204 THR A C 1
ATOM 1577 O O . THR A 1 204 ? -46.190 22.567 36.922 1.00 60.28 204 THR A O 1
ATOM 1580 N N . GLU A 1 205 ? -47.783 21.123 37.590 1.00 62.47 205 GLU A N 1
ATOM 1581 C CA . GLU A 1 205 ? -46.932 19.937 37.695 1.00 62.47 205 GLU A CA 1
ATOM 1582 C C . GLU A 1 205 ? -46.443 19.515 36.304 1.00 62.47 205 GLU A C 1
ATOM 1584 O O . GLU A 1 205 ? -47.161 18.880 35.540 1.00 62.47 205 GLU A O 1
ATOM 1589 N N . VAL A 1 206 ? -45.214 19.898 35.961 1.00 62.16 206 VAL A N 1
ATOM 1590 C CA . VAL A 1 206 ? -44.514 19.365 34.787 1.00 62.16 206 VAL A CA 1
ATOM 1591 C C . VAL A 1 206 ? -44.179 17.901 35.073 1.00 62.16 206 VAL A C 1
ATOM 1593 O O . VAL A 1 206 ? -43.617 17.592 36.130 1.00 62.16 206 VAL A O 1
ATOM 1596 N N . SER A 1 207 ? -44.550 17.000 34.163 1.00 72.44 207 SER A N 1
ATOM 1597 C CA . SER A 1 207 ? -44.346 15.561 34.354 1.00 72.44 207 SER A CA 1
ATOM 1598 C C . SER A 1 207 ? -42.849 15.216 34.393 1.00 72.44 207 SER A C 1
ATOM 1600 O O . SER A 1 207 ? -42.023 15.842 33.724 1.00 72.44 207 SER A O 1
ATOM 1602 N N . THR A 1 208 ? -42.473 14.188 35.156 1.00 69.62 208 THR A N 1
ATOM 1603 C CA . THR A 1 208 ? -41.080 13.704 35.241 1.00 69.62 208 THR A CA 1
ATOM 1604 C C . THR A 1 208 ? -40.514 13.285 33.878 1.00 69.62 208 THR A C 1
ATOM 1606 O O . THR A 1 208 ? -39.315 13.429 33.640 1.00 69.62 208 THR A O 1
ATOM 1609 N N . GLN A 1 209 ? -41.370 12.847 32.947 1.00 73.44 209 GLN A N 1
ATOM 1610 C CA . GLN A 1 209 ? -40.984 12.532 31.568 1.00 73.44 209 GLN A CA 1
ATOM 1611 C C . GLN A 1 209 ? -40.571 13.771 30.762 1.00 73.44 209 GLN A C 1
ATOM 1613 O O . GLN A 1 209 ? -39.564 13.719 30.057 1.00 73.44 209 GLN A O 1
ATOM 1618 N N . GLU A 1 210 ? -41.290 14.891 30.880 1.00 76.12 210 GLU A N 1
ATOM 1619 C CA . GLU A 1 210 ? -40.935 16.134 30.176 1.00 76.12 210 GLU A CA 1
ATOM 1620 C C . GLU A 1 210 ? -39.607 16.715 30.676 1.00 76.12 210 GLU A C 1
ATOM 1622 O O . GLU A 1 210 ? -38.802 17.190 29.874 1.00 76.12 210 GLU A O 1
ATOM 1627 N N . SER A 1 211 ? -39.342 16.625 31.984 1.00 72.06 211 SER A N 1
ATOM 1628 C CA . SER A 1 211 ? -38.064 17.052 32.576 1.00 72.06 211 SER A CA 1
ATOM 1629 C C . SER A 1 211 ? -36.887 16.223 32.047 1.00 72.06 211 SER A C 1
ATOM 1631 O O . SER A 1 211 ? -35.862 16.775 31.638 1.00 72.06 211 SER A O 1
ATOM 1633 N N . ALA A 1 212 ? -37.049 14.897 31.978 1.00 69.88 212 ALA A N 1
ATOM 1634 C CA . ALA A 1 212 ? -36.038 13.996 31.430 1.00 69.88 212 ALA A CA 1
ATOM 1635 C C . ALA A 1 212 ? -35.765 14.269 29.941 1.00 69.88 212 ALA A C 1
ATOM 1637 O O . ALA A 1 212 ? -34.604 14.298 29.531 1.00 69.88 212 ALA A O 1
ATOM 1638 N N . LEU A 1 213 ? -36.810 14.531 29.147 1.00 78.31 213 LEU A N 1
ATOM 1639 C CA . LEU A 1 213 ? -36.679 14.862 27.727 1.00 78.31 213 LEU A CA 1
ATOM 1640 C C . LEU A 1 213 ? -35.971 16.211 27.522 1.00 78.31 213 LEU A C 1
ATOM 1642 O O . LEU A 1 213 ? -35.035 16.292 26.735 1.00 78.31 213 LEU A O 1
ATOM 1646 N N . MET A 1 214 ? -36.351 17.247 28.277 1.00 77.44 214 MET A N 1
ATOM 1647 C CA . MET A 1 214 ? -35.700 18.565 28.244 1.00 77.44 214 MET A CA 1
ATOM 1648 C C . MET A 1 214 ? -34.217 18.491 28.626 1.00 77.44 214 MET A C 1
ATOM 1650 O O . MET A 1 214 ? -33.380 19.138 27.994 1.00 77.44 214 MET A O 1
ATOM 1654 N N . ASN A 1 215 ? -33.872 17.700 29.647 1.00 73.31 215 ASN A N 1
ATOM 1655 C CA . ASN A 1 215 ? -32.477 17.484 30.035 1.00 73.31 215 ASN A CA 1
ATOM 1656 C C . ASN A 1 215 ? -31.713 16.689 28.975 1.00 73.31 215 ASN A C 1
ATOM 1658 O O . ASN A 1 215 ? -30.569 17.027 28.675 1.00 73.31 215 ASN A O 1
ATOM 1662 N N . PHE A 1 216 ? -32.343 15.688 28.356 1.00 78.56 216 PHE A N 1
ATOM 1663 C CA . PHE A 1 216 ? -31.748 14.969 27.235 1.00 78.56 216 PHE A CA 1
ATOM 1664 C C . PHE A 1 216 ? -31.466 15.906 26.056 1.00 78.56 216 PHE A C 1
ATOM 1666 O O . PHE A 1 216 ? -30.349 15.898 25.551 1.00 78.56 216 PHE A O 1
ATOM 1673 N N . THR A 1 217 ? -32.412 16.767 25.666 1.00 81.31 217 THR A N 1
ATOM 1674 C CA . THR A 1 217 ? -32.208 17.754 24.593 1.00 81.31 217 THR A CA 1
ATOM 1675 C C . THR A 1 217 ? -31.055 18.705 24.916 1.00 81.31 217 THR A C 1
ATOM 1677 O O . THR A 1 217 ? -30.175 18.889 24.081 1.00 81.31 217 THR A O 1
ATOM 1680 N N . LYS A 1 218 ? -30.982 19.228 26.148 1.00 78.69 218 LYS A N 1
ATOM 1681 C CA . LYS A 1 218 ? -29.880 20.110 26.578 1.00 78.69 218 LYS A CA 1
ATOM 1682 C C . LYS A 1 218 ? -28.515 19.422 26.581 1.00 78.69 218 LYS A C 1
ATOM 1684 O O . LYS A 1 218 ? -27.508 20.053 26.281 1.00 78.69 218 LYS A O 1
ATOM 1689 N N . ILE A 1 219 ? -28.454 18.142 26.947 1.00 73.81 219 ILE A N 1
ATOM 1690 C CA . ILE A 1 219 ? -27.200 17.372 26.948 1.00 73.81 219 ILE A CA 1
ATOM 1691 C C . ILE A 1 219 ? -26.829 16.926 25.526 1.00 73.81 219 ILE A C 1
ATOM 1693 O O . ILE A 1 219 ? -25.642 16.857 25.203 1.00 73.81 219 ILE A O 1
ATOM 1697 N N . SER A 1 220 ? -27.822 16.668 24.672 1.00 71.44 220 SER A N 1
ATOM 1698 C CA . SER A 1 220 ? -27.649 16.264 23.272 1.00 71.44 220 SER A CA 1
ATOM 1699 C C . SER A 1 220 ? -27.005 17.350 22.403 1.00 71.44 220 SER A C 1
ATOM 1701 O O . SER A 1 220 ? -26.508 17.029 21.328 1.00 71.44 220 SER A O 1
ATOM 1703 N N . GLU A 1 221 ? -26.979 18.607 22.849 1.00 71.12 221 GLU A N 1
ATOM 1704 C CA . GLU A 1 221 ? -26.310 19.717 22.154 1.00 71.12 221 GLU A CA 1
ATOM 1705 C C . GLU A 1 221 ? -24.793 19.775 22.393 1.00 71.12 221 GLU A C 1
ATOM 1707 O O . GLU A 1 221 ? -24.117 20.652 21.856 1.00 71.12 221 GLU A O 1
ATOM 1712 N N . LYS A 1 222 ? -24.212 18.845 23.164 1.00 72.69 222 LYS A N 1
ATOM 1713 C CA . LYS A 1 222 ? -22.751 18.734 23.268 1.00 72.69 222 LYS A CA 1
ATOM 1714 C C . LYS A 1 222 ? -22.172 18.237 21.945 1.00 72.69 222 LYS A C 1
ATOM 1716 O O . LYS A 1 222 ? -22.034 17.039 21.720 1.00 72.69 222 LYS A O 1
ATOM 1721 N N . THR A 1 223 ? -21.810 19.172 21.078 1.00 77.69 223 THR A N 1
ATOM 1722 C CA . THR A 1 223 ? -21.004 18.900 19.892 1.00 77.69 223 THR A CA 1
ATOM 1723 C C . THR A 1 223 ? -19.556 18.682 20.313 1.00 77.69 223 THR A C 1
ATOM 1725 O O . THR A 1 223 ? -18.973 19.529 20.990 1.00 77.69 223 THR A O 1
ATOM 1728 N N . GLU A 1 224 ? -18.959 17.562 19.915 1.00 78.06 224 GLU A N 1
ATOM 1729 C CA . GLU A 1 224 ? -17.506 17.416 19.980 1.00 78.06 224 GLU A CA 1
ATOM 1730 C C . GLU A 1 224 ? -16.882 18.224 18.836 1.00 78.06 224 GLU A C 1
ATOM 1732 O O . GLU A 1 224 ? -17.348 18.154 17.697 1.00 78.06 224 GLU A O 1
ATOM 1737 N N . GLU A 1 225 ? -15.829 18.996 19.119 1.00 79.44 225 GLU A N 1
ATOM 1738 C CA . GLU A 1 225 ? -15.014 19.592 18.059 1.00 79.44 225 GLU A CA 1
ATOM 1739 C C . GLU A 1 225 ? -14.280 18.470 17.319 1.00 79.44 225 GLU A C 1
ATOM 1741 O O . GLU A 1 225 ? -13.231 17.976 17.742 1.00 79.44 225 GLU A O 1
ATOM 1746 N N . ILE A 1 226 ? -14.859 18.046 16.198 1.00 82.75 226 ILE A N 1
ATOM 1747 C CA . ILE A 1 226 ? -14.205 17.140 15.265 1.00 82.75 226 ILE A CA 1
ATOM 1748 C C . ILE A 1 226 ? -13.132 17.964 14.546 1.00 82.75 226 ILE A C 1
ATOM 1750 O O . ILE A 1 226 ? -13.442 18.910 13.822 1.00 82.75 226 ILE A O 1
ATOM 1754 N N . GLY A 1 227 ? -11.857 17.650 14.787 1.00 85.06 227 GLY A N 1
ATOM 1755 C CA . GLY A 1 227 ? -10.751 18.372 14.159 1.00 85.06 227 GLY A CA 1
ATOM 1756 C C . GLY A 1 227 ? -10.693 18.180 12.634 1.00 85.06 227 GLY A C 1
ATOM 1757 O O . GLY A 1 227 ? -11.387 17.345 12.059 1.00 85.06 227 GLY A O 1
ATOM 1758 N N . GLY A 1 228 ? -9.815 18.936 11.966 1.00 92.19 228 GLY A N 1
ATOM 1759 C CA . GLY A 1 228 ? -9.600 18.840 10.515 1.00 92.19 228 GLY A CA 1
ATOM 1760 C C . GLY A 1 228 ? -8.859 17.570 10.052 1.00 92.19 228 GLY A C 1
ATOM 1761 O O . GLY A 1 228 ? -8.730 16.579 10.768 1.00 92.19 228 GLY A O 1
ATOM 1762 N N . LEU A 1 229 ? -8.293 17.608 8.842 1.00 89.31 229 LEU A N 1
ATOM 1763 C CA . LEU A 1 229 ? -7.670 16.448 8.182 1.00 89.31 229 LEU A CA 1
ATOM 1764 C C . LEU A 1 229 ? -6.549 15.780 9.010 1.00 89.31 229 LEU A C 1
ATOM 1766 O O . LEU A 1 229 ? -6.452 14.556 9.044 1.00 89.31 229 LEU A O 1
ATOM 1770 N N . ILE A 1 230 ? -5.742 16.565 9.733 1.00 91.00 230 ILE A N 1
ATOM 1771 C CA . ILE A 1 230 ? -4.679 16.050 10.620 1.00 91.00 230 ILE A CA 1
ATOM 1772 C C . ILE A 1 230 ? -5.267 15.248 11.786 1.00 91.00 230 ILE A C 1
ATOM 1774 O O . ILE A 1 230 ? -4.728 14.205 12.157 1.00 91.00 230 ILE A O 1
ATOM 1778 N N . TRP A 1 231 ? -6.383 15.710 12.352 1.00 93.25 231 TRP A N 1
ATOM 1779 C CA . TRP A 1 231 ? -7.080 15.001 13.421 1.00 93.25 231 TRP A CA 1
ATOM 1780 C C . TRP A 1 231 ? -7.639 13.674 12.909 1.00 93.25 231 TRP A C 1
ATOM 1782 O O . TRP A 1 231 ? -7.407 12.643 13.533 1.00 93.25 231 TRP A O 1
ATOM 1792 N N . ALA A 1 232 ? -8.260 13.671 11.725 1.00 90.88 232 ALA A N 1
ATOM 1793 C CA . ALA A 1 232 ? -8.771 12.448 11.109 1.00 90.88 232 ALA A CA 1
ATOM 1794 C C . ALA A 1 232 ? -7.652 11.419 10.875 1.00 90.88 232 ALA A C 1
ATOM 1796 O O . ALA A 1 232 ? -7.793 10.255 11.246 1.00 90.88 232 ALA A O 1
ATOM 1797 N N . TRP A 1 233 ? -6.503 11.841 10.337 1.00 90.19 233 TRP A N 1
ATOM 1798 C CA . TRP A 1 233 ? -5.346 10.955 10.185 1.00 90.19 233 TRP A CA 1
ATOM 1799 C C . TRP A 1 233 ? -4.821 10.447 11.524 1.00 90.19 233 TRP A C 1
ATOM 1801 O O . TRP A 1 233 ? -4.549 9.254 11.658 1.00 90.19 233 TRP A O 1
ATOM 1811 N N . LYS A 1 234 ? -4.726 11.317 12.534 1.00 93.19 234 LYS A N 1
ATOM 1812 C CA . LYS A 1 234 ? -4.338 10.920 13.889 1.00 93.19 234 LYS A CA 1
ATOM 1813 C C . LYS A 1 234 ? -5.285 9.851 14.437 1.00 93.19 234 LYS A C 1
ATOM 1815 O O . LYS A 1 234 ? -4.800 8.844 14.934 1.00 93.19 234 LYS A O 1
ATOM 1820 N N . GLU A 1 235 ? -6.597 10.015 14.297 1.00 92.06 235 GLU A N 1
ATOM 1821 C CA . GLU A 1 235 ? -7.604 9.044 14.748 1.00 92.06 235 GLU A CA 1
ATOM 1822 C C . GLU A 1 235 ? -7.569 7.718 13.969 1.00 92.06 235 GLU A C 1
ATOM 1824 O O . GLU A 1 235 ? -7.791 6.647 14.543 1.00 92.06 235 GLU A O 1
ATOM 1829 N N . VAL A 1 236 ? -7.240 7.765 12.673 1.00 90.56 236 VAL A N 1
ATOM 1830 C CA . VAL A 1 236 ? -7.019 6.569 11.845 1.00 90.56 236 VAL A CA 1
ATOM 1831 C C . VAL A 1 236 ? -5.774 5.806 12.306 1.00 90.56 236 VAL A C 1
ATOM 1833 O O . VAL A 1 236 ? -5.840 4.588 12.473 1.00 90.56 236 VAL A O 1
ATOM 1836 N N . PHE A 1 237 ? -4.658 6.497 12.565 1.00 90.44 237 PHE A N 1
ATOM 1837 C CA . PHE A 1 237 ? -3.409 5.867 13.009 1.00 90.44 237 PHE A CA 1
ATOM 1838 C C . PHE A 1 237 ? -3.451 5.392 14.464 1.00 90.44 237 PHE A C 1
ATOM 1840 O O . PHE A 1 237 ? -2.919 4.325 14.770 1.00 90.44 237 PHE A O 1
ATOM 1847 N N . THR A 1 238 ? -4.107 6.130 15.365 1.00 92.69 238 THR A N 1
ATOM 1848 C CA . THR A 1 238 ? -4.335 5.673 16.748 1.00 92.69 238 THR A CA 1
ATOM 1849 C C . THR A 1 238 ? -5.321 4.506 16.801 1.00 92.69 238 THR A C 1
ATOM 1851 O O . THR A 1 238 ? -5.351 3.765 17.783 1.00 92.69 238 THR A O 1
ATOM 1854 N N . GLY A 1 239 ? -6.127 4.322 15.749 1.00 88.62 239 GLY A N 1
ATOM 1855 C CA . GLY A 1 239 ? -7.189 3.324 15.686 1.00 88.62 239 GLY A CA 1
ATOM 1856 C C . GLY A 1 239 ? -8.398 3.671 16.556 1.00 88.62 239 GLY A C 1
ATOM 1857 O O . GLY A 1 239 ? -9.301 2.843 16.677 1.00 88.62 239 GLY A O 1
ATOM 1858 N N . SER A 1 240 ? -8.430 4.873 17.139 1.00 91.38 240 SER A N 1
ATOM 1859 C CA . SER A 1 240 ? -9.526 5.351 17.985 1.00 91.38 240 SER A CA 1
ATOM 1860 C C . SER A 1 240 ? -10.829 5.478 17.186 1.00 91.38 240 SER A C 1
ATOM 1862 O O . SER A 1 240 ? -11.886 5.096 17.684 1.00 91.38 240 SER A O 1
ATOM 1864 N N . LEU A 1 241 ? -10.750 5.820 15.893 1.00 91.12 241 LEU A N 1
ATOM 1865 C CA . LEU A 1 241 ? -11.911 5.809 14.994 1.00 91.12 241 LEU A CA 1
ATOM 1866 C C . LEU A 1 241 ? -12.567 4.417 14.897 1.00 91.12 241 LEU A C 1
ATOM 1868 O O . LEU A 1 241 ? -13.787 4.281 14.850 1.00 91.12 241 LEU A O 1
ATOM 1872 N N . GLN A 1 242 ? -11.762 3.352 14.899 1.00 91.25 242 GLN A N 1
ATOM 1873 C CA . GLN A 1 242 ? -12.280 1.987 14.798 1.00 91.25 242 GLN A CA 1
ATOM 1874 C C . GLN A 1 242 ? -12.843 1.486 16.128 1.00 91.25 242 GLN A C 1
ATOM 1876 O O . GLN A 1 242 ? -13.811 0.734 16.125 1.00 91.25 242 GLN A O 1
ATOM 1881 N N . THR A 1 243 ? -12.235 1.865 17.254 1.00 90.06 243 THR A N 1
ATOM 1882 C CA . THR A 1 243 ? -12.646 1.378 18.578 1.00 90.06 243 THR A CA 1
ATOM 1883 C C . THR A 1 243 ? -13.797 2.171 19.181 1.00 90.06 243 THR A C 1
ATOM 1885 O O . THR A 1 243 ? -14.597 1.574 19.892 1.00 90.06 243 THR A O 1
ATOM 1888 N N . LYS A 1 244 ? -13.892 3.479 18.918 1.00 92.00 244 LYS A N 1
ATOM 1889 C CA . LYS A 1 244 ? -14.987 4.332 19.402 1.00 92.00 244 LYS A CA 1
ATOM 1890 C C . LYS A 1 244 ? -16.165 4.326 18.441 1.00 92.00 244 LYS A C 1
ATOM 1892 O O . LYS A 1 244 ? -17.281 4.025 18.852 1.00 92.00 244 LYS A O 1
ATOM 1897 N N . GLU A 1 245 ? -15.914 4.597 17.158 1.00 90.50 245 GLU A N 1
ATOM 1898 C CA . GLU A 1 245 ? -17.000 4.766 16.187 1.00 90.50 245 GLU A CA 1
ATOM 1899 C C . GLU A 1 245 ? -17.429 3.474 15.502 1.00 90.50 245 GLU A C 1
ATOM 1901 O O . GLU A 1 245 ? -18.569 3.377 15.045 1.00 90.50 245 GLU A O 1
ATOM 1906 N N . GLY A 1 246 ? -16.548 2.472 15.455 1.00 90.88 246 GLY A N 1
ATOM 1907 C CA . GLY A 1 246 ? -16.784 1.238 14.705 1.00 90.88 246 GLY A CA 1
ATOM 1908 C C . GLY A 1 246 ? -16.599 1.412 13.197 1.00 90.88 246 GLY A C 1
ATOM 1909 O O . GLY A 1 246 ? -16.964 0.524 12.428 1.00 90.88 246 GLY A O 1
ATOM 1910 N N . ILE A 1 247 ? -16.026 2.538 12.753 1.00 90.31 247 ILE A N 1
ATOM 1911 C CA . ILE A 1 247 ? -15.780 2.809 11.335 1.00 90.31 247 ILE A CA 1
ATOM 1912 C C . ILE A 1 247 ? -14.579 1.981 10.887 1.00 90.31 247 ILE A C 1
ATOM 1914 O O . ILE A 1 247 ? -13.423 2.352 11.098 1.00 90.31 247 ILE A O 1
ATOM 1918 N N . TRP A 1 248 ? -14.847 0.840 10.258 1.00 87.00 248 TRP A N 1
ATOM 1919 C CA . TRP A 1 248 ? -13.806 -0.000 9.682 1.00 87.00 248 TRP A CA 1
ATOM 1920 C C . TRP A 1 248 ? -13.439 0.468 8.271 1.00 87.00 248 TRP A C 1
ATOM 1922 O O . TRP A 1 248 ? -14.171 0.250 7.306 1.00 87.00 248 TRP A O 1
ATOM 1932 N N . LEU A 1 249 ? -12.265 1.085 8.138 1.00 88.25 249 LEU A N 1
ATOM 1933 C CA . LEU A 1 249 ? -11.699 1.421 6.834 1.00 88.25 249 LEU A CA 1
ATOM 1934 C C . LEU A 1 249 ? -11.185 0.151 6.153 1.00 88.25 249 LEU A C 1
ATOM 1936 O O . LEU A 1 249 ? -10.230 -0.481 6.607 1.00 88.25 249 LEU A O 1
ATOM 1940 N N . HIS A 1 250 ? -11.823 -0.218 5.043 1.00 82.69 250 HIS A N 1
ATOM 1941 C CA . HIS A 1 250 ? -11.448 -1.403 4.284 1.00 82.69 250 HIS A CA 1
ATOM 1942 C C . HIS A 1 250 ? -9.990 -1.292 3.808 1.00 82.69 250 HIS A C 1
ATOM 1944 O O . HIS A 1 250 ? -9.602 -0.294 3.201 1.00 82.69 250 HIS A O 1
ATOM 1950 N N . THR A 1 251 ? -9.176 -2.333 4.015 1.00 79.38 251 THR A N 1
ATOM 1951 C CA . THR A 1 251 ? -7.738 -2.320 3.674 1.00 79.38 251 THR A CA 1
ATOM 1952 C C . THR A 1 251 ? -7.483 -1.970 2.207 1.00 79.38 251 THR A C 1
ATOM 1954 O O . THR A 1 251 ? -6.498 -1.312 1.896 1.00 79.38 251 THR A O 1
ATOM 1957 N N . ARG A 1 252 ? -8.400 -2.348 1.305 1.00 79.50 252 ARG A N 1
ATOM 1958 C CA . ARG A 1 252 ? -8.335 -1.975 -0.122 1.00 79.50 252 ARG A CA 1
ATOM 1959 C C . ARG A 1 252 ? -8.416 -0.463 -0.352 1.00 79.50 252 ARG A C 1
ATOM 1961 O O . ARG A 1 252 ? -7.714 0.033 -1.221 1.00 79.50 252 ARG A O 1
ATOM 1968 N N . LEU A 1 253 ? -9.233 0.252 0.424 1.00 83.56 253 LEU A N 1
ATOM 1969 C CA . LEU A 1 253 ? -9.358 1.708 0.327 1.00 83.56 253 LEU A CA 1
ATOM 1970 C C . LEU A 1 253 ? -8.060 2.383 0.785 1.00 83.56 253 LEU A C 1
ATOM 1972 O O . LEU A 1 253 ? -7.525 3.234 0.084 1.00 83.56 253 LEU A O 1
ATOM 1976 N N . ILE A 1 254 ? -7.510 1.938 1.922 1.00 84.50 254 ILE A N 1
ATOM 1977 C CA . ILE A 1 254 ? -6.227 2.437 2.439 1.00 84.50 254 ILE A CA 1
ATOM 1978 C C . ILE A 1 254 ? -5.107 2.158 1.432 1.00 84.50 254 ILE A C 1
ATOM 1980 O O . ILE A 1 254 ? -4.345 3.058 1.105 1.00 84.50 254 ILE A O 1
ATOM 1984 N N . ALA A 1 255 ? -5.026 0.934 0.904 1.00 80.19 255 ALA A N 1
ATOM 1985 C CA . ALA A 1 255 ? -4.026 0.567 -0.093 1.00 80.19 255 ALA A CA 1
ATOM 1986 C C . ALA A 1 255 ? -4.163 1.392 -1.382 1.00 80.19 255 ALA A C 1
ATOM 1988 O O . ALA A 1 255 ? -3.153 1.832 -1.922 1.00 80.19 255 ALA A O 1
ATOM 1989 N N . GLY A 1 256 ? -5.394 1.638 -1.843 1.00 79.44 256 GLY A N 1
ATOM 1990 C CA . GLY A 1 256 ? -5.672 2.494 -2.996 1.00 79.44 256 GLY A CA 1
ATOM 1991 C C . GLY A 1 256 ? -5.190 3.928 -2.779 1.00 79.44 256 GLY A C 1
ATOM 1992 O O . GLY A 1 256 ? -4.423 4.437 -3.591 1.00 79.44 256 GLY A O 1
ATOM 1993 N N . ASN A 1 257 ? -5.546 4.540 -1.648 1.00 86.88 257 ASN A N 1
ATOM 1994 C CA . ASN A 1 257 ? -5.109 5.897 -1.316 1.00 86.88 257 ASN A CA 1
ATOM 1995 C C . ASN A 1 257 ? -3.584 5.980 -1.152 1.00 86.88 257 ASN A C 1
ATOM 1997 O O . ASN A 1 257 ? -2.959 6.897 -1.672 1.00 86.88 257 ASN A O 1
ATOM 2001 N N . MET A 1 258 ? -2.953 5.002 -0.494 1.00 84.44 258 MET A N 1
ATOM 2002 C CA . MET A 1 258 ? -1.490 4.961 -0.360 1.00 84.44 258 MET A CA 1
ATOM 2003 C C . MET A 1 258 ? -0.798 4.798 -1.718 1.00 84.44 258 MET A C 1
ATOM 2005 O O . MET A 1 258 ? 0.218 5.443 -1.965 1.00 84.44 258 MET A O 1
ATOM 2009 N N . ALA A 1 259 ? -1.357 3.987 -2.621 1.00 79.81 259 ALA A N 1
ATOM 2010 C CA . ALA A 1 259 ? -0.846 3.858 -3.982 1.00 79.81 259 ALA A CA 1
ATOM 2011 C C . ALA A 1 259 ? -0.970 5.174 -4.765 1.00 79.81 259 ALA A C 1
ATOM 2013 O O . ALA A 1 259 ? -0.029 5.545 -5.461 1.00 79.81 259 ALA A O 1
ATOM 2014 N N . GLN A 1 260 ? -2.081 5.902 -4.611 1.00 83.44 260 GLN A N 1
ATOM 2015 C CA . GLN A 1 260 ? -2.255 7.232 -5.201 1.00 83.44 260 GLN A CA 1
ATOM 2016 C C . GLN A 1 260 ? -1.227 8.231 -4.659 1.00 83.44 260 GLN A C 1
ATOM 2018 O O . GLN A 1 260 ? -0.595 8.924 -5.451 1.00 83.44 260 GLN A O 1
ATOM 2023 N N . PHE A 1 261 ? -0.991 8.265 -3.343 1.00 85.06 261 PHE A N 1
ATOM 2024 C CA . PHE A 1 261 ? 0.045 9.120 -2.753 1.00 85.06 261 PHE A CA 1
ATOM 2025 C C . PHE A 1 261 ? 1.433 8.806 -3.316 1.00 85.06 261 PHE A C 1
ATOM 2027 O O . PHE A 1 261 ? 2.130 9.714 -3.760 1.00 85.06 261 PHE A O 1
ATOM 2034 N N . ILE A 1 262 ? 1.819 7.526 -3.358 1.00 82.62 262 ILE A N 1
ATOM 2035 C CA . ILE A 1 262 ? 3.104 7.103 -3.935 1.00 82.62 262 ILE A CA 1
ATOM 2036 C C . ILE A 1 262 ? 3.199 7.526 -5.405 1.00 82.62 262 ILE A C 1
ATOM 2038 O O . ILE A 1 262 ? 4.225 8.056 -5.822 1.00 82.62 262 ILE A O 1
ATOM 2042 N N . PHE A 1 263 ? 2.133 7.332 -6.182 1.00 81.19 263 PHE A N 1
ATOM 2043 C CA . PHE A 1 263 ? 2.099 7.718 -7.589 1.00 81.19 263 PHE A CA 1
ATOM 2044 C C . PHE A 1 263 ? 2.287 9.228 -7.778 1.00 81.19 263 PHE A C 1
ATOM 2046 O O . PHE A 1 263 ? 3.087 9.630 -8.617 1.00 81.19 263 PHE A O 1
ATOM 2053 N N . ILE A 1 264 ? 1.630 10.058 -6.961 1.00 89.00 264 ILE A N 1
ATOM 2054 C CA . ILE A 1 264 ? 1.810 11.517 -6.983 1.00 89.00 264 ILE A CA 1
ATOM 2055 C C . ILE A 1 264 ? 3.280 11.881 -6.743 1.00 89.00 264 ILE A C 1
ATOM 2057 O O . ILE A 1 264 ? 3.832 12.681 -7.494 1.00 89.00 264 ILE A O 1
ATOM 2061 N N . PHE A 1 265 ? 3.943 11.267 -5.757 1.00 86.00 265 PHE A N 1
ATOM 2062 C CA . PHE A 1 265 ? 5.364 11.525 -5.497 1.00 86.00 265 PHE A CA 1
ATOM 2063 C C . PHE A 1 265 ? 6.273 11.083 -6.645 1.00 86.00 265 PHE A C 1
ATOM 2065 O O . PHE A 1 265 ? 7.221 11.794 -6.970 1.00 86.00 265 PHE A O 1
ATOM 2072 N N . VAL A 1 266 ? 5.986 9.944 -7.281 1.00 80.75 266 VAL A N 1
ATOM 2073 C CA . VAL A 1 266 ? 6.751 9.467 -8.443 1.00 80.75 266 VAL A CA 1
ATOM 2074 C C . VAL A 1 266 ? 6.589 10.420 -9.625 1.00 80.75 266 VAL A C 1
ATOM 2076 O O . VAL A 1 266 ? 7.586 10.814 -10.224 1.00 80.75 266 VAL A O 1
ATOM 2079 N N . VAL A 1 267 ? 5.357 10.835 -9.935 1.00 82.88 267 VAL A N 1
ATOM 2080 C CA . VAL A 1 267 ? 5.080 11.787 -11.020 1.00 82.88 267 VAL A CA 1
ATOM 2081 C C . VAL A 1 267 ? 5.742 13.133 -10.741 1.00 82.88 267 VAL A C 1
ATOM 2083 O O . VAL A 1 267 ? 6.357 13.703 -11.640 1.00 82.88 267 VAL A O 1
ATOM 2086 N N . LEU A 1 268 ? 5.671 13.627 -9.504 1.00 90.19 268 LEU A N 1
ATOM 2087 C CA . LEU A 1 268 ? 6.302 14.883 -9.110 1.00 90.19 268 LEU A CA 1
ATOM 2088 C C . LEU A 1 268 ? 7.833 14.794 -9.198 1.00 90.19 268 LEU A C 1
ATOM 2090 O O . LEU A 1 268 ? 8.457 15.674 -9.784 1.00 90.19 268 LEU A O 1
ATOM 2094 N N . GLY A 1 269 ? 8.437 13.710 -8.704 1.00 86.88 269 GLY A N 1
ATOM 2095 C CA . GLY A 1 269 ? 9.880 13.472 -8.807 1.00 86.88 269 GLY A CA 1
ATOM 2096 C C . GLY A 1 269 ? 10.362 13.368 -10.255 1.00 86.88 269 GLY A C 1
ATOM 2097 O O . GLY A 1 269 ? 11.346 14.005 -10.624 1.00 86.88 269 GLY A O 1
ATOM 2098 N N . TYR A 1 270 ? 9.629 12.638 -11.100 1.00 81.38 270 TYR A N 1
ATOM 2099 C CA . TYR A 1 270 ? 9.915 12.553 -12.531 1.00 81.38 270 TYR A CA 1
ATOM 2100 C C . TYR A 1 270 ? 9.774 13.914 -13.223 1.00 81.38 270 TYR A C 1
ATOM 2102 O O . TYR A 1 270 ? 10.651 14.309 -13.984 1.00 81.38 270 TYR A O 1
ATOM 2110 N N . SER A 1 271 ? 8.720 14.672 -12.904 1.00 84.12 271 SER A N 1
ATOM 2111 C CA . SER A 1 271 ? 8.510 16.019 -13.451 1.00 84.12 271 SER A CA 1
ATOM 2112 C C . SER A 1 271 ? 9.663 16.958 -13.095 1.00 84.12 271 SER A C 1
ATOM 2114 O O . SER A 1 271 ? 10.133 17.688 -13.961 1.00 84.12 271 SER A O 1
ATOM 2116 N N . ILE A 1 272 ? 10.171 16.902 -11.857 1.00 88.88 272 ILE A N 1
ATOM 2117 C CA . ILE A 1 272 ? 11.341 17.682 -11.423 1.00 88.88 272 ILE A CA 1
ATOM 2118 C C . ILE A 1 272 ? 12.597 17.268 -12.198 1.00 88.88 272 ILE A C 1
ATOM 2120 O O . ILE A 1 272 ? 13.353 18.138 -12.623 1.00 88.88 272 ILE A O 1
ATOM 2124 N N . MET A 1 273 ? 12.822 15.967 -12.417 1.00 82.88 273 MET A N 1
ATOM 2125 C CA . MET A 1 273 ? 13.969 15.492 -13.204 1.00 82.88 273 MET A CA 1
ATOM 2126 C C . MET A 1 273 ? 13.909 15.973 -14.658 1.00 82.88 273 MET A C 1
ATOM 2128 O O . MET A 1 273 ? 14.909 16.470 -15.171 1.00 82.88 273 MET A O 1
ATOM 2132 N N . VAL A 1 274 ? 12.743 15.865 -15.304 1.00 84.00 274 VAL A N 1
ATOM 2133 C CA . VAL A 1 274 ? 12.546 16.313 -16.692 1.00 84.00 274 VAL A CA 1
ATOM 2134 C C . VAL A 1 274 ? 12.712 17.827 -16.802 1.00 84.00 274 VAL A C 1
ATOM 2136 O O . VAL A 1 274 ? 13.474 18.295 -17.644 1.00 84.00 274 VAL A O 1
ATOM 2139 N N . LEU A 1 275 ? 12.069 18.596 -15.916 1.00 89.31 275 LEU A N 1
ATOM 2140 C CA . LEU A 1 275 ? 12.225 20.051 -15.877 1.00 89.31 275 LEU A CA 1
ATOM 2141 C C . LEU A 1 275 ? 13.678 20.454 -15.622 1.00 89.31 275 LEU A C 1
ATOM 2143 O O . LEU A 1 275 ? 14.166 21.372 -16.265 1.00 89.31 275 LEU A O 1
ATOM 2147 N N . GLY A 1 276 ? 14.395 19.748 -14.744 1.00 86.75 276 GLY A N 1
ATOM 2148 C CA . GLY A 1 276 ? 15.817 19.983 -14.500 1.00 86.75 276 GLY A CA 1
ATOM 2149 C C . GLY A 1 276 ? 16.692 19.741 -15.734 1.00 86.75 276 GLY A C 1
ATOM 2150 O O . GLY A 1 276 ? 17.652 20.478 -15.943 1.00 86.75 276 GLY A O 1
ATOM 2151 N N . GLY A 1 277 ? 16.353 18.748 -16.563 1.00 82.31 277 GLY A N 1
ATOM 2152 C CA . GLY A 1 277 ? 17.009 18.503 -17.851 1.00 82.31 277 GLY A CA 1
ATOM 2153 C C . GLY A 1 277 ? 16.769 19.636 -18.848 1.00 82.31 277 GLY A C 1
ATOM 2154 O O . GLY A 1 277 ? 17.729 20.188 -19.375 1.00 82.31 277 GLY A O 1
ATOM 2155 N N . ILE A 1 278 ? 15.507 20.047 -19.013 1.00 84.19 278 ILE A N 1
ATOM 2156 C CA . ILE A 1 278 ? 15.125 21.155 -19.904 1.00 84.19 278 ILE A CA 1
ATOM 2157 C C . ILE A 1 278 ? 15.786 22.461 -19.456 1.00 84.19 278 ILE A C 1
ATOM 2159 O O . ILE A 1 278 ? 16.345 23.180 -20.271 1.00 84.19 278 ILE A O 1
ATOM 2163 N N . ILE A 1 279 ? 15.760 22.758 -18.154 1.00 84.75 279 ILE A N 1
ATOM 2164 C CA . ILE A 1 279 ? 16.429 23.926 -17.574 1.00 84.75 279 ILE A CA 1
ATOM 2165 C C . ILE A 1 279 ? 17.918 23.871 -17.906 1.00 84.75 279 ILE A C 1
ATOM 2167 O O . ILE A 1 279 ? 18.441 24.836 -18.445 1.00 84.75 279 ILE A O 1
ATOM 2171 N N . LYS A 1 280 ? 18.604 22.751 -17.651 1.00 83.00 280 LYS A N 1
ATOM 2172 C CA . LYS A 1 280 ? 20.024 22.635 -18.000 1.00 83.00 280 LYS A CA 1
ATOM 2173 C C . LYS A 1 280 ? 20.264 22.921 -19.473 1.00 83.00 280 LYS A C 1
ATOM 2175 O O . LYS A 1 280 ? 21.126 23.731 -19.747 1.00 83.00 280 LYS A O 1
ATOM 2180 N N . GLU A 1 281 ? 19.483 22.344 -20.375 1.00 82.12 281 GLU A N 1
ATOM 2181 C CA . GLU A 1 281 ? 19.651 22.533 -21.818 1.00 82.12 281 GLU A CA 1
ATOM 2182 C C . GLU A 1 281 ? 19.388 23.983 -22.264 1.00 82.12 281 GLU A C 1
ATOM 2184 O O . GLU A 1 281 ? 20.151 24.536 -23.053 1.00 82.12 281 GLU A O 1
ATOM 2189 N N . VAL A 1 282 ? 18.380 24.641 -21.681 1.00 81.00 282 VAL A N 1
ATOM 2190 C CA . VAL A 1 282 ? 18.061 26.058 -21.927 1.00 81.00 282 VAL A CA 1
ATOM 2191 C C . VAL A 1 282 ? 19.120 26.999 -21.337 1.00 81.00 282 VAL A C 1
ATOM 2193 O O . VAL A 1 282 ? 19.433 28.020 -21.941 1.00 81.00 282 VAL A O 1
ATOM 2196 N N . TYR A 1 283 ? 19.701 26.679 -20.179 1.00 75.12 283 TYR A N 1
ATOM 2197 C CA . TYR A 1 283 ? 20.761 27.489 -19.562 1.00 75.12 283 TYR A CA 1
ATOM 2198 C C . TYR A 1 283 ? 22.161 27.159 -20.102 1.00 75.12 283 TYR A C 1
ATOM 2200 O O . TYR A 1 283 ? 23.054 27.996 -20.013 1.00 75.12 283 TYR A O 1
ATOM 2208 N N . THR A 1 284 ? 22.362 25.979 -20.695 1.00 63.72 284 THR A N 1
ATOM 2209 C CA . THR A 1 284 ? 23.559 25.622 -21.469 1.00 63.72 284 THR A CA 1
ATOM 2210 C C . THR A 1 284 ? 23.403 25.963 -22.942 1.00 63.72 284 THR A C 1
ATOM 2212 O O . THR A 1 284 ? 24.077 25.353 -23.774 1.00 63.72 284 THR A O 1
ATOM 2215 N N . VAL A 1 285 ? 22.577 26.956 -23.288 1.00 58.34 285 VAL A N 1
ATOM 2216 C CA . VAL A 1 285 ? 22.864 27.754 -24.479 1.00 58.34 285 VAL A CA 1
ATOM 2217 C C . VAL A 1 285 ? 24.249 28.334 -24.225 1.00 58.34 285 VAL A C 1
ATOM 2219 O O . VAL A 1 285 ? 24.413 29.338 -23.536 1.00 58.34 285 VAL A O 1
ATOM 2222 N N . GLN A 1 286 ? 25.269 27.602 -24.674 1.00 50.91 286 GLN A N 1
ATOM 2223 C CA . GLN A 1 286 ? 26.626 28.085 -24.733 1.00 50.91 286 GLN A CA 1
ATOM 2224 C C . GLN A 1 286 ? 26.522 29.342 -25.579 1.00 50.91 286 GLN A C 1
ATOM 2226 O O . GLN A 1 286 ? 26.405 29.268 -26.802 1.00 50.91 286 GLN A O 1
ATOM 2231 N N . PHE A 1 287 ? 26.561 30.501 -24.928 1.00 50.81 287 PHE A N 1
ATOM 2232 C CA . PHE A 1 287 ? 27.199 31.642 -25.543 1.00 50.81 287 PHE A CA 1
ATOM 2233 C C . PHE A 1 287 ? 28.589 31.118 -25.873 1.00 50.81 287 PHE A C 1
ATOM 2235 O O . PHE A 1 287 ? 29.430 30.988 -24.984 1.00 50.81 287 PHE A O 1
ATOM 2242 N N . SER A 1 288 ? 28.773 30.649 -27.111 1.00 49.84 288 SER A N 1
ATOM 2243 C CA . SER A 1 288 ? 30.092 30.456 -27.686 1.00 49.84 288 SER A CA 1
ATOM 2244 C C . SER A 1 288 ? 30.808 31.751 -27.344 1.00 49.84 288 SER A C 1
ATOM 2246 O O . SER A 1 288 ? 30.365 32.782 -27.858 1.00 49.84 288 SER A O 1
ATOM 2248 N N . PRO A 1 289 ? 31.794 31.763 -26.423 1.00 51.44 289 PRO A N 1
ATOM 2249 C CA . PRO A 1 289 ? 32.501 32.996 -26.153 1.00 51.44 289 PRO A CA 1
ATOM 2250 C C . PRO A 1 289 ? 33.020 33.428 -27.515 1.00 51.44 289 PRO A C 1
ATOM 2252 O O . PRO A 1 289 ? 33.705 32.633 -28.167 1.00 51.44 289 PRO A O 1
ATOM 2255 N N . CYS A 1 290 ? 32.592 34.599 -27.996 1.00 52.41 290 CYS A N 1
ATOM 2256 C CA . CYS A 1 290 ? 33.140 35.173 -29.211 1.00 52.41 290 CYS A CA 1
ATOM 2257 C C . CYS A 1 290 ? 34.647 35.217 -28.970 1.00 52.41 290 CYS A C 1
ATOM 2259 O O . CYS A 1 290 ? 35.138 36.032 -28.192 1.00 52.41 290 CYS A O 1
ATOM 2261 N N . LYS A 1 291 ? 35.381 34.255 -29.536 1.00 49.41 291 LYS A N 1
ATOM 2262 C CA . LYS A 1 291 ? 36.833 34.272 -29.509 1.00 49.41 291 LYS A CA 1
ATOM 2263 C C . LYS A 1 291 ? 37.207 35.340 -30.512 1.00 49.41 291 LYS A C 1
ATOM 2265 O O . LYS A 1 291 ? 37.408 35.035 -31.681 1.00 49.41 291 LYS A O 1
ATOM 2270 N N . SER A 1 292 ? 37.258 36.590 -30.064 1.00 53.34 292 SER A N 1
ATOM 2271 C CA . SER A 1 292 ? 38.046 37.563 -30.792 1.00 53.34 292 SER A CA 1
ATOM 2272 C C . SER A 1 292 ? 39.492 37.074 -30.709 1.00 53.34 292 SER A C 1
ATOM 2274 O O . SER A 1 292 ? 40.034 36.812 -29.631 1.00 53.34 292 SER A O 1
ATOM 2276 N N . THR A 1 293 ? 40.114 36.843 -31.859 1.00 53.66 293 THR A N 1
ATOM 2277 C CA . THR A 1 293 ? 41.565 36.672 -31.962 1.00 53.66 293 THR A CA 1
ATOM 2278 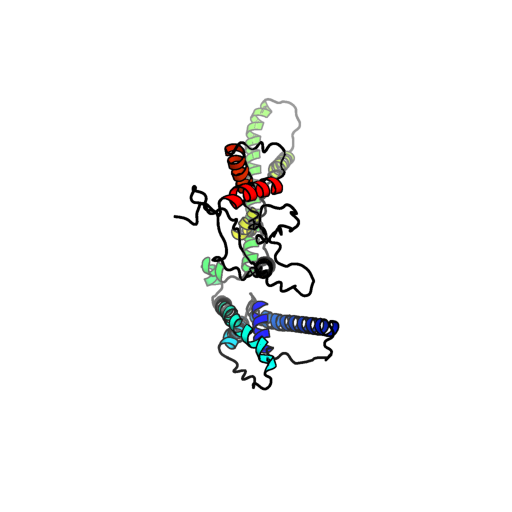C C . THR A 1 293 ? 42.192 38.043 -31.774 1.00 53.66 293 THR A C 1
ATOM 2280 O O . THR A 1 293 ? 42.639 38.682 -32.718 1.00 53.66 293 THR A O 1
ATOM 2283 N N . PHE A 1 294 ? 42.115 38.543 -30.549 1.00 61.19 294 PHE A N 1
ATOM 2284 C CA . PHE A 1 294 ? 42.593 39.859 -30.188 1.00 61.19 294 PHE A CA 1
ATOM 2285 C C . PHE A 1 294 ? 43.979 39.729 -29.569 1.00 61.19 294 PHE A C 1
ATOM 2287 O O . PHE A 1 294 ? 44.147 39.068 -28.541 1.00 61.19 294 PHE A O 1
ATOM 2294 N N . ASP A 1 295 ? 44.982 40.325 -30.211 1.00 64.44 295 ASP A N 1
ATOM 2295 C CA . ASP A 1 295 ? 46.328 40.379 -29.651 1.00 64.44 295 ASP A CA 1
ATOM 2296 C C . ASP A 1 295 ? 46.404 41.517 -28.628 1.00 64.44 295 ASP A C 1
ATOM 2298 O O . ASP A 1 295 ? 46.479 42.694 -28.980 1.00 64.44 295 ASP A O 1
ATOM 2302 N N . TYR A 1 296 ? 46.387 41.159 -27.341 1.00 65.81 296 TYR A N 1
ATOM 2303 C CA . TYR A 1 296 ? 46.494 42.113 -26.233 1.00 65.81 296 TYR A CA 1
ATOM 2304 C C . TYR A 1 296 ? 47.774 42.958 -26.284 1.00 65.81 296 TYR A C 1
ATOM 2306 O O . TYR A 1 296 ? 47.800 44.037 -25.698 1.00 65.81 296 TYR A O 1
ATOM 2314 N N . ASN A 1 297 ? 48.823 42.501 -26.977 1.00 71.69 297 ASN A N 1
ATOM 2315 C CA . ASN A 1 297 ? 50.080 43.243 -27.084 1.00 71.69 297 ASN A CA 1
ATOM 2316 C C . ASN A 1 297 ? 49.986 44.439 -28.042 1.00 71.69 297 ASN A C 1
ATOM 2318 O O . ASN A 1 297 ? 50.798 45.356 -27.951 1.00 71.69 297 ASN A O 1
ATOM 2322 N N . SER A 1 298 ? 48.986 44.451 -28.927 1.00 68.88 298 SER A N 1
ATOM 2323 C CA . SER A 1 298 ? 48.727 45.541 -29.881 1.00 68.88 298 SER A CA 1
ATOM 2324 C C . SER A 1 298 ? 47.814 46.629 -29.302 1.00 68.88 298 SER A C 1
ATOM 2326 O O . SER A 1 298 ? 47.371 47.536 -30.011 1.00 68.88 298 SER A O 1
ATOM 2328 N N . CYS A 1 299 ? 47.519 46.534 -28.003 1.00 73.44 299 CYS A N 1
ATOM 2329 C CA . CYS A 1 299 ? 46.569 47.372 -27.297 1.00 73.44 299 CYS A CA 1
ATOM 2330 C C . CYS A 1 299 ? 47.218 48.127 -26.148 1.00 73.44 299 CYS A C 1
ATOM 2332 O O . CYS A 1 299 ? 47.872 47.556 -25.277 1.00 73.44 299 CYS A O 1
ATOM 2334 N N . TYR A 1 300 ? 46.958 49.424 -26.104 1.00 75.25 300 TYR A N 1
ATOM 2335 C CA . TYR A 1 300 ? 47.294 50.277 -24.987 1.00 75.25 300 TYR A CA 1
ATOM 2336 C C . TYR A 1 300 ? 46.105 50.385 -24.030 1.00 75.25 300 TYR A C 1
ATOM 2338 O O . TYR A 1 300 ? 45.037 50.887 -24.388 1.00 75.25 300 TYR A O 1
ATOM 2346 N N . PHE A 1 301 ? 46.299 49.937 -22.791 1.00 73.69 301 PHE A N 1
ATOM 2347 C CA . PHE A 1 301 ? 45.336 50.114 -21.708 1.00 73.69 301 PHE A CA 1
ATOM 2348 C C . PHE A 1 301 ? 45.814 51.270 -20.824 1.00 73.69 301 PHE A C 1
ATOM 2350 O O . PHE A 1 301 ? 46.830 51.113 -20.141 1.00 73.69 301 PHE A O 1
ATOM 2357 N N . PRO A 1 302 ? 45.143 52.436 -20.840 1.00 65.19 302 PRO A N 1
ATOM 2358 C CA . PRO A 1 302 ? 45.543 53.553 -20.000 1.00 65.19 302 PRO A CA 1
ATOM 2359 C C . PRO A 1 302 ? 45.402 53.158 -18.527 1.00 65.19 302 PRO A C 1
ATOM 2361 O O . PRO A 1 302 ? 44.310 52.862 -18.042 1.00 65.19 302 PRO A O 1
ATOM 2364 N N . TYR A 1 303 ? 46.525 53.142 -17.815 1.00 59.34 303 TYR A N 1
ATOM 2365 C CA . TYR A 1 303 ? 46.552 52.873 -16.383 1.00 59.34 303 TYR A CA 1
ATOM 2366 C C . TYR A 1 303 ? 46.100 54.130 -15.636 1.00 59.34 303 TYR A C 1
ATOM 2368 O O . TYR A 1 303 ? 46.707 55.190 -15.783 1.00 59.34 303 TYR A O 1
ATOM 2376 N N . SER A 1 304 ? 45.042 54.022 -14.834 1.00 53.62 304 SER A N 1
ATOM 2377 C CA . SER A 1 304 ? 44.732 55.043 -13.831 1.00 53.62 304 SER A CA 1
ATOM 2378 C C . SER A 1 304 ? 45.550 54.753 -12.575 1.00 53.62 304 SER A C 1
ATOM 2380 O O . SER A 1 304 ? 45.666 53.596 -12.171 1.00 53.62 304 SER A O 1
ATOM 2382 N N . GLU A 1 305 ? 46.106 55.786 -11.939 1.00 60.59 305 GLU A N 1
ATOM 2383 C CA . GLU A 1 305 ? 46.911 55.669 -10.710 1.00 60.59 305 GLU A CA 1
ATOM 2384 C C . GLU A 1 305 ? 46.140 55.040 -9.532 1.00 60.59 305 GLU A C 1
ATOM 2386 O O . GLU A 1 305 ? 46.731 54.647 -8.528 1.00 60.59 305 GLU A O 1
ATOM 2391 N N . VAL A 1 306 ? 44.820 54.884 -9.659 1.00 58.09 306 VAL A N 1
ATOM 2392 C CA . VAL A 1 306 ? 43.971 54.186 -8.695 1.00 58.09 306 VAL A CA 1
ATOM 2393 C C . VAL A 1 306 ? 43.764 52.737 -9.152 1.00 58.09 306 VAL A C 1
ATOM 2395 O O . VAL A 1 306 ? 42.735 52.453 -9.751 1.00 58.09 306 VAL A O 1
ATOM 2398 N N . GLU A 1 307 ? 44.760 51.870 -8.901 1.00 49.19 307 GLU A N 1
ATOM 2399 C CA . GLU A 1 307 ? 44.883 50.384 -9.006 1.00 49.19 307 GLU A CA 1
ATOM 2400 C C . GLU A 1 307 ? 43.726 49.517 -9.580 1.00 49.19 307 GLU A C 1
ATOM 2402 O O . GLU A 1 307 ? 43.531 48.360 -9.205 1.00 49.19 307 GLU A O 1
ATOM 2407 N N . THR A 1 308 ? 42.952 50.010 -10.535 1.00 49.00 308 THR A N 1
ATOM 2408 C CA . THR A 1 308 ? 41.839 49.306 -11.159 1.00 49.00 308 THR A CA 1
ATOM 2409 C C . THR A 1 308 ? 41.893 49.577 -12.648 1.00 49.00 308 THR A C 1
ATOM 2411 O O . THR A 1 308 ? 41.802 50.716 -13.101 1.00 49.00 308 THR A O 1
ATOM 2414 N N . TYR A 1 309 ? 42.076 48.505 -13.418 1.00 53.81 309 TYR A N 1
ATOM 2415 C CA . TYR A 1 309 ? 42.029 48.562 -14.871 1.00 53.81 309 TYR A CA 1
ATOM 2416 C C . TYR A 1 309 ? 40.668 49.124 -15.292 1.00 53.81 309 TYR A C 1
ATOM 2418 O O . TYR A 1 309 ? 39.618 48.535 -15.003 1.00 53.81 309 TYR A O 1
ATOM 2426 N N . THR A 1 310 ? 40.675 50.273 -15.962 1.00 53.59 310 THR A N 1
ATOM 2427 C CA . THR A 1 310 ? 39.513 50.730 -16.717 1.00 53.59 310 THR A CA 1
ATOM 2428 C C . THR A 1 310 ? 39.342 49.738 -17.869 1.00 53.59 310 THR A C 1
ATOM 2430 O O . THR A 1 310 ? 40.299 49.399 -18.561 1.00 53.59 310 THR A O 1
ATOM 2433 N N . GLY A 1 311 ? 38.148 49.161 -18.026 1.00 57.06 311 GLY A N 1
ATOM 2434 C CA . GLY A 1 311 ? 37.863 48.098 -19.006 1.00 57.06 311 GLY A CA 1
ATOM 2435 C C . GLY A 1 311 ? 37.836 48.581 -20.463 1.00 57.06 311 GLY A C 1
ATOM 2436 O O . GLY A 1 311 ? 36.998 48.134 -21.240 1.00 57.06 311 GLY A O 1
ATOM 2437 N N . THR A 1 312 ? 38.691 49.539 -20.805 1.00 58.84 312 THR A N 1
ATOM 2438 C CA . THR A 1 312 ? 38.749 50.276 -22.068 1.00 58.84 312 THR A CA 1
ATOM 2439 C C . THR A 1 312 ? 40.200 50.314 -22.527 1.00 58.84 312 THR A C 1
ATOM 2441 O O . THR A 1 312 ? 41.042 50.894 -21.845 1.00 58.84 312 THR A O 1
ATOM 2444 N N . GLY A 1 313 ? 40.491 49.686 -23.665 1.00 68.06 313 GLY A N 1
ATOM 2445 C CA . GLY A 1 313 ? 41.804 49.705 -24.311 1.00 68.06 313 GLY A CA 1
ATOM 2446 C C . GLY A 1 313 ? 41.714 50.339 -25.695 1.00 68.06 313 GLY A C 1
ATOM 2447 O O . GLY A 1 313 ? 40.704 50.189 -26.384 1.00 68.06 313 GLY A O 1
ATOM 2448 N N . LEU A 1 314 ? 42.761 51.056 -26.093 1.00 68.81 314 LEU A N 1
ATOM 2449 C CA . LEU A 1 314 ? 42.944 51.544 -27.457 1.00 68.81 314 LEU A CA 1
ATOM 2450 C C . LEU A 1 314 ? 43.859 50.589 -28.208 1.00 68.81 314 LEU A C 1
ATOM 2452 O O . LEU A 1 314 ? 44.971 50.331 -27.762 1.00 68.81 314 LEU A O 1
ATOM 2456 N N . CYS A 1 315 ? 43.411 50.088 -29.351 1.00 69.25 315 CYS A N 1
ATOM 2457 C CA . CYS A 1 315 ? 44.149 49.086 -30.110 1.00 69.25 315 CYS A CA 1
ATOM 2458 C C . CYS A 1 315 ? 44.360 49.537 -31.541 1.00 69.25 315 CYS A C 1
ATOM 2460 O O . CYS A 1 315 ? 43.449 50.085 -32.168 1.00 69.25 315 CYS A O 1
ATOM 2462 N N . LEU A 1 316 ? 45.563 49.291 -32.045 1.00 61.34 316 LEU A N 1
ATOM 2463 C CA . LEU A 1 316 ? 45.937 49.586 -33.422 1.00 61.34 316 LEU A CA 1
ATOM 2464 C C . LEU A 1 316 ? 45.753 48.326 -34.278 1.00 61.34 316 LEU A C 1
ATOM 2466 O O . LEU A 1 316 ? 45.974 47.214 -33.805 1.00 61.34 316 LEU A O 1
ATOM 2470 N N . ASP A 1 317 ? 45.300 48.516 -35.521 1.00 58.94 317 ASP A N 1
ATOM 2471 C CA . ASP A 1 317 ? 45.140 47.468 -36.544 1.00 58.94 317 ASP A CA 1
ATOM 2472 C C . ASP A 1 317 ? 44.386 46.201 -36.113 1.00 58.94 317 ASP A C 1
ATOM 2474 O O . ASP A 1 317 ? 44.756 45.073 -36.436 1.00 58.94 317 ASP A O 1
ATOM 2478 N N . VAL A 1 318 ? 43.258 46.391 -35.428 1.00 58.28 318 VAL A N 1
ATOM 2479 C CA . VAL A 1 318 ? 42.330 45.292 -35.147 1.00 58.28 318 VAL A CA 1
ATOM 2480 C C . VAL A 1 318 ? 41.603 44.912 -36.437 1.00 58.28 318 VAL A C 1
ATOM 2482 O O . VAL A 1 318 ? 40.676 45.597 -36.873 1.00 58.28 318 VAL A O 1
ATOM 2485 N N . GLU A 1 319 ? 42.025 43.814 -37.055 1.00 56.09 319 GLU A N 1
ATOM 2486 C CA . GLU A 1 319 ? 41.291 43.176 -38.142 1.00 56.09 319 GLU A CA 1
ATOM 2487 C C . GLU A 1 319 ? 40.238 42.253 -37.518 1.00 56.09 319 GLU A C 1
ATOM 2489 O O . GLU A 1 319 ? 40.550 41.235 -36.897 1.00 56.09 319 GLU A O 1
ATOM 2494 N N . LEU A 1 320 ? 38.968 42.657 -37.591 1.00 55.38 320 LEU A N 1
ATOM 2495 C CA . LEU A 1 320 ? 37.866 41.803 -37.164 1.00 55.38 320 LEU A CA 1
ATOM 2496 C C . LEU A 1 320 ? 37.734 40.696 -38.205 1.00 55.38 320 LEU A C 1
ATOM 2498 O O . LEU A 1 320 ? 37.317 40.967 -39.332 1.00 55.38 320 LEU A O 1
ATOM 2502 N N . ASP A 1 321 ? 38.088 39.467 -37.833 1.00 53.97 321 ASP A N 1
ATOM 2503 C CA . ASP A 1 321 ? 37.883 38.297 -38.683 1.00 53.97 321 ASP A CA 1
ATOM 2504 C C . ASP A 1 321 ? 36.374 38.014 -38.755 1.00 53.97 321 ASP A C 1
ATOM 2506 O O . ASP A 1 321 ? 35.782 37.266 -37.972 1.00 53.97 321 ASP A O 1
ATOM 2510 N N . GLY A 1 322 ? 35.715 38.770 -39.631 1.00 50.97 322 GLY A N 1
ATOM 2511 C CA . GLY A 1 322 ? 34.284 38.770 -39.850 1.00 50.97 322 GLY A CA 1
ATOM 2512 C C . GLY A 1 322 ? 33.866 37.482 -40.531 1.00 50.97 322 GLY A C 1
ATOM 2513 O O . GLY A 1 322 ? 33.554 37.468 -41.719 1.00 50.97 322 GLY A O 1
ATOM 2514 N N . THR A 1 323 ? 33.796 36.396 -39.770 1.00 47.09 323 THR A N 1
ATOM 2515 C CA . THR A 1 323 ? 32.953 35.270 -40.156 1.00 47.09 323 THR A CA 1
ATOM 2516 C C . THR A 1 323 ? 31.505 35.712 -39.995 1.00 47.09 323 THR A C 1
ATOM 2518 O O . THR A 1 323 ? 30.873 35.577 -38.950 1.00 47.09 323 THR A O 1
ATOM 2521 N N . THR A 1 324 ? 30.976 36.324 -41.053 1.00 47.91 324 THR A N 1
ATOM 2522 C CA . THR A 1 324 ? 29.541 36.523 -41.220 1.00 47.91 324 THR A CA 1
ATOM 2523 C C . THR A 1 324 ? 28.863 35.171 -41.028 1.00 47.91 324 THR A C 1
ATOM 2525 O O . THR A 1 324 ? 29.052 34.268 -41.844 1.00 47.91 324 THR A O 1
ATOM 2528 N N . ASN A 1 325 ? 28.077 35.012 -39.964 1.00 50.12 325 ASN A N 1
ATOM 2529 C CA . ASN A 1 325 ? 27.146 33.892 -39.896 1.00 50.12 325 ASN A CA 1
ATOM 2530 C C . ASN A 1 325 ? 26.214 33.983 -41.116 1.00 50.12 325 ASN A C 1
ATOM 2532 O O . ASN A 1 325 ? 25.796 35.081 -41.488 1.00 50.12 325 ASN A O 1
ATOM 2536 N N . GLU A 1 326 ? 25.863 32.842 -41.717 1.00 49.94 326 GLU A N 1
ATOM 2537 C CA . GLU A 1 326 ? 25.084 32.727 -42.969 1.00 49.94 326 GLU A CA 1
ATOM 2538 C C . GLU A 1 326 ? 23.725 33.465 -42.960 1.00 49.94 326 GLU A C 1
ATOM 2540 O O . GLU A 1 326 ? 23.095 33.626 -44.001 1.00 49.94 326 GLU A O 1
ATOM 2545 N N . ASN A 1 327 ? 23.292 33.976 -41.804 1.00 52.25 327 ASN A N 1
ATOM 2546 C CA . ASN A 1 327 ? 22.046 34.717 -41.618 1.00 52.25 327 ASN A CA 1
ATOM 2547 C C . ASN A 1 327 ? 22.208 36.250 -41.523 1.00 52.25 327 ASN A C 1
ATOM 2549 O O . ASN A 1 327 ? 21.241 36.933 -41.196 1.00 52.25 327 ASN A O 1
ATOM 2553 N N . GLY A 1 328 ? 23.391 36.815 -41.792 1.00 50.56 328 GLY A N 1
ATOM 2554 C CA . GLY A 1 328 ? 23.571 38.270 -41.954 1.00 50.56 328 GLY A CA 1
ATOM 2555 C C . GLY A 1 328 ? 23.401 39.122 -40.685 1.00 50.56 328 GLY A C 1
ATOM 2556 O O . GLY A 1 328 ? 23.281 40.340 -40.787 1.00 50.56 328 GLY A O 1
ATOM 2557 N N . GLY A 1 329 ? 23.392 38.508 -39.499 1.00 51.03 329 GLY A N 1
ATOM 2558 C CA . GLY A 1 329 ? 23.442 39.205 -38.212 1.00 51.03 329 GLY A CA 1
ATOM 2559 C C . GLY A 1 329 ? 24.843 39.134 -37.606 1.00 51.03 329 GLY A C 1
ATOM 2560 O O . GLY A 1 329 ? 25.395 38.039 -37.475 1.00 51.03 329 GLY A O 1
ATOM 2561 N N . ASN A 1 330 ? 25.411 40.283 -37.228 1.00 50.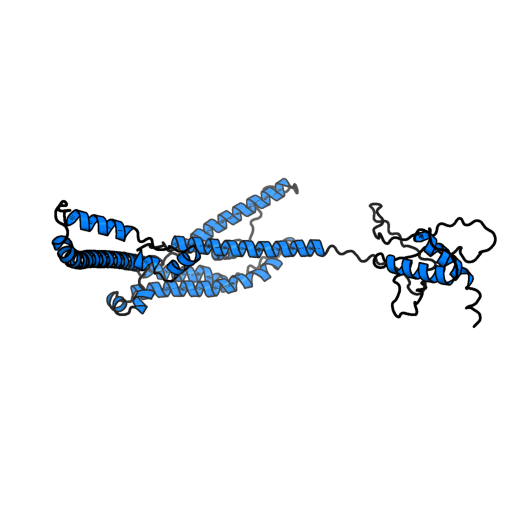56 330 ASN A N 1
ATOM 2562 C CA . ASN A 1 330 ? 26.665 40.355 -36.476 1.00 50.56 330 ASN A CA 1
ATOM 2563 C C . ASN A 1 330 ? 26.458 39.677 -35.113 1.00 50.56 330 ASN A C 1
ATOM 2565 O O . ASN A 1 330 ? 25.698 40.163 -34.284 1.00 50.56 330 ASN A O 1
ATOM 2569 N N . ALA A 1 331 ? 27.085 38.521 -34.900 1.00 48.19 331 ALA A N 1
ATOM 2570 C CA . ALA A 1 331 ? 26.841 37.678 -33.726 1.00 48.19 331 ALA A CA 1
ATOM 2571 C C . ALA A 1 331 ? 27.625 38.096 -32.468 1.00 48.19 331 ALA A C 1
ATOM 2573 O O . ALA A 1 331 ? 27.503 37.445 -31.434 1.00 48.19 331 ALA A O 1
ATOM 2574 N N . CYS A 1 332 ? 28.400 39.177 -32.539 1.00 50.47 332 CYS A N 1
ATOM 2575 C CA . CYS A 1 332 ? 29.066 39.768 -31.387 1.00 50.47 332 CYS A CA 1
ATOM 2576 C C . CYS A 1 332 ? 28.666 41.247 -31.359 1.00 50.47 332 CYS A C 1
ATOM 2578 O O . CYS A 1 332 ? 29.215 42.059 -32.099 1.00 50.47 332 CYS A O 1
ATOM 2580 N N . ASP A 1 333 ? 27.656 41.572 -30.556 1.00 46.22 333 ASP A N 1
ATOM 2581 C CA . ASP A 1 333 ? 27.127 42.931 -30.375 1.00 46.22 333 ASP A CA 1
ATOM 2582 C C . ASP A 1 333 ? 27.978 43.712 -29.351 1.00 46.22 333 ASP A C 1
ATOM 2584 O O . ASP A 1 333 ? 27.473 44.469 -28.521 1.00 46.22 333 ASP A O 1
ATOM 2588 N N . ASP A 1 334 ? 29.300 43.503 -29.377 1.00 49.47 334 ASP A N 1
ATOM 2589 C CA . ASP A 1 334 ? 30.218 44.405 -28.696 1.00 49.47 334 ASP A CA 1
ATOM 2590 C C . ASP A 1 334 ? 30.169 45.720 -29.473 1.00 49.47 334 ASP A C 1
ATOM 2592 O O . ASP A 1 334 ? 30.476 45.771 -30.666 1.00 49.47 334 ASP A O 1
ATOM 2596 N N . SER A 1 335 ? 29.705 46.779 -28.811 1.00 47.16 335 SER A N 1
ATOM 2597 C CA . SER A 1 335 ? 29.481 48.091 -29.417 1.00 47.16 335 SER A CA 1
ATOM 2598 C C . SER A 1 335 ? 30.810 48.730 -29.829 1.00 47.16 335 SER A C 1
ATOM 2600 O O . SER A 1 335 ? 31.389 49.538 -29.106 1.00 47.16 335 SER A O 1
ATOM 2602 N N . PHE A 1 336 ? 31.311 48.350 -30.998 1.00 47.50 336 PHE A N 1
ATOM 2603 C CA . PHE A 1 336 ? 32.460 48.966 -31.635 1.00 47.50 336 PHE A CA 1
ATOM 2604 C C . PHE A 1 336 ? 32.011 50.267 -32.297 1.00 47.50 336 PHE A C 1
ATOM 2606 O O . PHE A 1 336 ? 31.185 50.251 -33.211 1.00 47.50 336 PHE A O 1
ATOM 2613 N N . VAL A 1 337 ? 32.545 51.404 -31.849 1.00 50.50 337 VAL A N 1
ATOM 2614 C CA . VAL A 1 337 ? 32.328 52.686 -32.528 1.00 50.50 337 VAL A CA 1
ATOM 2615 C C . VAL A 1 337 ? 33.525 52.930 -33.451 1.00 50.50 337 VAL A C 1
ATOM 2617 O O . VAL A 1 337 ? 34.604 53.270 -32.955 1.00 50.50 337 VAL A O 1
ATOM 2620 N N . PRO A 1 338 ? 33.386 52.747 -34.778 1.00 47.81 338 PRO A N 1
ATOM 2621 C CA . PRO A 1 338 ? 34.448 53.106 -35.705 1.00 47.81 338 PRO A CA 1
ATOM 2622 C C . PRO A 1 338 ? 34.620 54.626 -35.697 1.00 47.81 338 PRO A C 1
ATOM 2624 O O . PRO A 1 338 ? 33.650 55.375 -35.846 1.00 47.81 338 PRO A O 1
ATOM 2627 N N . VAL A 1 339 ? 35.855 55.103 -35.546 1.00 50.78 339 VAL A N 1
ATOM 2628 C CA . VAL A 1 339 ? 36.152 56.532 -35.690 1.00 50.78 339 VAL A CA 1
ATOM 2629 C C . VAL A 1 339 ? 36.199 56.827 -37.189 1.00 50.78 339 VAL A C 1
ATOM 2631 O O . VAL A 1 339 ? 37.175 56.539 -37.875 1.00 50.78 339 VAL A O 1
ATOM 2634 N N . GLY A 1 340 ? 35.083 57.313 -37.732 1.00 38.69 340 GLY A N 1
ATOM 2635 C CA . GLY A 1 340 ? 34.950 57.608 -39.156 1.00 38.69 340 GLY A CA 1
ATOM 2636 C C . GLY A 1 340 ? 35.910 58.714 -39.600 1.00 38.69 340 GLY A C 1
ATOM 2637 O O . GLY A 1 340 ? 35.809 59.856 -39.156 1.00 38.69 340 GLY A O 1
ATOM 2638 N N . GLY A 1 341 ? 36.828 58.378 -40.506 1.00 45.56 341 GLY A N 1
ATOM 2639 C CA . GLY A 1 341 ? 37.763 59.321 -41.106 1.00 45.56 341 GLY A CA 1
ATOM 2640 C C . GLY A 1 341 ? 37.081 60.282 -42.080 1.00 45.56 341 GLY A C 1
ATOM 2641 O O . GLY A 1 341 ? 36.854 59.942 -43.236 1.00 45.56 341 GLY A O 1
ATOM 2642 N N . SER A 1 342 ? 36.826 61.513 -41.638 1.00 41.06 342 SER A N 1
ATOM 2643 C CA . SER A 1 342 ? 36.872 62.694 -42.511 1.00 41.06 342 SER A CA 1
ATOM 2644 C C . SER A 1 342 ? 37.130 63.969 -41.700 1.00 41.06 342 SER A C 1
ATOM 2646 O O . SER A 1 342 ? 36.282 64.855 -41.605 1.00 41.06 342 SER A O 1
ATOM 2648 N N . LEU A 1 343 ? 38.320 64.083 -41.113 1.00 37.06 343 LEU A N 1
ATOM 2649 C CA . LEU A 1 343 ? 38.843 65.363 -40.634 1.00 37.06 343 LEU A CA 1
ATOM 2650 C C . LEU A 1 343 ? 39.824 65.897 -41.680 1.00 37.06 343 LEU A C 1
ATOM 2652 O O . LEU A 1 343 ? 41.021 65.628 -41.655 1.00 37.06 343 LEU A O 1
ATOM 2656 N N . GLN A 1 344 ? 39.289 66.637 -42.653 1.00 43.59 344 GLN A N 1
ATOM 2657 C CA . GLN A 1 344 ? 40.107 67.503 -43.496 1.00 43.59 344 GLN A CA 1
ATOM 2658 C C . GLN A 1 344 ? 40.508 68.737 -42.688 1.00 43.59 344 GLN A C 1
ATOM 2660 O O . GLN A 1 344 ? 39.762 69.707 -42.664 1.00 43.59 344 GLN A O 1
ATOM 2665 N N . THR A 1 345 ? 41.701 68.734 -42.097 1.00 34.88 345 THR A N 1
ATOM 2666 C CA . THR A 1 345 ? 42.467 69.967 -41.860 1.00 34.88 345 THR A CA 1
ATOM 2667 C C . THR A 1 345 ? 43.950 69.652 -41.722 1.00 34.88 345 THR A C 1
ATOM 2669 O O . THR A 1 345 ? 44.356 68.782 -40.957 1.00 34.88 345 THR A O 1
ATOM 2672 N N . ASN A 1 346 ? 44.757 70.393 -42.480 1.00 40.41 346 ASN A N 1
ATOM 2673 C CA . ASN A 1 346 ? 46.214 70.384 -42.452 1.00 40.41 346 ASN A CA 1
ATOM 2674 C C . ASN A 1 346 ? 46.736 70.786 -41.065 1.00 40.41 346 ASN A C 1
ATOM 2676 O O . ASN A 1 346 ? 46.913 71.974 -40.841 1.00 40.41 346 ASN A O 1
ATOM 2680 N N . THR A 1 347 ? 46.941 69.806 -40.180 1.00 39.03 347 THR A N 1
ATOM 2681 C CA . THR A 1 347 ? 47.944 69.712 -39.090 1.00 39.03 347 THR A CA 1
ATOM 2682 C C . THR A 1 347 ? 47.490 68.628 -38.107 1.00 39.03 347 THR A C 1
ATOM 2684 O O . THR A 1 347 ? 46.971 68.944 -37.045 1.00 39.03 347 THR A O 1
ATOM 2687 N N . CYS A 1 348 ? 47.619 67.353 -38.489 1.00 33.00 348 CYS A N 1
ATOM 2688 C CA . CYS A 1 348 ? 47.632 66.188 -37.587 1.00 33.00 348 CYS A CA 1
ATOM 2689 C C . CYS A 1 348 ? 47.834 64.918 -38.428 1.00 33.00 348 CYS A C 1
ATOM 2691 O O . CYS A 1 348 ? 46.876 64.291 -38.865 1.00 33.00 348 CYS A O 1
ATOM 2693 N N . ASN A 1 349 ? 49.087 64.542 -38.701 1.00 34.94 349 ASN A N 1
ATOM 2694 C CA . ASN A 1 349 ? 49.394 63.346 -39.501 1.00 34.94 349 ASN A CA 1
ATOM 2695 C C . ASN A 1 349 ? 49.486 62.044 -38.679 1.00 34.94 349 ASN A C 1
ATOM 2697 O O . ASN A 1 349 ? 49.740 61.004 -39.273 1.00 34.94 349 ASN A O 1
ATOM 2701 N N . MET A 1 350 ? 49.269 62.062 -37.356 1.00 37.28 350 MET A N 1
ATOM 2702 C CA . MET A 1 350 ? 49.368 60.852 -36.513 1.00 37.28 350 MET A CA 1
ATOM 2703 C C . MET A 1 350 ? 48.027 60.256 -36.056 1.00 37.28 350 MET A C 1
ATOM 2705 O O . MET A 1 350 ? 48.018 59.208 -35.426 1.00 37.28 350 MET A O 1
ATOM 2709 N N . LEU A 1 351 ? 46.885 60.859 -36.403 1.00 39.69 351 LEU A N 1
ATOM 2710 C CA . LEU A 1 351 ? 45.559 60.354 -35.999 1.00 39.69 351 LEU A CA 1
ATOM 2711 C C . LEU A 1 351 ? 44.850 59.503 -37.068 1.00 39.69 351 LEU A C 1
ATOM 2713 O O . LEU A 1 351 ? 43.730 59.053 -36.849 1.00 39.69 351 LEU A O 1
ATOM 2717 N N . ASN A 1 352 ? 45.506 59.226 -38.199 1.00 36.69 352 ASN A N 1
ATOM 2718 C CA . ASN A 1 352 ? 44.928 58.441 -39.299 1.00 36.69 352 ASN A CA 1
ATOM 2719 C C . ASN A 1 352 ? 44.888 56.917 -39.054 1.00 36.69 352 ASN A C 1
ATOM 2721 O O . ASN A 1 352 ? 44.401 56.189 -39.916 1.00 36.69 352 ASN A O 1
ATOM 2725 N N . GLU A 1 353 ? 45.367 56.419 -37.910 1.00 42.34 353 GLU A N 1
ATOM 2726 C CA . GLU A 1 353 ? 45.470 54.971 -37.635 1.00 42.34 353 GLU A CA 1
ATOM 2727 C C . GLU A 1 353 ? 44.532 54.469 -36.525 1.00 42.34 353 GLU A C 1
ATOM 2729 O O . GLU A 1 353 ? 44.429 53.265 -36.289 1.00 42.34 353 GLU A O 1
ATOM 2734 N N . LEU A 1 354 ? 43.781 55.360 -35.870 1.00 42.06 354 LEU A N 1
ATOM 2735 C CA . LEU A 1 354 ? 42.863 54.967 -34.804 1.00 42.06 354 LEU A CA 1
ATOM 2736 C C . LEU A 1 354 ? 41.537 54.450 -35.392 1.00 42.06 354 LEU A C 1
ATOM 2738 O O . LEU A 1 354 ? 40.661 55.232 -35.754 1.00 42.06 354 LEU A O 1
ATOM 2742 N N . LYS A 1 355 ? 41.381 53.127 -35.514 1.00 45.94 355 LYS A N 1
ATOM 2743 C CA . LYS A 1 355 ? 40.215 52.518 -36.190 1.00 45.94 355 LYS A CA 1
ATOM 2744 C C . LYS A 1 355 ? 39.000 52.260 -35.288 1.00 45.94 355 LYS A C 1
ATOM 2746 O O . LYS A 1 355 ? 37.903 52.075 -35.811 1.00 45.94 355 LYS A O 1
ATOM 2751 N N . GLY A 1 356 ? 39.134 52.313 -33.963 1.00 47.34 356 GLY A N 1
ATOM 2752 C CA . GLY A 1 356 ? 37.977 52.255 -33.063 1.00 47.34 356 GLY A CA 1
ATOM 2753 C C . GLY A 1 356 ? 38.328 52.265 -31.582 1.00 47.34 356 GLY A C 1
ATOM 2754 O O . GLY A 1 356 ? 39.487 52.109 -31.201 1.00 47.34 356 GLY A O 1
ATOM 2755 N N . ILE A 1 357 ? 37.304 52.465 -30.752 1.00 49.81 357 ILE A N 1
ATOM 2756 C CA . ILE A 1 357 ? 37.411 52.461 -29.290 1.00 49.81 357 ILE A CA 1
ATOM 2757 C C . ILE A 1 357 ? 36.467 51.387 -28.745 1.00 49.81 357 ILE A C 1
ATOM 2759 O O . ILE A 1 357 ? 35.301 51.326 -29.135 1.00 49.81 357 ILE A O 1
ATOM 2763 N N . PHE A 1 358 ? 36.983 50.537 -27.856 1.00 46.62 358 PHE A N 1
ATOM 2764 C CA . PHE A 1 358 ? 36.214 49.497 -27.173 1.00 46.62 358 PHE A CA 1
ATOM 2765 C C . PHE A 1 358 ? 35.794 49.968 -25.781 1.00 46.62 358 PHE A C 1
ATOM 2767 O O . PHE A 1 358 ? 36.630 50.457 -25.019 1.00 46.62 358 PHE A O 1
ATOM 2774 N N . TYR A 1 359 ? 34.528 49.746 -25.423 1.00 48.12 359 TYR A N 1
ATOM 2775 C CA . TYR A 1 359 ? 34.015 49.987 -24.075 1.00 48.12 359 TYR A CA 1
ATOM 2776 C C . TYR A 1 359 ? 33.261 48.758 -23.570 1.00 48.12 359 TYR A C 1
ATOM 2778 O O . TYR A 1 359 ? 32.374 48.246 -24.247 1.00 48.12 359 TYR A O 1
ATOM 2786 N N . SER A 1 360 ? 33.576 48.311 -22.354 1.00 41.56 360 SER A N 1
ATOM 2787 C CA . SER A 1 360 ? 32.723 47.374 -21.622 1.00 41.56 360 SER A CA 1
ATOM 2788 C C . SER A 1 360 ? 31.504 48.127 -21.073 1.00 41.56 360 SER A C 1
ATOM 2790 O O . SER A 1 360 ? 31.649 49.129 -20.365 1.00 41.56 360 SER A O 1
ATOM 2792 N N . THR A 1 361 ? 30.298 47.663 -21.409 1.00 42.28 361 THR A N 1
ATOM 2793 C CA . THR A 1 361 ? 29.015 48.328 -21.103 1.00 42.28 361 THR A CA 1
ATOM 2794 C C . THR A 1 361 ? 28.759 48.542 -19.612 1.00 42.28 361 THR A C 1
ATOM 2796 O O . THR A 1 361 ? 28.020 49.453 -19.244 1.00 42.28 361 THR A O 1
ATOM 2799 N N . ASP A 1 362 ? 29.410 47.773 -18.741 1.00 39.41 362 ASP A N 1
ATOM 2800 C CA . ASP A 1 362 ? 29.102 47.759 -17.309 1.00 39.41 362 ASP A CA 1
ATOM 2801 C C . ASP A 1 362 ? 29.722 48.932 -16.527 1.00 39.41 362 ASP A C 1
ATOM 2803 O O . ASP A 1 362 ? 29.428 49.098 -15.344 1.00 39.41 362 ASP A O 1
ATOM 2807 N N . LYS A 1 363 ? 30.564 49.770 -17.158 1.00 45.66 363 LYS A N 1
ATOM 2808 C CA . LYS A 1 363 ? 31.266 50.889 -16.486 1.00 45.66 363 LYS A CA 1
ATOM 2809 C C . LYS A 1 363 ? 31.250 52.221 -17.241 1.00 45.66 363 LYS A C 1
ATOM 2811 O O . LYS A 1 363 ? 32.071 53.101 -16.982 1.00 45.66 363 LYS A O 1
ATOM 2816 N N . CYS A 1 364 ? 30.313 52.402 -18.170 1.00 45.44 364 CYS A N 1
ATOM 2817 C CA . CYS A 1 364 ? 30.286 53.590 -19.029 1.00 45.44 364 CYS A CA 1
ATOM 2818 C C . CYS A 1 364 ? 30.127 54.913 -18.244 1.00 45.44 364 CYS A C 1
ATOM 2820 O O . CYS A 1 364 ? 30.645 55.947 -18.663 1.00 45.44 364 CYS A O 1
ATOM 2822 N N . THR A 1 365 ? 29.454 54.890 -17.090 1.00 52.03 365 THR A N 1
ATOM 2823 C CA . THR A 1 365 ? 29.273 56.066 -16.220 1.00 52.03 365 THR A CA 1
ATOM 2824 C C . THR A 1 365 ? 30.560 56.512 -15.532 1.00 52.03 365 THR A C 1
ATOM 2826 O O . THR A 1 365 ? 30.803 57.712 -15.426 1.00 52.03 365 THR A O 1
ATOM 2829 N N . ASP A 1 366 ? 31.409 55.570 -15.124 1.00 53.03 366 ASP A N 1
ATOM 2830 C CA . ASP A 1 366 ? 32.637 55.872 -14.377 1.00 53.03 366 ASP A CA 1
ATOM 2831 C C . ASP A 1 366 ? 33.706 56.470 -15.302 1.00 53.03 366 ASP A C 1
ATOM 2833 O O . ASP A 1 366 ? 34.415 57.406 -14.934 1.00 53.03 366 ASP A O 1
ATOM 2837 N N . VAL A 1 367 ? 33.765 55.987 -16.547 1.00 53.47 367 VAL A N 1
ATOM 2838 C CA . VAL A 1 367 ? 34.674 56.507 -17.580 1.00 53.47 367 VAL A CA 1
ATOM 2839 C C . VAL A 1 367 ? 34.280 57.928 -17.999 1.00 53.47 367 VAL A C 1
ATOM 2841 O O . VAL A 1 367 ? 35.145 58.786 -18.158 1.00 53.47 367 VAL A O 1
ATOM 2844 N N . LEU A 1 368 ? 32.978 58.209 -18.128 1.00 56.50 368 LEU A N 1
ATOM 2845 C CA . LEU A 1 368 ? 32.482 59.553 -18.447 1.00 56.50 368 LEU A CA 1
ATOM 2846 C C . LEU A 1 368 ? 32.711 60.551 -17.301 1.00 56.50 368 LEU A C 1
ATOM 2848 O O . LEU A 1 368 ? 33.044 61.703 -17.565 1.00 56.50 368 LEU A O 1
ATOM 2852 N N . SER A 1 369 ? 32.587 60.103 -16.048 1.00 60.66 369 SER A N 1
ATOM 2853 C CA . SER A 1 369 ? 32.911 60.903 -14.859 1.00 60.66 369 SER A CA 1
ATOM 2854 C C . SER A 1 369 ? 34.392 61.284 -14.821 1.00 60.66 369 SER A C 1
ATOM 2856 O O . SER A 1 369 ? 34.723 62.454 -14.655 1.00 60.66 369 SER A O 1
ATOM 2858 N N . ALA A 1 370 ? 35.289 60.315 -15.027 1.00 59.94 370 ALA A N 1
ATOM 2859 C CA . ALA A 1 370 ? 36.730 60.564 -15.029 1.00 59.94 370 ALA A CA 1
ATOM 2860 C C . ALA A 1 370 ? 37.163 61.487 -16.184 1.00 59.94 370 ALA A C 1
ATOM 2862 O O . ALA A 1 370 ? 38.069 62.309 -16.028 1.00 59.94 370 ALA A O 1
ATOM 2863 N N . ALA A 1 371 ? 36.490 61.379 -17.335 1.00 58.75 371 ALA A N 1
ATOM 2864 C CA . ALA A 1 371 ? 36.708 62.260 -18.475 1.00 58.75 371 ALA A CA 1
ATOM 2865 C C . ALA A 1 371 ? 36.326 63.721 -18.175 1.00 58.75 371 ALA A C 1
ATOM 2867 O O . ALA A 1 371 ? 37.057 64.644 -18.542 1.00 58.75 371 ALA A O 1
ATOM 2868 N N . ASP A 1 372 ? 35.207 63.937 -17.479 1.00 65.44 372 ASP A N 1
ATOM 2869 C CA . ASP A 1 372 ? 34.775 65.272 -17.061 1.00 65.44 372 ASP A CA 1
ATOM 2870 C C . ASP A 1 372 ? 35.757 65.918 -16.083 1.00 65.44 372 ASP A C 1
ATOM 2872 O O . ASP A 1 372 ? 36.085 67.097 -16.232 1.00 65.44 372 ASP A O 1
ATOM 2876 N N . ASP A 1 373 ? 36.265 65.153 -15.118 1.00 68.06 373 ASP A N 1
ATOM 2877 C CA . ASP A 1 373 ? 37.215 65.662 -14.129 1.00 68.06 373 ASP A CA 1
ATOM 2878 C C . ASP A 1 373 ? 38.531 66.110 -14.783 1.00 68.06 373 ASP A C 1
ATOM 2880 O O . ASP A 1 373 ? 39.053 67.179 -14.457 1.00 68.06 373 ASP A O 1
ATOM 2884 N N . GLN A 1 374 ? 39.041 65.358 -15.765 1.00 61.09 374 GLN A N 1
ATOM 2885 C CA . GLN A 1 374 ? 40.261 65.740 -16.482 1.00 61.09 374 GLN A CA 1
ATOM 2886 C C . GLN A 1 374 ? 40.074 66.926 -17.433 1.00 61.09 374 GLN A C 1
ATOM 2888 O O . GLN A 1 374 ? 40.939 67.802 -17.484 1.00 61.09 374 GLN A O 1
ATOM 2893 N N . LEU A 1 375 ? 38.954 67.003 -18.159 1.00 62.12 375 LEU A N 1
ATOM 2894 C CA . LEU A 1 375 ? 38.675 68.143 -19.042 1.00 62.12 375 LEU A CA 1
ATOM 2895 C C . LEU A 1 375 ? 38.496 69.439 -18.242 1.00 62.12 375 LEU A C 1
ATOM 2897 O O . LEU A 1 375 ? 39.047 70.477 -18.618 1.00 62.12 375 LEU A O 1
ATOM 2901 N N . ASN A 1 376 ? 37.806 69.366 -17.100 1.00 69.31 376 ASN A N 1
ATOM 2902 C CA . ASN A 1 376 ? 37.676 70.495 -16.180 1.00 69.31 376 ASN A CA 1
ATOM 2903 C C . ASN A 1 376 ? 39.030 70.900 -15.577 1.00 69.31 376 ASN A C 1
ATOM 2905 O O . ASN A 1 376 ? 39.321 72.093 -15.487 1.00 69.31 376 ASN A O 1
ATOM 2909 N N . ALA A 1 377 ? 39.882 69.935 -15.208 1.00 65.81 377 ALA A N 1
ATOM 2910 C CA . ALA A 1 377 ? 41.223 70.209 -14.684 1.00 65.81 377 ALA A CA 1
ATOM 2911 C C . ALA A 1 377 ? 42.131 70.925 -15.701 1.00 65.81 377 ALA A C 1
ATOM 2913 O O . ALA A 1 377 ? 42.992 71.710 -15.304 1.00 65.81 377 ALA A O 1
ATOM 2914 N N . GLN A 1 378 ? 41.914 70.713 -17.003 1.00 62.28 378 GLN A N 1
ATOM 2915 C CA . GLN A 1 378 ? 42.616 71.427 -18.077 1.00 62.28 378 GLN A CA 1
ATOM 2916 C C . GLN A 1 378 ? 41.939 72.740 -18.512 1.00 62.28 378 GLN A C 1
ATOM 2918 O O . GLN A 1 378 ? 42.397 73.395 -19.447 1.00 62.28 378 GLN A O 1
ATOM 2923 N N . GLY A 1 379 ? 40.878 73.167 -17.819 1.00 69.06 379 GLY A N 1
ATOM 2924 C CA . GLY A 1 379 ? 40.216 74.453 -18.049 1.00 69.06 379 GLY A CA 1
ATOM 2925 C C . GLY A 1 379 ? 39.180 74.457 -19.177 1.00 69.06 379 GLY A C 1
ATOM 2926 O O . GLY A 1 379 ? 38.723 75.532 -19.571 1.00 69.06 379 GLY A O 1
ATOM 2927 N N . PHE A 1 380 ? 38.776 73.290 -19.689 1.00 66.38 380 PHE A N 1
ATOM 2928 C CA . PHE A 1 380 ? 37.695 73.190 -20.667 1.00 66.38 380 PHE A CA 1
ATOM 2929 C C . PHE A 1 380 ? 36.335 73.204 -19.969 1.00 66.38 380 PHE A C 1
ATOM 2931 O O . PHE A 1 380 ? 36.090 72.451 -19.031 1.00 66.38 380 PHE A O 1
ATOM 2938 N N . ASN A 1 381 ? 35.417 74.042 -20.453 1.00 67.81 381 ASN A N 1
ATOM 2939 C CA . ASN A 1 381 ? 34.052 74.060 -19.945 1.00 67.81 381 ASN A CA 1
ATOM 2940 C C . ASN A 1 381 ? 33.227 72.944 -20.610 1.00 67.81 381 ASN A C 1
ATOM 2942 O O . ASN A 1 381 ? 32.781 73.088 -21.746 1.00 67.81 381 ASN A O 1
ATOM 2946 N N . VAL A 1 382 ? 33.020 71.839 -19.892 1.00 69.56 382 VAL A N 1
ATOM 2947 C CA . VAL A 1 382 ? 32.304 70.638 -20.374 1.00 69.56 382 VAL A CA 1
ATOM 2948 C C . VAL A 1 382 ? 30.780 70.689 -20.189 1.00 69.56 382 VAL A C 1
ATOM 2950 O O . VAL A 1 382 ? 30.079 69.722 -20.509 1.00 69.56 382 VAL A O 1
ATOM 2953 N N . SER A 1 383 ? 30.231 71.811 -19.708 1.00 59.78 383 SER A N 1
ATOM 2954 C CA . SER A 1 383 ? 28.782 71.981 -19.548 1.00 59.78 383 SER A CA 1
ATOM 2955 C C . SER A 1 383 ? 28.078 72.131 -20.908 1.00 59.78 383 SER A C 1
ATOM 2957 O O . SER A 1 383 ? 27.931 73.223 -21.445 1.00 59.78 383 SER A O 1
ATOM 2959 N N . GLY A 1 384 ? 27.657 71.000 -21.486 1.00 61.91 384 GLY A N 1
ATOM 2960 C CA . GLY A 1 384 ? 26.873 70.946 -22.729 1.00 61.91 384 GLY A CA 1
ATOM 2961 C C . GLY A 1 384 ? 27.263 69.845 -23.720 1.00 61.91 384 GLY A C 1
ATOM 2962 O O . GLY A 1 384 ? 26.517 69.612 -24.664 1.00 61.91 384 GLY A O 1
ATOM 2963 N N . LEU A 1 385 ? 28.386 69.151 -23.509 1.00 58.78 385 LEU A N 1
ATOM 2964 C CA . LEU A 1 385 ? 28.858 68.090 -24.412 1.00 58.78 385 LEU A CA 1
ATOM 2965 C C . LEU A 1 385 ? 28.200 66.737 -24.081 1.00 58.78 385 LEU A C 1
ATOM 2967 O O . LEU A 1 385 ? 28.140 66.340 -22.913 1.00 58.78 385 LEU A O 1
ATOM 2971 N N . HIS A 1 386 ? 27.727 66.005 -25.097 1.00 56.72 386 HIS A N 1
ATOM 2972 C CA . HIS A 1 386 ? 27.209 64.638 -24.927 1.00 56.72 386 HIS A CA 1
ATOM 2973 C C . HIS A 1 386 ? 28.355 63.609 -24.948 1.00 56.72 386 HIS A C 1
ATOM 2975 O O . HIS A 1 386 ? 29.394 63.841 -25.556 1.00 56.72 386 HIS A O 1
ATOM 2981 N N . GLY A 1 387 ? 28.190 62.470 -24.260 1.00 55.34 387 GLY A N 1
ATOM 2982 C CA . GLY A 1 387 ? 29.294 61.599 -23.813 1.00 55.34 387 GLY A CA 1
ATOM 2983 C C . GLY A 1 387 ? 30.351 61.199 -24.856 1.00 55.34 387 GLY A C 1
ATOM 2984 O O . GLY A 1 387 ? 31.531 61.135 -24.518 1.00 55.34 387 GLY A O 1
ATOM 2985 N N . CYS A 1 388 ? 29.978 61.006 -26.124 1.00 45.41 388 CYS A N 1
ATOM 2986 C CA . CYS A 1 388 ? 30.943 60.707 -27.189 1.00 45.41 388 CYS A CA 1
ATOM 2987 C C . CYS A 1 388 ? 31.829 61.908 -27.570 1.00 45.41 388 CYS A C 1
ATOM 2989 O O . CYS A 1 388 ? 33.006 61.712 -27.856 1.00 45.41 388 CYS A O 1
ATOM 2991 N N . GLU A 1 389 ? 31.322 63.146 -27.522 1.00 50.97 389 GLU A N 1
ATOM 2992 C CA . GLU A 1 389 ? 32.133 64.347 -27.792 1.00 50.97 389 GLU A CA 1
ATOM 2993 C C . GLU A 1 389 ? 33.146 64.616 -26.674 1.00 50.97 389 GLU A C 1
ATOM 2995 O O . GLU A 1 389 ? 34.254 65.080 -26.940 1.00 50.97 389 GLU A O 1
ATOM 3000 N N . LYS A 1 390 ? 32.804 64.279 -25.423 1.00 60.88 390 LYS A N 1
ATOM 3001 C CA . LYS A 1 390 ? 33.735 64.384 -24.287 1.00 60.88 390 LYS A CA 1
ATOM 3002 C C . LYS A 1 390 ? 34.928 63.449 -24.462 1.00 60.88 390 LYS A C 1
ATOM 3004 O O . LYS A 1 390 ? 36.068 63.877 -24.309 1.00 60.88 390 LYS A O 1
ATOM 3009 N N . LEU A 1 391 ? 34.671 62.200 -24.852 1.00 53.81 391 LEU A N 1
ATOM 3010 C CA . LEU A 1 391 ? 35.715 61.203 -25.095 1.00 53.81 391 LEU A CA 1
ATOM 3011 C C . LEU A 1 391 ? 36.581 61.546 -26.314 1.00 53.81 391 LEU A C 1
ATOM 3013 O O . LEU A 1 391 ? 37.796 61.363 -26.267 1.00 53.81 391 LEU A O 1
ATOM 3017 N N . LEU A 1 392 ? 35.985 62.102 -27.373 1.00 52.94 392 LEU A N 1
ATOM 3018 C CA . LEU A 1 392 ? 36.719 62.535 -28.563 1.00 52.94 392 LEU A CA 1
ATOM 3019 C C . LEU A 1 392 ? 37.653 63.722 -28.263 1.00 52.94 392 LEU A C 1
ATOM 3021 O O . LEU A 1 392 ? 38.814 63.714 -28.671 1.00 52.94 392 LEU A O 1
ATOM 3025 N N . ASN A 1 393 ? 37.189 64.710 -27.492 1.00 55.28 393 ASN A N 1
ATOM 3026 C CA . ASN A 1 393 ? 38.024 65.840 -27.071 1.00 55.28 393 ASN A CA 1
ATOM 3027 C C . ASN A 1 393 ? 39.184 65.391 -26.171 1.00 55.28 393 ASN A C 1
ATOM 3029 O O . ASN A 1 393 ? 40.301 65.878 -26.324 1.00 55.28 393 ASN A O 1
ATOM 3033 N N . LEU A 1 394 ? 38.955 64.408 -25.296 1.00 56.34 394 LEU A N 1
ATOM 3034 C CA . LEU A 1 394 ? 40.005 63.822 -24.461 1.00 56.34 394 LEU A CA 1
ATOM 3035 C C . LEU A 1 394 ? 41.059 63.081 -25.298 1.00 56.34 394 LEU A C 1
ATOM 3037 O O . LEU A 1 394 ? 42.254 63.290 -25.106 1.00 56.34 394 LEU A O 1
ATOM 3041 N N . ALA A 1 395 ? 40.633 62.285 -26.283 1.00 53.72 395 ALA A N 1
ATOM 3042 C CA . ALA A 1 395 ? 41.544 61.616 -27.214 1.00 53.72 395 ALA A CA 1
ATOM 3043 C C . ALA A 1 395 ? 42.382 62.615 -28.035 1.00 53.72 395 ALA A C 1
ATOM 3045 O O . ALA A 1 395 ? 43.552 62.362 -28.313 1.00 53.72 395 ALA A O 1
ATOM 3046 N N . THR A 1 396 ? 41.808 63.775 -28.368 1.00 52.72 396 THR A N 1
ATOM 3047 C CA . THR A 1 396 ? 42.500 64.843 -29.108 1.00 52.72 396 THR A CA 1
ATOM 3048 C C . THR A 1 396 ? 43.569 65.529 -28.250 1.00 52.72 396 THR A C 1
ATOM 3050 O O . THR A 1 396 ? 44.662 65.801 -28.735 1.00 52.72 396 THR A O 1
ATOM 3053 N N . ILE A 1 397 ? 43.292 65.755 -26.960 1.00 53.72 397 ILE A N 1
ATOM 3054 C CA . ILE A 1 397 ? 44.236 66.367 -26.008 1.00 53.72 397 ILE A CA 1
ATOM 3055 C C . ILE A 1 397 ? 45.440 65.454 -25.741 1.00 53.72 397 ILE A C 1
ATOM 3057 O O . ILE A 1 397 ? 46.577 65.921 -25.707 1.00 53.72 397 ILE A O 1
ATOM 3061 N N . TYR A 1 398 ? 45.213 64.149 -25.569 1.00 51.03 398 TYR A N 1
ATOM 3062 C CA . TYR A 1 398 ? 46.291 63.198 -25.275 1.00 51.03 398 TYR A CA 1
ATOM 3063 C C . TYR A 1 398 ? 47.026 62.691 -26.525 1.00 51.03 398 TYR A C 1
ATOM 3065 O O . TYR A 1 398 ? 48.182 62.277 -26.422 1.00 51.03 398 TYR A O 1
ATOM 3073 N N . GLY A 1 399 ? 46.408 62.777 -27.708 1.00 48.34 399 GLY A N 1
ATOM 3074 C CA . GLY A 1 399 ? 47.029 62.420 -28.987 1.00 48.34 399 GLY A CA 1
ATOM 3075 C C . GLY A 1 399 ? 48.223 63.300 -29.381 1.00 48.34 399 GLY A C 1
ATOM 3076 O O . GLY A 1 399 ? 49.092 62.841 -30.119 1.00 48.34 399 GLY A O 1
ATOM 3077 N N . ASP A 1 400 ? 48.324 64.521 -28.847 1.00 42.28 400 ASP A N 1
ATOM 3078 C CA . ASP A 1 400 ? 49.409 65.464 -29.172 1.00 42.28 400 ASP A CA 1
ATOM 3079 C C . ASP A 1 400 ? 50.646 65.328 -28.250 1.00 42.28 400 ASP A C 1
ATOM 3081 O O . ASP A 1 400 ? 51.656 66.008 -28.423 1.00 42.28 400 ASP A O 1
ATOM 3085 N N . VAL A 1 401 ? 50.620 64.407 -27.274 1.00 36.16 401 VAL A N 1
ATOM 3086 C CA . VAL A 1 401 ? 51.733 64.173 -26.322 1.00 36.16 401 VAL A CA 1
ATOM 3087 C C . VAL A 1 401 ? 52.717 63.096 -26.819 1.00 36.16 401 VAL A C 1
ATOM 3089 O O . VAL A 1 401 ? 53.777 62.875 -26.225 1.00 36.16 401 VAL A O 1
ATOM 3092 N N . GLY A 1 402 ? 52.437 62.473 -27.971 1.00 38.25 402 GLY A N 1
ATOM 3093 C CA . GLY A 1 402 ? 53.276 61.436 -28.588 1.00 38.25 402 GLY A CA 1
ATOM 3094 C C . GLY A 1 402 ? 54.718 61.862 -28.908 1.00 38.25 402 GLY A C 1
ATOM 3095 O O . GLY A 1 402 ? 55.579 61.005 -29.091 1.00 38.25 402 GLY A O 1
ATOM 3096 N N . SER A 1 403 ? 55.033 63.162 -28.909 1.00 33.25 403 SER A N 1
ATOM 3097 C CA . SER A 1 403 ? 56.397 63.670 -29.115 1.00 33.25 403 SER A CA 1
ATOM 3098 C C . SER A 1 403 ? 57.189 63.971 -27.835 1.00 33.25 403 SER A C 1
ATOM 3100 O O . SER A 1 403 ? 58.342 64.381 -27.946 1.00 33.25 403 SER A O 1
ATOM 3102 N N . TYR A 1 404 ? 56.630 63.770 -26.633 1.00 29.83 404 TYR A N 1
ATOM 3103 C CA . TYR A 1 404 ? 57.346 64.037 -25.369 1.00 29.83 404 TYR A CA 1
ATOM 3104 C C . TYR A 1 404 ? 57.738 62.787 -24.566 1.00 29.83 404 TYR A C 1
ATOM 3106 O O . TYR A 1 404 ? 58.501 62.903 -23.612 1.00 29.83 404 TYR A O 1
ATOM 3114 N N . ILE A 1 405 ? 57.279 61.593 -24.960 1.00 33.00 405 ILE A N 1
ATOM 3115 C CA . ILE A 1 405 ? 57.554 60.334 -24.235 1.00 33.00 405 ILE A CA 1
ATOM 3116 C C . ILE A 1 405 ? 58.549 59.423 -24.982 1.00 33.00 405 ILE A C 1
ATOM 3118 O O . ILE A 1 405 ? 59.142 58.538 -24.380 1.00 33.00 405 ILE A O 1
ATOM 3122 N N . PHE A 1 406 ? 58.851 59.692 -26.258 1.00 30.34 406 PHE A N 1
ATOM 3123 C CA . PHE A 1 406 ? 59.871 58.947 -27.021 1.00 30.34 406 PHE A CA 1
ATOM 3124 C C . PHE A 1 406 ? 61.283 59.558 -26.983 1.00 30.34 406 PHE A C 1
ATOM 3126 O O . PHE A 1 406 ? 62.141 59.197 -27.786 1.00 30.34 406 PHE A O 1
ATOM 3133 N N . ASN A 1 407 ? 61.552 60.465 -26.042 1.00 31.02 407 ASN A N 1
ATOM 3134 C CA . ASN A 1 407 ? 62.909 60.924 -25.745 1.00 31.02 407 ASN A CA 1
ATOM 3135 C C . ASN A 1 407 ? 63.123 61.043 -24.226 1.00 31.02 407 ASN A C 1
ATOM 3137 O O . ASN A 1 407 ? 63.418 62.119 -23.704 1.00 31.02 407 ASN A O 1
ATOM 3141 N N . GLN A 1 408 ? 62.957 59.916 -23.527 1.00 28.52 408 GLN A N 1
ATOM 3142 C CA . GLN A 1 408 ? 63.694 59.577 -22.307 1.00 28.52 408 GLN A CA 1
ATOM 3143 C C . GLN A 1 408 ? 63.836 58.065 -22.165 1.00 28.52 408 GLN A C 1
ATOM 3145 O O . GLN A 1 408 ? 62.818 57.365 -22.356 1.00 28.52 408 GLN A O 1
#

Sequence (408 aa):
TLIISYVVYIFLNGKQSNLSPCDSDSFGCKITKSLVSWVQIMFLLVIMGTGVGSALSIGNKMQADTVYGPLVGLVAVAVFIFLPKFYEFDANVSSGDQDANMFSTNMEESYPGMARILIPLGVLLSLIQIKNIIAIVISNEKLSKNRFLARLFLGSNVQAEFRIKQAASYKVNQMISNAYTLHKEDEKSSRQTSVKKAFKTTTTEVSTQESALMNFTKISEKTEEIGGLIWAWKEVFTGSLQTKEGIWLHTRLIAGNMAQFIFIFVVLGYSIMVLGGIIKEVYTVQFSPCKSTFDYNSCYFPYSEVETYTGTGLCLDVELDGTTNENGGNACDDSFVPVGGSLQTNTCNMLNELKGIFYSTDKCTDVLSAADDQLNAQGFNVSGLHGCEKLLNLATIYGDVGSYIFNQ

Organism: NCBI:txid420281

Secondary structure (DSSP, 8-state):
-HHHHHHHHHHHH-S-----S-----HHHHHHHHHHHHHHHHHHHHHHHHHHHHHHHTT--TT-SSTHHHHHHHHHHIIIIIHHHH-----------GGGHHHHHHHHHHHHHHHHHHHHHHHHHHHHHHHHHHHHHS-HHHHHH-HHHHHHHS-HHHHHHHHHHHHHHHHHHHHHHHHHHHHHHHHHHHHHHHHHHTT--------HHHHHHHHHHHHHT-------HHHHHHHHHHTHIIIII-----HHHHHHHHHHHHHHHHHHHHHHHHHHHHHHHHHT-----------GGGEE-PPPSSSS--S--EESS--------TTS--S-----B--------SS-SSSTT---B---GGGHHHHHHHHHHHHHHTT---TT--HHHHHHHHHHHHHTTTTTSS--

Foldseek 3Di:
DLLLLLLVCCLPPVPDDPPQPDPDPDPVSVVVVVVVVVVVSVVSSVVSVVVLVVQLCQQVPLPPLDLVRLVSNLVSLCVSQVVSVVPPPPCPVVCPDPVVPPVVVVVVVVVVVSNVVSVVVSVVSNVVSVLSSVLSVDDPVVCVVDPVSVVSNNDPVSVLVVLLVLQVVLVVVVVVVVVVVLVVVVVVVVVVVVVVVVPDPDDDDDDPVVSSVVVCVVVVPPDDPQDDPVSVVVCVVVVVCCNNVSDDDDVVNVVVVVVVVVVVVVVVVVVVVVVVVVVCVVVPPPPVPPPQPDDCVQWAFDDDPPPDGQPKIFGFPRDGPDPQDPVRDDSDPQPWDFPDDDDPDPDDPQPPTRGTIGHDPPCLPVVQVVLVVVCVVVPHDPVPDDSVVSVVVVCVVVSVCVVPPVPD